Protein AF-0000000072494823 (afdb_homodimer)

Radius of gyration: 36.07 Å; Cα contacts (8 Å, |Δi|>4): 703; chains: 2; bounding box: 106×84×107 Å

InterPro domains:
  IPR001602 UPF0047 protein YjbQ-like [PF01894] (91-207)
  IPR001602 UPF0047 protein YjbQ-like [PS01314] (171-189)
  IPR001602 UPF0047 protein YjbQ-like [PTHR30615] (53-209)
  IPR001602 UPF0047 protein YjbQ-like [TIGR00149] (86-209)
  IPR035917 YjbQ-like superfamily [G3DSA:2.60.120.460] (66-210)
  IPR035917 YjbQ-like superfamily [SSF111038] (74-209)

Sequence (426 aa):
MEKMDSIASDSPKPIDTPKSGASSKESTESTTGTGGSHRSRHHHHHHRHHHQQSNPSNRPSSISSEIIRTQTGWFQRKLNLRPVNRGCHLITDELIKQIPELSQFQVGICNLHIMHTSASLVLNENWDPDVRDDMEMFLSKFVTEDLPFRHVSEGPDDMPAHIKASFLGSSLTIPITEGRLALGTWQGVWLCEHRNNAGSRKVIVTINGSLRNMEKMDSIASDSPKPIDTPKSGASSKESTESTTGTGGSHRSRHHHHHHRHHHQQSNPSNRPSSISSEIIRTQTGWFQRKLNLRPVNRGCHLITDELIKQIPELSQFQVGICNLHIMHTSASLVLNENWDPDVRDDMEMFLSKFVTEDLPFRHVSEGPDDMPAHIKASFLGSSLTIPITEGRLALGTWQGVWLCEHRNNAGSRKVIVTINGSLRN

Solvent-accessible surface area (backbone atoms only — not comparable to full-atom values): 25669 Å² total; per-residue (Å²): 127,89,84,75,90,73,88,76,78,90,88,82,89,84,83,87,77,86,88,81,84,89,84,86,89,84,89,79,86,76,85,85,76,86,70,85,80,78,82,76,81,77,78,78,75,79,71,74,76,73,77,71,73,75,66,75,75,74,64,70,79,68,74,66,91,61,88,81,86,61,58,54,34,36,38,48,46,80,42,79,42,78,60,52,58,49,36,51,36,85,39,46,65,67,54,50,72,73,40,70,69,47,56,48,29,35,41,36,41,35,36,40,34,46,42,56,40,40,32,23,38,44,82,41,78,60,74,65,68,62,60,34,53,49,49,40,53,49,50,50,64,72,46,51,63,80,58,93,61,74,50,44,88,82,35,62,46,44,49,38,10,37,53,51,16,43,58,67,23,37,52,46,77,41,45,30,50,70,26,33,76,66,61,58,95,53,48,30,40,26,41,34,36,44,31,70,80,47,67,62,47,46,32,39,38,40,35,40,28,30,44,55,130,136,82,83,80,76,88,77,83,72,85,77,80,82,84,78,81,69,86,76,82,87,78,85,72,87,79,88,80,84,83,77,83,76,81,82,76,75,74,74,76,73,75,73,77,74,74,77,70,76,70,74,72,69,76,68,72,76,76,62,73,77,67,63,55,97,50,74,42,66,59,59,73,46,76,48,74,50,80,44,78,44,79,58,53,59,50,36,51,38,85,38,46,66,68,53,51,71,72,41,68,69,47,56,48,28,35,40,36,41,35,34,40,34,46,80,56,64,40,32,23,36,45,70,27,73,61,74,64,68,43,53,33,54,38,49,39,54,48,50,51,65,73,46,51,62,82,57,90,62,83,68,45,87,84,35,62,45,42,50,38,11,37,52,52,15,67,59,52,22,35,55,46,75,42,45,31,48,71,26,33,77,64,61,24,94,53,43,30,39,27,41,34,34,45,29,69,80,48,66,61,48,47,32,40,38,41,36,43,27,30,44,56,131

pLDDT: mean 74.56, std 34.52, range [14.2, 98.94]

Secondary structure (DSSP, 8-state):
----------------------------------------------------------------SSPP-S-EEEEEEEEEPPP-EEEEEE-HHHHHHT-GGGGGEEEEEEEEEE--SSEEEEEEESS-HHHHHHHHHHHHHHS-TTS--S--TT-TTHHHHHHHHHHH-SEEEEEEETTEE---TTEEEEEEEEEEE----EEEEEEEEEEP-/----------------------------------------------------------------SS-B-S-EEEEEEEEEPPP-EEEEEE-HHHHHHT-GGGGGEEEEEEEEEE--SSEEEEEEESS-HHHHHHHHHHHHHHS-TTS--S--TT-TTHHHHHHHHHHH-SEEEEEEETTEE---TTEEEEEEEEEEE----EEEEEEEEEEP-

Organism: Sarcoptes scabiei (NCBI:txid52283)

Foldseek 3Di:
DDDDDDPDDDDDDDDDDDDDYDDDDDDDDDDDDDDPDPDPPPPPPPPPPPPPPPPPPPPPLPPPPDDDDADKDKDKDKDKDAWDFAWKAFCFVVVCVVCQVLLFFAKWKKKKFWPDQQKAKAKDFDDDCVVGVVVSVVLCVVQDLPPPDPPDPVHSQRVSSNVSCVVRHGMDMFIRHNSDTPDDPGITMIMRGRHRGDGIIMMMMMMMHHGDD/DPDDDDPPPPDDPDPDPDDDDDDDDDDDDDDDDDDPPPPPPPPPPPPPPPPPPPPPPVPPPPPPPDDDDADKDKDKDKDKDAWDFAWKAFCQVVVCVVCQVLLFFAKWKKKKFWPDQQKAKAKDFDDDCVVGVVVSVVLCVVQPLPPPDPPDPVHSQRVSSNVVCVVRHGMDMFIRHNSDTPDDPGITMIMRHRHRGDGIIMMMMMIMHHGDD

Nearest PDB structures (foldseek):
  1vph-assembly2_E  TM=8.936E-01  e=1.074E-13  Saccharolobus solfataricus P2
  1vmf-assembly1_C  TM=8.840E-01  e=4.278E-12  Halalkalibacterium halodurans
  1ve0-assembly1_A  TM=8.994E-01  e=1.269E-11  Sulfurisphaera tokodaii
  1vmj-assembly1_A  TM=8.542E-01  e=6.147E-12  Thermotoga maritima MSB8
  2p6c-assembly1_A  TM=8.529E-01  e=5.447E-12  Aquifex aeolicus VF5

Structure (mmCIF, N/CA/C/O backbone):
data_AF-0000000072494823-model_v1
#
loop_
_entity.id
_entity.type
_entity.pdbx_description
1 polymer 'UPF0047 protein YjbQ'
#
loop_
_atom_site.group_PDB
_atom_site.id
_atom_site.type_symbol
_atom_site.label_atom_id
_atom_site.label_alt_id
_atom_site.label_comp_id
_atom_site.label_asym_id
_atom_site.label_entity_id
_atom_site.label_seq_id
_atom_site.pdbx_PDB_ins_code
_atom_site.Cartn_x
_atom_site.Cartn_y
_atom_site.Cartn_z
_atom_site.occupancy
_atom_site.B_iso_or_equiv
_atom_site.auth_seq_id
_atom_site.auth_comp_id
_atom_site.auth_asym_id
_atom_site.auth_atom_id
_atom_site.pdbx_PDB_model_num
ATOM 1 N N . MET A 1 1 ? -7.57 -56.812 8.227 1 19.67 1 MET A N 1
ATOM 2 C CA . MET A 1 1 ? -7.168 -57.094 9.602 1 19.67 1 MET A CA 1
ATOM 3 C C . MET A 1 1 ? -5.648 -57.094 9.734 1 19.67 1 MET A C 1
ATOM 5 O O . MET A 1 1 ? -5.113 -57.5 10.781 1 19.67 1 MET A O 1
ATOM 9 N N . GLU A 1 2 ? -4.879 -56.906 8.727 1 17.12 2 GLU A N 1
ATOM 10 C CA . GLU A 1 2 ? -3.555 -57.469 8.922 1 17.12 2 GLU A CA 1
ATOM 11 C C . GLU A 1 2 ? -2.76 -56.719 9.969 1 17.12 2 GLU A C 1
ATOM 13 O O . GLU A 1 2 ? -2.682 -55.469 9.906 1 17.12 2 GLU A O 1
ATOM 18 N N . LYS A 1 3 ? -2.207 -57.469 10.992 1 16.62 3 LYS A N 1
ATOM 19 C CA . LYS A 1 3 ? -1.631 -57.406 12.336 1 16.62 3 LYS A CA 1
ATOM 20 C C . LYS A 1 3 ? -0.385 -56.531 12.359 1 16.62 3 LYS A C 1
ATOM 22 O O . LYS A 1 3 ? 0.186 -56.219 11.305 1 16.62 3 LYS A O 1
ATOM 27 N N . MET A 1 4 ? 0.624 -56.656 13.516 1 17.39 4 MET A N 1
ATOM 28 C CA . MET A 1 4 ? 1.246 -56.219 14.766 1 17.39 4 MET A CA 1
ATOM 29 C C . MET A 1 4 ? 2.766 -56.188 14.633 1 17.39 4 MET A C 1
ATOM 31 O O . MET A 1 4 ? 3.471 -55.906 15.609 1 17.39 4 MET A O 1
ATOM 35 N N . ASP A 1 5 ? 3.453 -56.594 13.516 1 16.89 5 ASP A N 1
ATOM 36 C CA . ASP A 1 5 ? 4.68 -57.25 13.945 1 16.89 5 ASP A CA 1
ATOM 37 C C . ASP A 1 5 ? 5.617 -56.281 14.648 1 16.89 5 ASP A C 1
ATOM 39 O O . ASP A 1 5 ? 5.82 -55.156 14.188 1 16.89 5 ASP A O 1
ATOM 43 N N . SER A 1 6 ? 6.086 -56.625 15.953 1 18.23 6 SER A N 1
ATOM 44 C CA . SER A 1 6 ? 6.789 -56.312 17.188 1 18.23 6 SER A CA 1
ATOM 45 C C . SER A 1 6 ? 8.297 -56.219 16.969 1 18.23 6 SER A C 1
ATOM 47 O O . SER A 1 6 ? 9.016 -57.219 17.094 1 18.23 6 SER A O 1
ATOM 49 N N . ILE A 1 7 ? 8.875 -55.594 16.031 1 17.02 7 ILE A N 1
ATOM 50 C CA . ILE A 1 7 ? 10.297 -55.875 15.906 1 17.02 7 ILE A CA 1
ATOM 51 C C . ILE A 1 7 ? 11.031 -55.406 17.156 1 17.02 7 ILE A C 1
ATOM 53 O O . ILE A 1 7 ? 11.141 -54.188 17.406 1 17.02 7 ILE A O 1
ATOM 57 N N . ALA A 1 8 ? 11.07 -56.156 18.281 1 16.45 8 ALA A N 1
ATOM 58 C CA . ALA A 1 8 ? 11.617 -56 19.625 1 16.45 8 ALA A CA 1
ATOM 59 C C . ALA A 1 8 ? 13.125 -55.844 19.578 1 16.45 8 ALA A C 1
ATOM 61 O O . ALA A 1 8 ? 13.688 -55.031 20.328 1 16.45 8 ALA A O 1
ATOM 62 N N . SER A 1 9 ? 14.047 -56.719 18.922 1 15.27 9 SER A N 1
ATOM 63 C CA . SER A 1 9 ? 14.867 -57.531 19.797 1 15.27 9 SER A CA 1
ATOM 64 C C . SER A 1 9 ? 16.078 -56.781 20.312 1 15.27 9 SER A C 1
ATOM 66 O O . SER A 1 9 ? 16.406 -56.844 21.5 1 15.27 9 SER A O 1
ATOM 68 N N . ASP A 1 10 ? 17.25 -56.656 19.609 1 15.8 10 ASP A N 1
ATOM 69 C CA . ASP A 1 10 ? 18.469 -57.344 20.016 1 15.8 10 ASP A CA 1
ATOM 70 C C . ASP A 1 10 ? 19.219 -56.562 21.078 1 15.8 10 ASP A C 1
ATOM 72 O O . ASP A 1 10 ? 19.125 -55.312 21.141 1 15.8 10 ASP A O 1
ATOM 76 N N . SER A 1 11 ? 20.297 -57.312 21.75 1 16.14 11 SER A N 1
ATOM 77 C CA . SER A 1 11 ? 20.906 -57.75 23 1 16.14 11 SER A CA 1
ATOM 78 C C . SER A 1 11 ? 21.984 -56.781 23.469 1 16.14 11 SER A C 1
ATOM 80 O O . SER A 1 11 ? 22.406 -55.906 22.703 1 16.14 11 SER A O 1
ATOM 82 N N . PRO A 1 12 ? 23.25 -57.406 23.859 1 15.59 12 PRO A N 1
ATOM 83 C CA . PRO A 1 12 ? 23.859 -57.562 25.172 1 15.59 12 PRO A CA 1
ATOM 84 C C . PRO A 1 12 ? 24.984 -56.562 25.422 1 15.59 12 PRO A C 1
ATOM 86 O O . PRO A 1 12 ? 25 -55.875 26.453 1 15.59 12 PRO A O 1
ATOM 89 N N . LYS A 1 13 ? 26.328 -56.938 24.969 1 15.53 13 LYS A N 1
ATOM 90 C CA . LYS A 1 13 ? 27.312 -57.406 25.953 1 15.53 13 LYS A CA 1
ATOM 91 C C . LYS A 1 13 ? 28.047 -56.25 26.578 1 15.53 13 LYS A C 1
ATOM 93 O O . LYS A 1 13 ? 28.109 -55.156 26 1 15.53 13 LYS A O 1
ATOM 98 N N . PRO A 1 14 ? 29.406 -56.625 27.281 1 15.41 14 PRO A N 1
ATOM 99 C CA . PRO A 1 14 ? 29.984 -56.469 28.609 1 15.41 14 PRO A CA 1
ATOM 100 C C . PRO A 1 14 ? 31.062 -55.375 28.641 1 15.41 14 PRO A C 1
ATOM 102 O O . PRO A 1 14 ? 31.297 -54.781 29.703 1 15.41 14 PRO A O 1
ATOM 105 N N . ILE A 1 15 ? 31.797 -54.906 27.578 1 15.65 15 ILE A N 1
ATOM 106 C CA . ILE A 1 15 ? 33.219 -55.219 27.719 1 15.65 15 ILE A CA 1
ATOM 107 C C . ILE A 1 15 ? 33.812 -54.312 28.812 1 15.65 15 ILE A C 1
ATOM 109 O O . ILE A 1 15 ? 33.406 -53.188 28.984 1 15.65 15 ILE A O 1
ATOM 113 N N . ASP A 1 16 ? 35.094 -54.75 29.125 1 14.95 16 ASP A N 1
ATOM 114 C CA . ASP A 1 16 ? 36 -54.969 30.25 1 14.95 16 ASP A CA 1
ATOM 115 C C . ASP A 1 16 ? 36.688 -53.656 30.672 1 14.95 16 ASP A C 1
ATOM 117 O O . ASP A 1 16 ? 36.594 -52.656 29.969 1 14.95 16 ASP A O 1
ATOM 121 N N . THR A 1 17 ? 38.094 -53.781 30.484 1 15.25 17 THR A N 1
ATOM 122 C CA . THR A 1 17 ? 39 -54 31.594 1 15.25 17 THR A CA 1
ATOM 123 C C . THR A 1 17 ? 39.625 -52.688 32.031 1 15.25 17 THR A C 1
ATOM 125 O O . THR A 1 17 ? 39.656 -52.406 33.25 1 15.25 17 THR A O 1
ATOM 128 N N . PRO A 1 18 ? 40.844 -52.25 31.344 1 14.99 18 PRO A N 1
ATOM 129 C CA . PRO A 1 18 ? 42.031 -52.438 32.188 1 14.99 18 PRO A CA 1
ATOM 130 C C . PRO A 1 18 ? 42.25 -51.25 33.125 1 14.99 18 PRO A C 1
ATOM 132 O O . PRO A 1 18 ? 41.688 -50.188 32.938 1 14.99 18 PRO A O 1
ATOM 135 N N . LYS A 1 19 ? 43.719 -51.188 33.344 1 15.07 19 LYS A N 1
ATOM 136 C CA . LYS A 1 19 ? 44.625 -51.25 34.5 1 15.07 19 LYS A CA 1
ATOM 137 C C . LYS A 1 19 ? 44.875 -49.844 35.062 1 15.07 19 LYS A C 1
ATOM 139 O O . LYS A 1 19 ? 44.562 -48.844 34.406 1 15.07 19 LYS A O 1
ATOM 144 N N . SER A 1 20 ? 46.25 -49.531 35.094 1 14.2 20 SER A N 1
ATOM 145 C CA . SER A 1 20 ? 47.094 -49.438 36.281 1 14.2 20 SER A CA 1
ATOM 146 C C . SER A 1 20 ? 47.312 -47.969 36.688 1 14.2 20 SER A C 1
ATOM 148 O O . SER A 1 20 ? 47.031 -47.594 37.812 1 14.2 20 SER A O 1
ATOM 150 N N . GLY A 1 21 ? 48.562 -47.438 36.312 1 14.21 21 GLY A N 1
ATOM 151 C CA . GLY A 1 21 ? 49.625 -47.25 37.312 1 14.21 21 GLY A CA 1
ATOM 152 C C . GLY A 1 21 ? 49.656 -45.875 37.938 1 14.21 21 GLY A C 1
ATOM 153 O O . GLY A 1 21 ? 48.906 -45 37.5 1 14.21 21 GLY A O 1
ATOM 154 N N . ALA A 1 22 ? 51 -45.219 37.781 1 15.01 22 ALA A N 1
ATOM 155 C CA . ALA A 1 22 ? 52 -44.875 38.812 1 15.01 22 ALA A CA 1
ATOM 156 C C . ALA A 1 22 ? 51.75 -43.5 39.344 1 15.01 22 ALA A C 1
ATOM 158 O O . ALA A 1 22 ? 51.062 -42.688 38.719 1 15.01 22 ALA A O 1
ATOM 159 N N . SER A 1 23 ? 53 -42.844 39.625 1 14.67 23 SER A N 1
ATOM 160 C CA . SER A 1 23 ? 53.625 -42.469 40.875 1 14.67 23 SER A CA 1
ATOM 161 C C . SER A 1 23 ? 53.438 -40.969 41.156 1 14.67 23 SER A C 1
ATOM 163 O O . SER A 1 23 ? 52.812 -40.625 42.156 1 14.67 23 SER A O 1
ATOM 165 N N . SER A 1 24 ? 54.688 -40.188 41.219 1 14.42 24 SER A N 1
ATOM 166 C CA . SER A 1 24 ? 55.344 -39.719 42.406 1 14.42 24 SER A CA 1
ATOM 167 C C . SER A 1 24 ? 55.031 -38.25 42.656 1 14.42 24 SER A C 1
ATOM 169 O O . SER A 1 24 ? 54.562 -37.875 43.75 1 14.42 24 SER A O 1
ATOM 171 N N . LYS A 1 25 ? 56.25 -37.406 42.656 1 15.52 25 LYS A N 1
ATOM 172 C CA . LYS A 1 25 ? 56.969 -36.719 43.75 1 15.52 25 LYS A CA 1
ATOM 173 C C . LYS A 1 25 ? 56.438 -35.281 43.906 1 15.52 25 LYS A C 1
ATOM 175 O O . LYS A 1 25 ? 55.812 -34.719 43 1 15.52 25 LYS A O 1
ATOM 180 N N . GLU A 1 26 ? 57.406 -34.406 44.5 1 14.81 26 GLU A N 1
ATOM 181 C CA . GLU A 1 26 ? 57.531 -33.656 45.75 1 14.81 26 GLU A CA 1
ATOM 182 C C . GLU A 1 26 ? 57.25 -32.188 45.531 1 14.81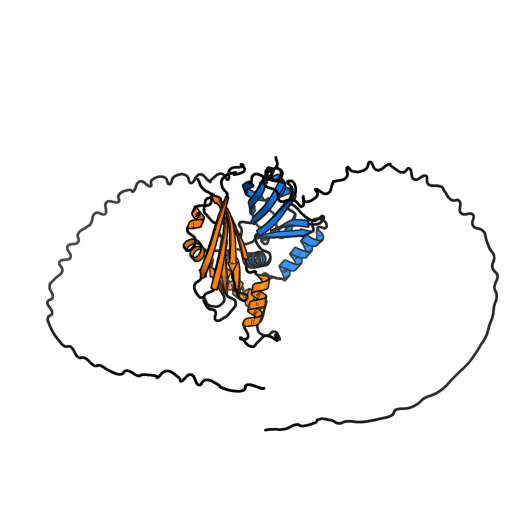 26 GLU A C 1
ATOM 184 O O . GLU A 1 26 ? 56.438 -31.594 46.25 1 14.81 26 GLU A O 1
ATOM 189 N N . SER A 1 27 ? 58.312 -31.312 45.125 1 15.64 27 SER A N 1
ATOM 190 C CA . SER A 1 27 ? 58.969 -30.422 46.062 1 15.64 27 SER A CA 1
ATOM 191 C C . SER A 1 27 ? 58.312 -29.031 46.062 1 15.64 27 SER A C 1
ATOM 193 O O . SER A 1 27 ? 57.656 -28.656 45.062 1 15.64 27 SER A O 1
ATOM 195 N N . THR A 1 28 ? 58.75 -28.141 47.094 1 15.99 28 THR A N 1
ATOM 196 C CA . THR A 1 28 ? 58.312 -27.172 48.094 1 15.99 28 THR A CA 1
ATOM 197 C C . THR A 1 28 ? 58.469 -25.75 47.562 1 15.99 28 THR A C 1
ATOM 199 O O . THR A 1 28 ? 57.656 -24.875 47.844 1 15.99 28 THR A O 1
ATOM 202 N N . GLU A 1 29 ? 59.469 -25.375 46.719 1 17.47 29 GLU A N 1
ATOM 203 C CA . GLU A 1 29 ? 60.25 -24.281 47.312 1 17.47 29 GLU A CA 1
ATOM 204 C C . GLU A 1 29 ? 59.438 -22.984 47.281 1 17.47 29 GLU A C 1
ATOM 206 O O . GLU A 1 29 ? 58.625 -22.766 46.406 1 17.47 29 GLU A O 1
ATOM 211 N N . SER A 1 30 ? 59.844 -21.984 48.312 1 17.23 30 SER A N 1
ATOM 212 C CA . SER A 1 30 ? 59.375 -20.891 49.156 1 17.23 30 SER A CA 1
ATOM 213 C C . SER A 1 30 ? 59.469 -19.547 48.469 1 17.23 30 SER A C 1
ATOM 215 O O . SER A 1 30 ? 58.906 -18.562 48.906 1 17.23 30 SER A O 1
ATOM 217 N N . THR A 1 31 ? 60.031 -19.422 47.281 1 19.17 31 THR A N 1
ATOM 218 C CA . THR A 1 31 ? 60.812 -18.172 47.312 1 19.17 31 THR A CA 1
ATOM 219 C C . THR A 1 31 ? 59.875 -16.969 47.531 1 19.17 31 THR A C 1
ATOM 221 O O . THR A 1 31 ? 58.75 -16.984 47.094 1 19.17 31 THR A O 1
ATOM 224 N N . THR A 1 32 ? 60.562 -15.906 48.188 1 19.23 32 THR A N 1
ATOM 225 C CA . THR A 1 32 ? 60.406 -14.711 49.031 1 19.23 32 THR A CA 1
ATOM 226 C C . THR A 1 32 ? 59.812 -13.562 48.188 1 19.23 32 THR A C 1
ATOM 228 O O . THR A 1 32 ? 59.969 -13.516 46.969 1 19.23 32 THR A O 1
ATOM 231 N N . GLY A 1 33 ? 59.094 -12.547 48.906 1 17.77 33 GLY A N 1
ATOM 232 C CA . GLY A 1 33 ? 58 -11.617 48.938 1 17.77 33 GLY A CA 1
ATOM 233 C C . GLY A 1 33 ? 58.375 -10.211 48.5 1 17.77 33 GLY A C 1
ATOM 234 O O . GLY A 1 33 ? 57.562 -9.297 48.531 1 17.77 33 GLY A O 1
ATOM 235 N N . THR A 1 34 ? 59.688 -9.953 47.938 1 21.36 34 THR A N 1
ATOM 236 C CA . THR A 1 34 ? 60 -8.578 48.312 1 21.36 34 THR A CA 1
ATOM 237 C C . THR A 1 34 ? 59 -7.602 47.656 1 21.36 34 THR A C 1
ATOM 239 O O . THR A 1 34 ? 58.562 -7.82 46.531 1 21.36 34 THR A O 1
ATOM 242 N N . GLY A 1 35 ? 58.469 -6.578 48.469 1 19.03 35 GLY A N 1
ATOM 243 C CA . GLY A 1 35 ? 57.375 -5.641 48.625 1 19.03 35 GLY A CA 1
ATOM 244 C C . GLY A 1 35 ? 57.562 -4.355 47.812 1 19.03 35 GLY A C 1
ATOM 245 O O . GLY A 1 35 ? 56.812 -3.404 47.969 1 19.03 35 GLY A O 1
ATOM 246 N N . GLY A 1 36 ? 58.344 -4.25 46.75 1 20.97 36 GLY A N 1
ATOM 247 C CA . GLY A 1 36 ? 58.688 -2.869 46.438 1 20.97 36 GLY A CA 1
ATOM 248 C C . GLY A 1 36 ? 57.5 -1.994 46.156 1 20.97 36 GLY A C 1
ATOM 249 O O . GLY A 1 36 ? 56.562 -2.414 45.438 1 20.97 36 GLY A O 1
ATOM 250 N N . SER A 1 37 ? 57.25 -0.918 47 1 21.67 37 SER A N 1
ATOM 251 C CA . SER A 1 37 ? 56.156 0.054 47.188 1 21.67 37 SER A CA 1
ATOM 252 C C . SER A 1 37 ? 56.125 1.053 46.031 1 21.67 37 SER A C 1
ATOM 254 O O . SER A 1 37 ? 57.094 1.773 45.781 1 21.67 37 SER A O 1
ATOM 256 N N . HIS A 1 38 ? 55.75 0.704 44.812 1 23.17 38 HIS A N 1
ATOM 257 C CA . HIS A 1 38 ? 55.688 1.681 43.75 1 23.17 38 HIS A CA 1
ATOM 258 C C . HIS A 1 38 ? 54.688 2.795 44.062 1 23.17 38 HIS A C 1
ATOM 260 O O . HIS A 1 38 ? 53.531 2.525 44.406 1 23.17 38 HIS A O 1
ATOM 266 N N . ARG A 1 39 ? 55.188 3.99 44.5 1 22.62 39 ARG A N 1
ATOM 267 C CA . ARG A 1 39 ? 54.5 5.234 44.844 1 22.62 39 ARG A CA 1
ATOM 268 C C . ARG A 1 39 ? 53.688 5.727 43.656 1 22.62 39 ARG A C 1
ATOM 270 O O . ARG A 1 39 ? 54.219 5.863 42.531 1 22.62 39 ARG A O 1
ATOM 277 N N . SER A 1 40 ? 52.375 5.551 43.625 1 22.2 40 SER A N 1
ATOM 278 C CA . SER A 1 40 ? 51.344 5.895 42.656 1 22.2 40 SER A CA 1
ATOM 279 C C . SER A 1 40 ? 51.125 7.402 42.594 1 22.2 40 SER A C 1
ATOM 281 O O . SER A 1 40 ? 50.719 8.016 43.594 1 22.2 40 SER A O 1
ATOM 283 N N . ARG A 1 41 ? 52.062 8.172 42 1 24.08 41 ARG A N 1
ATOM 284 C CA . ARG A 1 41 ? 51.75 9.594 41.906 1 24.08 41 ARG A CA 1
ATOM 285 C C . ARG A 1 41 ? 50.375 9.812 41.25 1 24.08 41 ARG A C 1
ATOM 287 O O . ARG A 1 41 ? 50.125 9.359 40.125 1 24.08 41 ARG A O 1
ATOM 294 N N . HIS A 1 42 ? 49.312 10.031 42.031 1 23.14 42 HIS A N 1
ATOM 295 C CA . HIS A 1 42 ? 47.906 10.312 41.688 1 23.14 42 HIS A CA 1
ATOM 296 C C . HIS A 1 42 ? 47.781 11.672 41 1 23.14 42 HIS A C 1
ATOM 298 O O . HIS A 1 42 ? 48.094 12.703 41.625 1 23.14 42 HIS A O 1
ATOM 304 N N . HIS A 1 43 ? 48.25 11.852 39.719 1 26.72 43 HIS A N 1
ATOM 305 C CA . HIS A 1 43 ? 47.938 13.109 39.062 1 26.72 43 HIS A CA 1
ATOM 306 C C . HIS A 1 43 ? 46.438 13.383 39.125 1 26.72 43 HIS A C 1
ATOM 308 O O . HIS A 1 43 ? 45.625 12.516 38.75 1 26.72 43 HIS A O 1
ATOM 314 N N . HIS A 1 44 ? 45.969 14.258 40 1 25.69 44 HIS A N 1
ATOM 315 C CA . HIS A 1 44 ? 44.594 14.742 40.156 1 25.69 44 HIS A CA 1
ATOM 316 C C . HIS A 1 44 ? 44.156 15.5 38.906 1 25.69 44 HIS A C 1
ATOM 318 O O . HIS A 1 44 ? 44.719 16.531 38.562 1 25.69 44 HIS A O 1
ATOM 324 N N . HIS A 1 45 ? 43.781 14.828 37.781 1 27.08 45 HIS A N 1
ATOM 325 C CA . HIS A 1 45 ? 43.125 15.5 36.688 1 27.08 45 HIS A CA 1
ATOM 326 C C . HIS A 1 45 ? 41.875 16.219 37.125 1 27.08 45 HIS A C 1
ATOM 328 O O . HIS A 1 45 ? 40.969 15.594 37.719 1 27.08 45 HIS A O 1
ATOM 334 N N . HIS A 1 46 ? 41.906 17.5 37.438 1 27.62 46 HIS A N 1
ATOM 335 C CA . HIS A 1 46 ? 40.719 18.312 37.688 1 27.62 46 HIS A CA 1
ATOM 336 C C . HIS A 1 46 ? 39.75 18.281 36.531 1 27.62 46 HIS A C 1
ATOM 338 O O . HIS A 1 46 ? 40.094 18.656 35.406 1 27.62 46 HIS A O 1
ATOM 344 N N . HIS A 1 47 ? 38.875 17.328 36.469 1 27.86 47 HIS A N 1
ATOM 345 C CA . HIS A 1 47 ? 37.719 17.281 35.562 1 27.86 47 HIS A CA 1
ATOM 346 C C . HIS A 1 47 ? 36.844 18.531 35.688 1 27.86 47 HIS A C 1
ATOM 348 O O . HIS A 1 47 ? 36.281 18.75 36.75 1 27.86 47 HIS A O 1
ATOM 354 N N . ARG A 1 48 ? 37.25 19.641 35.094 1 29.88 48 ARG A N 1
ATOM 355 C CA . ARG A 1 48 ? 36.281 20.734 35.031 1 29.88 48 ARG A CA 1
ATOM 356 C C . ARG A 1 48 ? 34.906 20.25 34.531 1 29.88 48 ARG A C 1
ATOM 358 O O . ARG A 1 48 ? 34.812 19.656 33.469 1 29.88 48 ARG A O 1
ATOM 365 N N . HIS A 1 49 ? 34.031 20 35.469 1 28.5 49 HIS A N 1
ATOM 366 C CA . HIS A 1 49 ? 32.656 19.688 35.188 1 28.5 49 HIS A CA 1
ATOM 367 C C . HIS A 1 49 ? 32 20.75 34.312 1 28.5 49 HIS A C 1
ATOM 369 O O . HIS A 1 49 ? 31.938 21.922 34.688 1 28.5 49 HIS A O 1
ATOM 375 N N . HIS A 1 50 ? 32.312 20.75 33 1 31.75 50 HIS A N 1
ATOM 376 C CA . HIS A 1 50 ? 31.438 21.547 32.156 1 31.75 50 HIS A CA 1
ATOM 377 C C . HIS A 1 50 ? 29.969 21.359 32.531 1 31.75 50 HIS A C 1
ATOM 379 O O . HIS A 1 50 ? 29.484 20.219 32.656 1 31.75 50 HIS A O 1
ATOM 385 N N . HIS A 1 51 ? 29.469 22.297 33.281 1 30.67 51 HIS A N 1
ATOM 386 C CA . HIS A 1 51 ? 28.031 22.359 33.531 1 30.67 51 HIS A CA 1
ATOM 387 C C . HIS A 1 51 ? 27.234 22.234 32.25 1 30.67 51 HIS A C 1
ATOM 389 O O . HIS A 1 51 ? 27.375 23.062 31.344 1 30.67 51 HIS A O 1
ATOM 395 N N . GLN A 1 52 ? 27 20.984 31.781 1 29.08 52 GLN A N 1
ATOM 396 C CA . GLN A 1 52 ? 26.016 20.75 30.734 1 29.08 52 GLN A CA 1
ATOM 397 C C . GLN A 1 52 ? 24.734 21.547 30.984 1 29.08 52 GLN A C 1
ATOM 399 O O . GLN A 1 52 ? 24.125 21.438 32.031 1 29.08 52 GLN A O 1
ATOM 404 N N . GLN A 1 53 ? 24.641 22.734 30.438 1 31.89 53 GLN A N 1
ATOM 405 C CA . GLN A 1 53 ? 23.328 23.391 30.359 1 31.89 53 GLN A CA 1
ATOM 406 C C . GLN A 1 53 ? 22.219 22.375 30.094 1 31.89 53 GLN A C 1
ATOM 408 O O . GLN A 1 53 ? 22.344 21.531 29.203 1 31.89 53 GLN A O 1
ATOM 413 N N . SER A 1 54 ? 21.406 22.047 31.094 1 32.84 54 SER A N 1
ATOM 414 C CA . SER A 1 54 ? 20.219 21.219 31.016 1 32.84 54 SER A CA 1
ATOM 415 C C . SER A 1 54 ? 19.438 21.484 29.719 1 32.84 54 SER A C 1
ATOM 417 O O . SER A 1 54 ? 19.188 22.625 29.375 1 32.84 54 SER A O 1
ATOM 419 N N . ASN A 1 55 ? 19.719 20.703 28.672 1 33.84 55 ASN A N 1
ATOM 420 C CA . ASN A 1 55 ? 18.812 20.688 27.516 1 33.84 55 ASN A CA 1
ATOM 421 C C . ASN A 1 55 ? 17.359 20.875 27.953 1 33.84 55 ASN A C 1
ATOM 423 O O . ASN A 1 55 ? 16.922 20.297 28.938 1 33.84 55 ASN A O 1
ATOM 427 N N . PRO A 1 56 ? 16.766 22.016 27.641 1 36.94 56 PRO A N 1
ATOM 428 C CA . PRO A 1 56 ? 15.352 22.094 27.984 1 36.94 56 PRO A CA 1
ATOM 429 C C . PRO A 1 56 ? 14.641 20.75 27.938 1 36.94 56 PRO A C 1
ATOM 431 O O . PRO A 1 56 ? 15.055 19.859 27.188 1 36.94 56 PRO A O 1
ATOM 434 N N . SER A 1 57 ? 14.203 20.234 29.078 1 36.16 57 SER A N 1
ATOM 435 C CA . SER A 1 57 ? 13.359 19.047 29.203 1 36.16 57 SER A CA 1
ATOM 436 C C . SER A 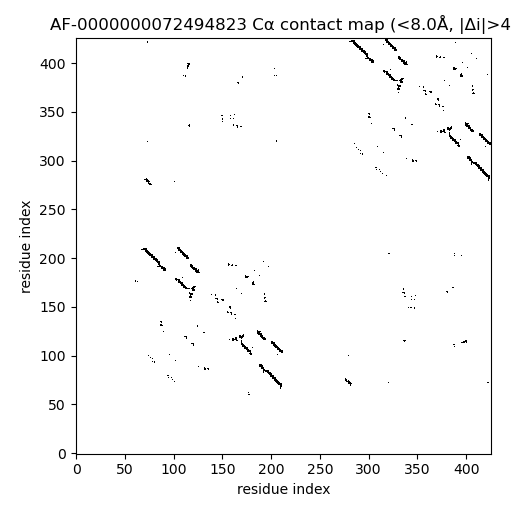1 57 ? 12.383 18.938 28.031 1 36.16 57 SER A C 1
ATOM 438 O O . SER A 1 57 ? 11.617 19.859 27.766 1 36.16 57 SER A O 1
ATOM 440 N N . ASN A 1 58 ? 12.875 18.469 26.891 1 38.09 58 ASN A N 1
ATOM 441 C CA . ASN A 1 58 ? 11.836 18 25.984 1 38.09 58 ASN A CA 1
ATOM 442 C C . ASN A 1 58 ? 10.656 17.406 26.734 1 38.09 58 ASN A C 1
ATOM 444 O O . ASN A 1 58 ? 10.766 16.312 27.297 1 38.09 58 ASN A O 1
ATOM 448 N N . ARG A 1 59 ? 9.852 18.219 27.484 1 37.31 59 ARG A N 1
ATOM 449 C CA . ARG A 1 59 ? 8.625 17.672 28.047 1 37.31 59 ARG A CA 1
ATOM 450 C C . ARG A 1 59 ? 8.008 16.625 27.125 1 37.31 59 ARG A C 1
ATOM 452 O O . ARG A 1 59 ? 7.84 16.875 25.938 1 37.31 59 ARG A O 1
ATOM 459 N N . PRO A 1 60 ? 8.234 15.391 27.469 1 43.16 60 PRO A N 1
ATOM 460 C CA . PRO A 1 60 ? 7.445 14.477 26.641 1 43.16 60 PRO A CA 1
ATOM 461 C C . PRO A 1 60 ? 6.043 15 26.344 1 43.16 60 PRO A C 1
ATOM 463 O O . PRO A 1 60 ? 5.391 15.562 27.234 1 43.16 60 PRO A O 1
ATOM 466 N N . SER A 1 61 ? 5.746 15.656 25.234 1 45.12 61 SER A N 1
ATOM 467 C CA . SER A 1 61 ? 4.352 15.914 24.891 1 45.12 61 SER A CA 1
ATOM 468 C C . SER A 1 61 ? 3.43 14.852 25.484 1 45.12 61 SER A C 1
ATOM 470 O O . SER A 1 61 ? 3.551 13.672 25.156 1 45.12 61 SER A O 1
ATOM 472 N N . SER A 1 62 ? 3.164 14.961 26.75 1 46.53 62 SER A N 1
ATOM 473 C CA . SER A 1 62 ? 2.193 14.094 27.391 1 46.53 62 SER A CA 1
ATOM 474 C C . SER A 1 62 ? 0.986 13.844 26.5 1 46.53 62 SER A C 1
ATOM 476 O O . SER A 1 62 ? 0.378 14.789 25.984 1 46.53 62 SER A O 1
ATOM 478 N N . ILE A 1 63 ? 0.946 12.766 25.734 1 56.28 63 ILE A N 1
ATOM 479 C CA . ILE A 1 63 ? -0.295 12.32 25.109 1 56.28 63 ILE A CA 1
ATOM 480 C C . ILE A 1 63 ? -1.47 12.594 26.047 1 56.28 63 ILE A C 1
ATOM 482 O O . ILE A 1 63 ? -1.475 12.148 27.203 1 56.28 63 ILE A O 1
ATOM 486 N N . SER A 1 64 ? -2.004 13.742 25.938 1 56.25 64 SER A N 1
ATOM 487 C CA . SER A 1 64 ? -3.186 14.055 26.734 1 56.25 64 SER A CA 1
ATOM 488 C C . SER A 1 64 ? -4.16 12.883 26.75 1 56.25 64 SER A C 1
ATOM 490 O O . SER A 1 64 ? -4.465 12.297 25.719 1 56.25 64 SER A O 1
ATOM 492 N N . SER A 1 65 ? -4.277 12.258 27.812 1 67.56 65 SER A N 1
ATOM 493 C CA . SER A 1 65 ? -5.191 11.156 28.094 1 67.56 65 SER A CA 1
ATOM 494 C C . SER A 1 65 ? -6.641 11.562 27.844 1 67.56 65 SER A C 1
ATOM 496 O O . SER A 1 65 ? -7.543 10.727 27.891 1 67.56 65 SER A O 1
ATOM 498 N N . GLU A 1 66 ? -6.754 12.914 27.375 1 75.81 66 GLU A N 1
ATOM 499 C CA . GLU A 1 66 ? -8.148 13.289 27.203 1 75.81 66 GLU A CA 1
ATOM 500 C C . GLU A 1 66 ? -8.547 13.273 25.734 1 75.81 66 GLU A C 1
ATOM 502 O O . GLU A 1 66 ? -7.699 13.43 24.844 1 75.81 66 GLU A O 1
ATOM 507 N N . ILE A 1 67 ? -9.805 12.977 25.547 1 84.25 67 ILE A N 1
ATOM 508 C CA . ILE A 1 67 ? -10.398 13.07 24.219 1 84.25 67 ILE A CA 1
ATOM 509 C C . ILE A 1 67 ? -10.398 14.523 23.75 1 84.25 67 ILE A C 1
ATOM 511 O O . ILE A 1 67 ? -10.898 15.406 24.453 1 84.25 67 ILE A O 1
ATOM 515 N N . ILE A 1 68 ? -9.781 14.797 22.609 1 82.38 68 ILE A N 1
ATOM 516 C CA . ILE A 1 68 ? -9.688 16.141 22.047 1 82.38 68 ILE A CA 1
ATOM 517 C C . ILE A 1 68 ? -10.93 16.438 21.203 1 82.38 68 ILE A C 1
ATOM 519 O O . ILE A 1 68 ? -11.266 15.664 20.297 1 82.38 68 ILE A O 1
ATOM 523 N N . ARG A 1 69 ? -11.625 17.375 21.547 1 80.19 69 ARG A N 1
ATOM 524 C CA . ARG A 1 69 ? -12.852 17.766 20.859 1 80.19 69 ARG A CA 1
ATOM 525 C C . ARG A 1 69 ? -12.695 19.125 20.172 1 80.19 69 ARG A C 1
ATOM 527 O O . ARG A 1 69 ? -13.273 20.125 20.609 1 80.19 69 ARG A O 1
ATOM 534 N N . THR A 1 70 ? -11.727 19.234 19.375 1 80 70 THR A N 1
ATOM 535 C CA . THR A 1 70 ? -11.492 20.453 18.609 1 80 70 THR A CA 1
ATOM 536 C C . THR A 1 70 ? -11.859 20.25 17.141 1 80 70 THR A C 1
ATOM 538 O O . THR A 1 70 ? -12.398 19.188 16.781 1 80 70 THR A O 1
ATOM 541 N N . GLN A 1 71 ? -11.617 21.266 16.391 1 89.81 71 GLN A N 1
ATOM 542 C CA . GLN A 1 71 ? -11.906 21.188 14.953 1 89.81 71 GLN A CA 1
ATOM 543 C C . GLN A 1 71 ? -11 20.188 14.258 1 89.81 71 GLN A C 1
ATOM 545 O O . GLN A 1 71 ? -9.812 20.094 14.562 1 89.81 71 GLN A O 1
ATOM 550 N N . THR A 1 72 ? -11.664 19.438 13.422 1 93.44 72 THR A N 1
ATOM 551 C CA . THR A 1 72 ? -10.922 18.484 12.609 1 93.44 72 THR A CA 1
ATOM 552 C C . THR A 1 72 ? -10.648 19.047 11.219 1 93.44 72 THR A C 1
ATOM 554 O O . THR A 1 72 ? -11.422 19.875 10.719 1 93.44 72 THR A O 1
ATOM 557 N N . GLY A 1 73 ? -9.477 18.672 10.711 1 96.12 73 GLY A N 1
ATOM 558 C CA . GLY A 1 73 ? -9.125 19.109 9.367 1 96.12 73 GLY A CA 1
ATOM 559 C C . GLY A 1 73 ? -8.539 18 8.508 1 96.12 73 GLY A C 1
ATOM 560 O O . GLY A 1 73 ? -8.109 16.969 9.031 1 96.12 73 GLY A O 1
ATOM 561 N N . TRP A 1 74 ? -8.672 18.203 7.211 1 97.81 74 TRP A N 1
ATOM 562 C CA . TRP A 1 74 ? -8.055 17.344 6.199 1 97.81 74 TRP A CA 1
ATOM 563 C C . TRP A 1 74 ? -7.035 18.141 5.379 1 97.81 74 TRP A C 1
ATOM 565 O O . TRP A 1 74 ? -7.246 19.312 5.082 1 97.81 74 TRP A O 1
ATOM 575 N N . PHE A 1 75 ? -5.984 17.469 5.066 1 98.12 75 PHE A N 1
ATOM 576 C CA . PHE A 1 75 ? -4.961 18.031 4.199 1 98.12 75 PHE A CA 1
ATOM 577 C C . PHE A 1 75 ? -4.43 16.984 3.234 1 98.12 75 PHE A C 1
ATOM 579 O O . PHE A 1 75 ? -4.246 15.828 3.613 1 98.12 75 PHE A O 1
ATOM 586 N N . GLN A 1 76 ? -4.207 17.375 1.974 1 98.5 76 GLN A N 1
ATOM 587 C CA . GLN A 1 76 ? -3.623 16.469 0.993 1 98.5 76 GLN A CA 1
ATOM 588 C C . GLN A 1 76 ? -2.709 17.203 0.025 1 98.5 76 GLN A C 1
ATOM 590 O O . GLN A 1 76 ? -3.031 18.312 -0.41 1 98.5 76 GLN A O 1
ATOM 595 N N . ARG A 1 77 ? -1.622 16.594 -0.335 1 98.38 77 ARG A N 1
ATOM 596 C CA . ARG A 1 77 ? -0.691 17.172 -1.301 1 98.38 77 ARG A CA 1
ATOM 597 C C . ARG A 1 77 ? 0.077 16.078 -2.037 1 98.38 77 ARG A C 1
ATOM 599 O O . ARG A 1 77 ? 0.488 15.086 -1.433 1 98.38 77 ARG A O 1
ATOM 606 N N . LYS A 1 78 ? 0.215 16.219 -3.314 1 98.19 78 LYS A N 1
ATOM 607 C CA . LYS A 1 78 ? 1.113 15.375 -4.094 1 98.19 78 LYS A CA 1
ATOM 608 C C . LYS A 1 78 ? 2.541 15.914 -4.059 1 98.19 78 LYS A C 1
ATOM 610 O O . LYS A 1 78 ? 2.779 17.078 -4.379 1 98.19 78 LYS A O 1
ATOM 615 N N . LEU A 1 79 ? 3.416 15.117 -3.705 1 98.25 79 LEU A N 1
ATOM 616 C CA . LEU A 1 79 ? 4.828 15.469 -3.582 1 98.25 79 LEU A CA 1
ATOM 617 C C . LEU A 1 79 ? 5.652 14.797 -4.672 1 98.25 79 LEU A C 1
ATOM 619 O O . LEU A 1 79 ? 5.32 13.695 -5.117 1 98.25 79 LEU A O 1
ATOM 623 N N . ASN A 1 80 ? 6.738 15.461 -4.992 1 98.38 80 ASN A N 1
ATOM 624 C CA . ASN A 1 80 ? 7.77 14.875 -5.848 1 98.38 80 ASN A CA 1
ATOM 625 C C . ASN A 1 80 ? 9.055 14.602 -5.066 1 98.38 80 ASN A C 1
ATOM 627 O O . ASN A 1 80 ? 9.586 15.492 -4.398 1 98.38 80 ASN A O 1
ATOM 631 N N . LEU A 1 81 ? 9.523 13.391 -5.215 1 98.56 81 LEU A N 1
ATOM 632 C CA . LEU A 1 81 ? 10.789 13.031 -4.578 1 98.56 81 LEU A CA 1
ATOM 633 C C . LEU A 1 81 ? 11.945 13.164 -5.562 1 98.56 81 LEU A C 1
ATOM 635 O O . LEU A 1 81 ? 11.758 13.031 -6.773 1 98.56 81 LEU A O 1
ATOM 639 N N . ARG A 1 82 ? 13.062 13.406 -5.051 1 97.56 82 ARG A N 1
ATOM 640 C CA . ARG A 1 82 ? 14.25 13.406 -5.902 1 97.56 82 ARG A CA 1
ATOM 641 C C . ARG A 1 82 ? 14.445 12.055 -6.574 1 97.56 82 ARG A C 1
ATOM 643 O O . ARG A 1 82 ? 14.172 11.016 -5.977 1 97.56 82 ARG A O 1
ATOM 650 N N . PRO A 1 83 ? 14.898 12.086 -7.82 1 98.12 83 PRO A N 1
ATOM 651 C CA . PRO A 1 83 ? 15.242 10.805 -8.43 1 98.12 83 PRO A CA 1
ATOM 652 C C . PRO A 1 83 ? 16.438 10.133 -7.766 1 98.12 83 PRO A C 1
ATOM 654 O O . PRO A 1 83 ? 17.391 10.82 -7.367 1 98.12 83 PRO A O 1
ATOM 657 N N . VAL A 1 84 ? 16.406 8.859 -7.637 1 98.19 84 VAL A N 1
ATOM 658 C CA . VAL A 1 84 ? 17.5 8.109 -7.023 1 98.19 84 VAL A CA 1
ATOM 659 C C . VAL A 1 84 ? 17.734 6.812 -7.801 1 98.19 84 VAL A C 1
ATOM 661 O O . VAL A 1 84 ? 16.875 6.391 -8.586 1 98.19 84 VAL A O 1
ATOM 664 N N . ASN A 1 85 ? 18.938 6.219 -7.57 1 97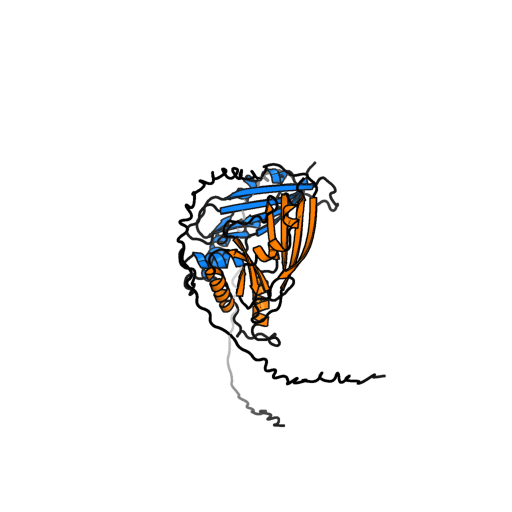.81 85 ASN A N 1
ATOM 665 C CA . ASN A 1 85 ? 19.219 4.891 -8.109 1 97.81 85 ASN A CA 1
ATOM 666 C C . ASN A 1 85 ? 18.578 3.795 -7.266 1 97.81 85 ASN A C 1
ATOM 668 O O . ASN A 1 85 ? 18.062 4.066 -6.176 1 97.81 85 ASN A O 1
ATOM 672 N N . ARG A 1 86 ? 18.609 2.594 -7.805 1 98.44 86 ARG A N 1
ATOM 673 C CA . ARG A 1 86 ? 18.109 1.448 -7.055 1 98.44 86 ARG A CA 1
ATOM 674 C C . ARG A 1 86 ? 18.719 1.399 -5.656 1 98.44 86 ARG A C 1
ATOM 676 O O . ARG A 1 86 ? 19.922 1.621 -5.488 1 98.44 86 ARG A O 1
ATOM 683 N N . GLY A 1 87 ? 17.875 1.062 -4.668 1 98.56 87 GLY A N 1
ATOM 684 C CA . GLY A 1 87 ? 18.297 0.992 -3.275 1 98.56 87 GLY A CA 1
ATOM 685 C C . GLY A 1 87 ? 17.266 1.556 -2.318 1 98.56 87 GLY A C 1
ATOM 686 O O . GLY A 1 87 ? 16.203 2.025 -2.744 1 98.56 87 GLY A O 1
ATOM 687 N N . CYS A 1 88 ? 17.594 1.45 -1.039 1 98.75 88 CYS A N 1
ATOM 688 C CA . CYS A 1 88 ? 16.766 2.035 0.011 1 98.75 88 CYS A CA 1
ATOM 689 C C . CYS A 1 88 ? 17.328 3.385 0.452 1 98.75 88 CYS A C 1
ATOM 691 O O . CYS A 1 88 ? 18.516 3.508 0.739 1 98.75 88 CYS A O 1
ATOM 693 N N . HIS A 1 89 ? 16.453 4.355 0.483 1 98.81 89 HIS A N 1
ATOM 694 C CA . HIS A 1 89 ? 16.875 5.727 0.719 1 98.81 89 HIS A CA 1
ATOM 695 C C . HIS A 1 89 ? 16.062 6.379 1.826 1 98.81 89 HIS A C 1
ATOM 697 O O . HIS A 1 89 ? 14.82 6.371 1.778 1 98.81 89 HIS A O 1
ATOM 703 N N . LEU A 1 90 ? 16.766 6.926 2.752 1 98.81 90 LEU A N 1
ATOM 704 C CA . LEU A 1 90 ? 16.094 7.691 3.799 1 98.81 90 LEU A CA 1
ATOM 705 C C . LEU A 1 90 ? 15.523 8.992 3.24 1 98.81 90 LEU A C 1
ATOM 707 O O . LEU A 1 90 ? 16.266 9.812 2.689 1 98.81 90 LEU A O 1
ATOM 711 N N . ILE A 1 91 ? 14.164 9.219 3.453 1 98.81 91 ILE A N 1
ATOM 712 C CA . ILE A 1 91 ? 13.57 10.391 2.818 1 98.81 91 ILE A CA 1
ATOM 713 C C . ILE A 1 91 ? 12.711 11.148 3.832 1 98.81 91 ILE A C 1
ATOM 715 O O . ILE A 1 91 ? 11.898 12 3.457 1 98.81 91 ILE A O 1
ATOM 719 N N . THR A 1 92 ? 12.836 10.945 5.074 1 98.75 92 THR A N 1
ATOM 720 C CA . THR A 1 92 ? 12 11.555 6.102 1 98.75 92 THR A CA 1
ATOM 721 C C . THR A 1 92 ? 12.023 13.078 5.98 1 98.75 92 THR A C 1
ATOM 723 O O . THR A 1 92 ? 10.969 13.711 5.871 1 98.75 92 THR A O 1
ATOM 726 N N . ASP A 1 93 ? 13.188 13.586 5.973 1 98.31 93 ASP A N 1
ATOM 727 C CA . ASP A 1 93 ? 13.312 15.039 5.941 1 98.31 93 ASP A CA 1
ATOM 728 C C . ASP A 1 93 ? 12.766 15.609 4.637 1 98.31 93 ASP A C 1
ATOM 730 O O . ASP A 1 93 ? 12.156 16.688 4.633 1 98.31 93 ASP A O 1
ATOM 734 N N . GLU A 1 94 ? 13.07 14.938 3.609 1 98.56 94 GLU A N 1
ATOM 735 C CA . GLU A 1 94 ? 12.586 15.367 2.301 1 98.56 94 GLU A CA 1
ATOM 736 C C . GLU A 1 94 ? 11.062 15.461 2.283 1 98.56 94 GLU A C 1
ATOM 738 O O . GLU A 1 94 ? 10.5 16.406 1.719 1 98.56 94 GLU A O 1
ATOM 743 N N . LEU A 1 95 ? 10.383 14.555 2.889 1 98.44 95 LEU A N 1
ATOM 744 C CA . LEU A 1 95 ? 8.93 14.547 2.984 1 98.44 95 LEU A CA 1
ATOM 745 C C . LEU A 1 95 ? 8.438 15.695 3.857 1 98.44 95 LEU A C 1
ATOM 747 O O . LEU A 1 95 ? 7.578 16.469 3.439 1 98.44 95 LEU A O 1
ATOM 751 N N . ILE A 1 96 ? 9.023 15.836 5.023 1 98.25 96 ILE A N 1
ATOM 752 C CA . ILE A 1 96 ? 8.555 16.797 6.023 1 98.25 96 ILE A CA 1
ATOM 753 C C . ILE A 1 96 ? 8.711 18.219 5.492 1 98.25 96 ILE A C 1
ATOM 755 O O . ILE A 1 96 ? 7.832 19.062 5.695 1 98.25 96 ILE A O 1
ATOM 759 N N . LYS A 1 97 ? 9.758 18.438 4.805 1 98.12 97 LYS A N 1
ATOM 760 C CA . LYS A 1 97 ? 10.016 19.766 4.262 1 98.12 97 LYS A CA 1
ATOM 761 C C . LYS A 1 97 ? 8.914 20.188 3.289 1 98.12 97 LYS A C 1
ATOM 763 O O . LYS A 1 97 ? 8.648 21.375 3.125 1 98.12 97 LYS A O 1
ATOM 768 N N . GLN A 1 98 ? 8.297 19.266 2.73 1 98.12 98 GLN A N 1
ATOM 769 C CA . GLN A 1 98 ? 7.312 19.562 1.696 1 98.12 98 GLN A CA 1
ATOM 770 C C . GLN A 1 98 ? 5.906 19.656 2.281 1 98.12 98 GLN A C 1
ATOM 772 O O . GLN A 1 98 ? 4.945 19.922 1.559 1 98.12 98 GLN A O 1
ATOM 777 N N . ILE A 1 99 ? 5.766 19.453 3.557 1 97.81 99 ILE A N 1
ATOM 778 C CA . ILE A 1 99 ? 4.434 19.5 4.148 1 97.81 99 ILE A CA 1
ATOM 779 C C . ILE A 1 99 ? 4.469 20.344 5.422 1 97.81 99 ILE A C 1
ATOM 781 O O . ILE A 1 99 ? 4.133 19.859 6.504 1 97.81 99 ILE A O 1
ATOM 785 N N . PRO A 1 100 ? 4.723 21.578 5.379 1 97.25 100 PRO A N 1
ATOM 786 C CA . PRO A 1 100 ? 4.746 22.422 6.574 1 97.25 100 PRO A CA 1
ATOM 787 C C . PRO A 1 100 ? 3.41 22.438 7.312 1 97.25 100 PRO A C 1
ATOM 789 O O . PRO A 1 100 ? 3.365 22.719 8.508 1 97.25 100 PRO A O 1
ATOM 792 N N . GLU A 1 101 ? 2.359 22.125 6.617 1 97.5 101 GLU A N 1
ATOM 793 C CA . GLU A 1 101 ? 1.02 22.125 7.195 1 97.5 101 GLU A CA 1
ATOM 794 C C . GLU A 1 101 ? 0.9 21.109 8.312 1 97.5 101 GLU A C 1
ATOM 796 O O . GLU A 1 101 ? -0.026 21.172 9.125 1 97.5 101 GLU A O 1
ATOM 801 N N . LEU A 1 102 ? 1.789 20.203 8.328 1 97.88 102 LEU A N 1
ATOM 802 C CA . LEU A 1 102 ? 1.818 19.172 9.359 1 97.88 102 LEU A CA 1
ATOM 803 C C . LEU A 1 102 ? 1.778 19.781 10.75 1 97.88 102 LEU A C 1
ATOM 805 O O . LEU A 1 102 ? 1.121 19.266 11.648 1 97.88 102 LEU A O 1
ATOM 809 N N . SER A 1 103 ? 2.398 20.859 10.914 1 97.56 103 SER A N 1
ATOM 810 C CA . SER A 1 103 ? 2.551 21.516 12.211 1 97.56 103 SER A CA 1
ATOM 811 C C . SER A 1 103 ? 1.213 22.016 12.734 1 97.56 103 SER A C 1
ATOM 813 O O . SER A 1 103 ? 1.088 22.359 13.914 1 97.56 103 SER A O 1
ATOM 815 N N . GLN A 1 104 ? 0.228 22.094 11.938 1 96.75 104 GLN A N 1
ATOM 816 C CA . GLN A 1 104 ? -1.064 22.656 12.328 1 96.75 104 GLN A CA 1
ATOM 817 C C . GLN A 1 104 ? -1.938 21.594 13 1 96.75 104 GLN A C 1
ATOM 819 O O . GLN A 1 104 ? -2.992 21.922 13.555 1 96.75 104 GLN A O 1
ATOM 824 N N . PHE A 1 105 ? -1.518 20.406 12.992 1 97.19 105 PHE A N 1
ATOM 825 C CA . PHE A 1 105 ? -2.303 19.312 13.562 1 97.19 105 PHE A CA 1
ATOM 826 C C . PHE A 1 105 ? -1.774 18.938 14.938 1 97.19 105 PHE A C 1
ATOM 828 O O . PHE A 1 105 ? -0.59 18.625 15.094 1 97.19 105 PHE A O 1
ATOM 835 N N . GLN A 1 106 ? -2.695 18.844 15.906 1 96.19 106 GLN A N 1
ATOM 836 C CA . GLN A 1 106 ? -2.332 18.453 17.266 1 96.19 106 GLN A CA 1
ATOM 837 C C . GLN A 1 106 ? -2.207 16.938 17.375 1 96.19 106 GLN A C 1
ATOM 839 O O . GLN A 1 106 ? -1.234 16.422 17.922 1 96.19 106 GLN A O 1
ATOM 844 N N . VAL A 1 107 ? -3.252 16.25 17.047 1 97.56 107 VAL A N 1
ATOM 845 C CA . VAL A 1 107 ? -3.336 14.789 16.984 1 97.56 107 VAL A CA 1
ATOM 846 C C . VAL A 1 107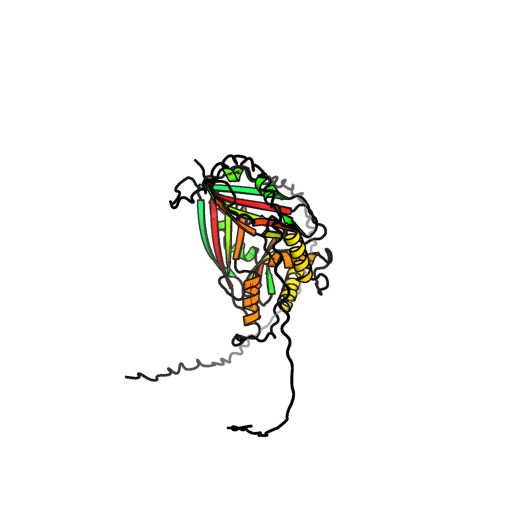 ? -3.971 14.367 15.656 1 97.56 107 VAL A C 1
ATOM 848 O O . VAL A 1 107 ? -4.926 14.992 15.195 1 97.56 107 VAL A O 1
ATOM 851 N N . GLY A 1 108 ? -3.367 13.32 15.008 1 98 108 GLY A N 1
ATOM 852 C CA . GLY A 1 108 ? -3.953 12.867 13.75 1 98 108 GLY A CA 1
ATOM 853 C C . GLY A 1 108 ? -3.209 11.695 13.133 1 98 108 GLY A C 1
ATOM 854 O O . GLY A 1 108 ? -2.467 10.992 13.82 1 98 108 GLY A O 1
ATOM 855 N N . ILE A 1 109 ? -3.58 11.438 11.891 1 98.62 109 ILE A N 1
ATOM 856 C CA . ILE A 1 109 ? -2.945 10.383 11.102 1 98.62 109 ILE A CA 1
ATOM 857 C C . ILE A 1 109 ? -2.447 10.961 9.773 1 98.62 109 ILE A C 1
ATOM 859 O O . ILE A 1 109 ? -3.145 11.75 9.133 1 98.62 109 ILE A O 1
ATOM 863 N N . CYS A 1 110 ? -1.258 10.539 9.453 1 98.81 110 CYS A N 1
ATOM 864 C CA . CYS A 1 110 ? -0.654 10.883 8.172 1 98.81 110 CYS A CA 1
ATOM 865 C C . CYS A 1 110 ? -0.481 9.648 7.293 1 98.81 110 CYS A C 1
ATOM 867 O O . CYS A 1 110 ? 0.237 8.719 7.66 1 98.81 110 CYS A O 1
ATOM 869 N N . ASN A 1 111 ? -1.123 9.648 6.176 1 98.81 111 ASN A N 1
ATOM 870 C CA . ASN A 1 111 ? -0.956 8.586 5.184 1 98.81 111 ASN A CA 1
ATOM 871 C C . ASN A 1 111 ? -0.003 9.008 4.07 1 98.81 111 ASN A C 1
ATOM 873 O O . ASN A 1 111 ? -0.164 10.086 3.482 1 98.81 111 ASN A O 1
ATOM 877 N N . LEU A 1 112 ? 0.977 8.25 3.869 1 98.88 112 LEU A N 1
ATOM 878 C CA . LEU A 1 112 ? 1.897 8.383 2.744 1 98.88 112 LEU A CA 1
ATOM 879 C C . LEU A 1 112 ? 1.655 7.293 1.71 1 98.88 112 LEU A C 1
ATOM 881 O O . LEU A 1 112 ? 1.694 6.105 2.035 1 98.88 112 LEU A O 1
ATOM 885 N N . HIS A 1 113 ? 1.413 7.703 0.481 1 98.81 113 HIS A N 1
ATOM 886 C CA . HIS A 1 113 ? 1.073 6.754 -0.57 1 98.81 113 HIS A CA 1
ATOM 887 C C . HIS A 1 113 ? 1.89 7.012 -1.832 1 98.81 113 HIS A C 1
ATOM 889 O O . HIS A 1 113 ? 1.751 8.062 -2.463 1 98.81 113 HIS A O 1
ATOM 895 N N . ILE A 1 114 ? 2.721 6.062 -2.189 1 98.81 114 ILE A N 1
ATOM 896 C CA . ILE A 1 114 ? 3.496 6.207 -3.418 1 98.81 114 ILE A CA 1
ATOM 897 C C . ILE A 1 114 ? 2.652 5.777 -4.613 1 98.81 114 ILE A C 1
ATOM 899 O O . ILE A 1 114 ? 1.963 4.758 -4.562 1 98.81 114 ILE A O 1
ATOM 903 N N . MET A 1 115 ? 2.758 6.516 -5.691 1 98.62 115 MET A N 1
ATOM 904 C CA . MET A 1 115 ? 1.831 6.363 -6.809 1 98.62 115 MET A CA 1
ATOM 905 C C . MET A 1 115 ? 2.465 5.551 -7.934 1 98.62 115 MET A C 1
ATOM 907 O O . MET A 1 115 ? 2.191 5.793 -9.109 1 98.62 115 MET A O 1
ATOM 911 N N . HIS A 1 116 ? 3.344 4.684 -7.629 1 98.5 116 HIS A N 1
ATOM 912 C CA . HIS A 1 116 ? 4.074 3.867 -8.594 1 98.5 116 HIS A CA 1
ATOM 913 C C . HIS A 1 116 ? 4.008 2.389 -8.227 1 98.5 116 HIS A C 1
ATOM 915 O O . HIS A 1 116 ? 3.656 2.041 -7.094 1 98.5 116 HIS A O 1
ATOM 921 N N . THR A 1 117 ? 4.387 1.499 -9.195 1 98.31 117 THR A N 1
ATOM 922 C CA . THR A 1 117 ? 4.242 0.061 -9 1 98.31 117 THR A CA 1
ATOM 923 C C . THR A 1 117 ? 5.609 -0.612 -8.906 1 98.31 117 THR A C 1
ATOM 925 O O . THR A 1 117 ? 5.699 -1.838 -8.82 1 98.31 117 THR A O 1
ATOM 928 N N . SER A 1 118 ? 6.648 0.147 -8.938 1 98.31 118 SER A N 1
ATOM 929 C CA . SER A 1 118 ? 7.984 -0.438 -8.906 1 98.31 118 SER A CA 1
ATOM 930 C C . SER A 1 118 ? 8.859 0.235 -7.852 1 98.31 118 SER A C 1
ATOM 932 O O . SER A 1 118 ? 10.078 0.311 -8.008 1 98.31 118 SER A O 1
ATOM 934 N N . ALA A 1 119 ? 8.242 0.788 -6.891 1 98.75 119 ALA A N 1
ATOM 935 C CA . ALA A 1 119 ? 8.875 1.359 -5.703 1 98.75 119 ALA A CA 1
ATOM 936 C C . ALA A 1 119 ? 7.984 1.203 -4.477 1 98.75 119 ALA A C 1
ATOM 938 O O . ALA A 1 119 ? 6.777 0.984 -4.602 1 98.75 119 ALA A O 1
ATOM 939 N N . SER A 1 120 ? 8.656 1.355 -3.311 1 98.81 120 SER A N 1
ATOM 940 C CA . SER A 1 120 ? 7.934 1.151 -2.059 1 98.81 120 SER A CA 1
ATOM 941 C C . SER A 1 120 ? 8.289 2.223 -1.034 1 98.81 120 SER A C 1
ATOM 943 O O . SER A 1 120 ? 9.328 2.877 -1.146 1 98.81 120 SER A O 1
ATOM 945 N N . LEU A 1 121 ? 7.363 2.395 -0.143 1 98.81 121 LEU A N 1
ATOM 946 C CA . LEU A 1 121 ? 7.637 3.131 1.086 1 98.81 121 LEU A CA 1
ATOM 947 C C . LEU A 1 121 ? 7.742 2.182 2.275 1 98.81 121 LEU A C 1
ATOM 949 O O . LEU A 1 121 ? 6.871 1.333 2.477 1 98.81 121 LEU A O 1
ATOM 953 N N . VAL A 1 122 ? 8.82 2.355 3.053 1 98.69 122 VAL A N 1
ATOM 954 C CA . VAL A 1 122 ? 9.078 1.467 4.18 1 98.69 122 VAL A CA 1
ATOM 955 C C . VAL A 1 122 ? 9.484 2.289 5.402 1 98.69 122 VAL A C 1
ATOM 957 O O . VAL A 1 122 ? 10.172 3.307 5.273 1 98.69 122 VAL A O 1
ATOM 960 N N . LEU A 1 123 ? 9 1.928 6.551 1 98.62 123 LEU A N 1
ATOM 961 C CA . LEU A 1 123 ? 9.469 2.469 7.824 1 98.62 123 LEU A CA 1
ATOM 962 C C . LEU A 1 123 ? 10.547 1.581 8.43 1 98.62 123 LEU A C 1
ATOM 964 O O . LEU A 1 123 ? 10.312 0.393 8.672 1 98.62 123 LEU A O 1
ATOM 968 N N . ASN A 1 124 ? 11.719 2.158 8.648 1 98.69 124 ASN A N 1
ATOM 969 C CA . ASN A 1 124 ? 12.836 1.374 9.148 1 98.69 124 ASN A CA 1
ATOM 970 C C . ASN A 1 124 ? 13.938 2.27 9.719 1 98.69 124 ASN A C 1
ATOM 972 O O . ASN A 1 124 ? 13.703 3.447 9.992 1 98.69 124 ASN A O 1
ATOM 976 N N . GLU A 1 125 ? 15.125 1.783 9.922 1 98.44 125 GLU A N 1
ATOM 977 C CA . GLU A 1 125 ? 16.219 2.406 10.648 1 98.44 125 GLU A CA 1
ATOM 978 C C . GLU A 1 125 ? 16.672 3.701 9.977 1 98.44 125 GLU A C 1
ATOM 980 O O . GLU A 1 125 ? 16.781 3.764 8.75 1 98.44 125 GLU A O 1
ATOM 985 N N . ASN A 1 126 ? 16.891 4.695 10.789 1 98.44 126 ASN A N 1
ATOM 986 C CA . ASN A 1 126 ? 17.297 5.984 10.242 1 98.44 126 ASN A CA 1
ATOM 987 C C . ASN A 1 126 ? 18.75 6.32 10.594 1 98.44 126 ASN A C 1
ATOM 989 O O . ASN A 1 126 ? 19.188 7.457 10.414 1 98.44 126 ASN A O 1
ATOM 993 N N . TRP A 1 127 ? 19.531 5.438 11 1 97.94 127 TRP A N 1
ATOM 994 C CA . TRP A 1 127 ? 20.828 5.816 11.562 1 97.94 127 TRP A CA 1
ATOM 995 C C . TRP A 1 127 ? 21.969 5.207 10.766 1 97.94 127 TRP A C 1
ATOM 997 O O . TRP A 1 127 ? 22.672 5.91 10.023 1 97.94 127 TRP A O 1
ATOM 1007 N N . ASP A 1 128 ? 22.188 3.898 10.797 1 98.38 128 ASP A N 1
ATOM 1008 C CA . ASP A 1 128 ? 23.297 3.197 10.148 1 98.38 128 ASP A CA 1
ATOM 1009 C C . ASP A 1 128 ? 22.984 2.928 8.68 1 98.38 128 ASP A C 1
ATOM 1011 O O . ASP A 1 128 ? 22.078 2.156 8.359 1 98.38 128 ASP A O 1
ATOM 1015 N N . PRO A 1 129 ? 23.75 3.479 7.746 1 97.69 129 PRO A N 1
ATOM 1016 C CA . PRO A 1 129 ? 23.469 3.287 6.324 1 97.69 129 PRO A CA 1
ATOM 1017 C C . PRO A 1 129 ? 23.656 1.843 5.871 1 97.69 129 PRO A C 1
ATOM 1019 O O . PRO A 1 129 ? 23.125 1.438 4.836 1 97.69 129 PRO A O 1
ATOM 1022 N N . ASP A 1 130 ? 24.375 1.022 6.617 1 98.62 130 ASP A N 1
ATOM 1023 C CA . ASP A 1 130 ? 24.578 -0.375 6.25 1 98.62 130 ASP A CA 1
ATOM 1024 C C . ASP A 1 130 ? 23.25 -1.145 6.266 1 98.62 130 ASP A C 1
ATOM 1026 O O . ASP A 1 130 ? 23.078 -2.104 5.512 1 98.62 130 ASP A O 1
ATOM 1030 N N . VAL A 1 131 ? 22.328 -0.75 7.137 1 98.75 131 VAL A N 1
ATOM 1031 C CA . VAL A 1 131 ? 21.031 -1.414 7.215 1 98.75 131 VAL A CA 1
ATOM 1032 C C . VAL A 1 131 ? 20.312 -1.305 5.871 1 98.75 131 VAL A C 1
ATOM 1034 O O . VAL A 1 131 ? 19.703 -2.273 5.402 1 98.75 131 VAL A O 1
ATOM 1037 N N . ARG A 1 132 ? 20.438 -0.155 5.219 1 98.56 132 ARG A N 1
ATOM 1038 C CA . ARG A 1 132 ? 19.797 0.068 3.922 1 98.56 132 ARG A CA 1
ATOM 1039 C C . ARG A 1 132 ? 20.516 -0.711 2.822 1 98.56 132 ARG A C 1
ATOM 1041 O O . ARG A 1 132 ? 19.875 -1.289 1.944 1 98.56 132 ARG A O 1
ATOM 1048 N N . ASP A 1 133 ? 21.812 -0.71 2.891 1 98.62 133 ASP A N 1
ATOM 1049 C CA . ASP A 1 133 ? 22.578 -1.482 1.921 1 98.62 133 ASP A CA 1
ATOM 1050 C C . ASP A 1 133 ? 22.266 -2.973 2.033 1 98.62 133 ASP A C 1
ATOM 1052 O O . ASP A 1 133 ? 22.109 -3.656 1.02 1 98.62 133 ASP A O 1
ATOM 1056 N N . ASP A 1 134 ? 22.141 -3.467 3.248 1 98.81 134 ASP A N 1
ATOM 1057 C CA . ASP A 1 134 ? 21.859 -4.879 3.473 1 98.81 134 ASP A CA 1
ATOM 1058 C C . ASP A 1 134 ? 20.438 -5.227 3.041 1 98.81 134 ASP A C 1
ATOM 1060 O O . ASP A 1 134 ? 20.188 -6.32 2.539 1 98.81 134 ASP A O 1
ATOM 1064 N N . MET A 1 135 ? 19.594 -4.328 3.328 1 98.75 135 MET A N 1
ATOM 1065 C CA . MET A 1 135 ? 18.219 -4.543 2.863 1 98.75 135 MET A CA 1
ATOM 1066 C C . MET A 1 135 ? 18.188 -4.711 1.348 1 98.75 135 MET A C 1
ATOM 1068 O O . MET A 1 135 ? 17.562 -5.641 0.837 1 98.75 135 MET A O 1
ATOM 1072 N N . GLU A 1 136 ? 18.828 -3.822 0.65 1 98.44 136 GLU A N 1
ATOM 1073 C CA . GLU A 1 136 ? 18.875 -3.938 -0.805 1 98.44 136 GLU A CA 1
ATOM 1074 C C . GLU A 1 136 ? 19.516 -5.254 -1.236 1 98.44 136 GLU A C 1
ATOM 1076 O O . GLU A 1 136 ? 19.062 -5.891 -2.188 1 98.44 136 GLU A O 1
ATOM 1081 N N . MET A 1 137 ? 20.562 -5.641 -0.567 1 98.5 137 MET A N 1
ATOM 1082 C CA . MET A 1 137 ? 21.219 -6.918 -0.858 1 98.5 137 MET A CA 1
ATOM 1083 C C . MET A 1 137 ? 20.234 -8.078 -0.702 1 98.5 137 MET A C 1
ATOM 1085 O O . MET A 1 137 ? 20.125 -8.93 -1.582 1 98.5 137 MET A O 1
ATOM 1089 N N . PHE A 1 138 ? 19.562 -8.078 0.374 1 98.69 138 PHE A N 1
ATOM 1090 C CA . PHE A 1 138 ? 18.594 -9.133 0.627 1 98.69 138 PHE A CA 1
ATOM 1091 C C . PHE A 1 138 ? 17.516 -9.148 -0.451 1 98.69 138 PHE A C 1
ATOM 1093 O O . PHE A 1 138 ? 17.203 -10.195 -1.017 1 98.69 138 PHE A O 1
ATOM 1100 N N . LEU A 1 139 ? 16.953 -7.988 -0.758 1 98.31 139 LEU A N 1
ATOM 1101 C CA . LEU A 1 139 ? 15.875 -7.887 -1.729 1 98.31 139 LEU A CA 1
ATOM 1102 C C . LEU A 1 139 ? 16.328 -8.383 -3.098 1 98.31 139 LEU A C 1
ATOM 1104 O O . LEU A 1 139 ? 15.539 -9.016 -3.82 1 98.31 139 LEU A O 1
ATOM 1108 N N . SER A 1 140 ? 17.531 -8.109 -3.438 1 97.19 140 SER A N 1
ATOM 1109 C CA . SER A 1 140 ? 18.078 -8.516 -4.73 1 97.19 140 SER A CA 1
ATOM 1110 C C . SER A 1 140 ? 18.234 -10.031 -4.809 1 97.19 140 SER A C 1
ATOM 1112 O O . SER A 1 140 ? 18.172 -10.609 -5.895 1 97.19 140 SER A O 1
ATOM 1114 N N . LYS A 1 141 ? 18.344 -10.68 -3.676 1 96.81 141 LYS A N 1
ATOM 1115 C CA . LYS A 1 141 ? 18.438 -12.133 -3.617 1 96.81 141 LYS A CA 1
ATOM 1116 C C . LYS A 1 141 ? 17.062 -12.773 -3.477 1 96.81 141 LYS A C 1
ATOM 1118 O O . LYS A 1 141 ? 16.844 -13.906 -3.906 1 96.81 141 LYS A O 1
ATOM 1123 N N . PHE A 1 142 ? 16.297 -12.062 -2.887 1 96.5 142 PHE A N 1
ATOM 1124 C CA . PHE A 1 142 ? 14.93 -12.531 -2.652 1 96.5 142 PHE A CA 1
ATOM 1125 C C . PHE A 1 142 ? 14.172 -12.68 -3.967 1 96.5 142 PHE A C 1
ATOM 1127 O O . PHE A 1 142 ? 13.484 -13.68 -4.18 1 96.5 142 PHE A O 1
ATOM 1134 N N . VAL A 1 143 ? 14.227 -11.688 -4.785 1 97 143 VAL A N 1
ATOM 1135 C CA . VAL A 1 143 ? 13.664 -11.734 -6.133 1 97 143 VAL A CA 1
ATOM 1136 C C . VAL A 1 143 ? 14.781 -11.531 -7.16 1 97 143 VAL A C 1
ATOM 1138 O O . VAL A 1 143 ? 15.133 -10.391 -7.477 1 97 143 VAL A O 1
ATOM 1141 N N . THR A 1 144 ? 15.18 -12.602 -7.742 1 95.31 144 THR A N 1
ATOM 1142 C CA . THR A 1 144 ? 16.297 -12.516 -8.672 1 95.31 144 THR A CA 1
ATOM 1143 C C . THR A 1 144 ? 15.812 -12.164 -10.078 1 95.31 144 THR A C 1
ATOM 1145 O O . THR A 1 144 ? 14.641 -12.367 -10.398 1 95.31 144 THR A O 1
ATOM 1148 N N . GLU A 1 145 ? 16.672 -11.641 -10.852 1 94.75 145 GLU A N 1
ATOM 1149 C CA . GLU A 1 145 ? 16.328 -11.164 -12.188 1 94.75 145 GLU A CA 1
ATOM 1150 C C . GLU A 1 145 ? 16.328 -12.312 -13.195 1 94.75 145 GLU A C 1
ATOM 1152 O O . GLU A 1 145 ? 15.812 -12.164 -14.312 1 94.75 145 GLU A O 1
ATOM 1157 N N . ASP A 1 146 ? 16.766 -13.43 -12.805 1 92.88 146 ASP A N 1
ATOM 1158 C CA . ASP A 1 146 ? 16.969 -14.516 -13.766 1 92.88 146 ASP A CA 1
ATOM 1159 C C . ASP A 1 146 ? 15.789 -15.492 -13.742 1 92.88 146 ASP A C 1
ATOM 1161 O O . ASP A 1 146 ? 15.836 -16.531 -14.398 1 92.88 146 ASP A O 1
ATOM 1165 N N . LEU A 1 147 ? 14.82 -15.25 -13.039 1 94.5 147 LEU A N 1
ATOM 1166 C CA . LEU A 1 147 ? 13.617 -16.078 -13.109 1 94.5 147 LEU A CA 1
ATOM 1167 C C . LEU A 1 147 ? 12.977 -15.977 -14.492 1 94.5 147 LEU A C 1
ATOM 1169 O O . LEU A 1 147 ? 13.18 -14.992 -15.211 1 94.5 147 LEU A O 1
ATOM 1173 N N . PRO A 1 148 ? 12.211 -16.984 -14.852 1 95.5 148 PRO A N 1
ATOM 1174 C CA . PRO A 1 148 ? 11.633 -16.984 -16.203 1 95.5 148 PRO A CA 1
ATOM 1175 C C . PRO A 1 148 ? 10.398 -16.094 -16.312 1 95.5 148 PRO A C 1
ATOM 1177 O O . PRO A 1 148 ? 9.312 -16.578 -16.641 1 95.5 148 PRO A O 1
ATOM 1180 N N . PHE A 1 149 ? 10.617 -14.867 -16.234 1 96.81 149 PHE A N 1
ATOM 1181 C CA . PHE A 1 149 ? 9.539 -13.891 -16.344 1 96.81 149 PHE A CA 1
ATOM 1182 C C . PHE A 1 149 ? 9.117 -13.703 -17.797 1 96.81 149 PHE A C 1
ATOM 1184 O O . PHE A 1 149 ? 9.961 -13.695 -18.688 1 96.81 149 PHE A O 1
ATOM 1191 N N . ARG A 1 150 ? 7.828 -13.523 -18 1 96.38 150 ARG A N 1
ATOM 1192 C CA . ARG A 1 150 ? 7.289 -13.141 -19.312 1 96.38 150 ARG A CA 1
ATOM 1193 C C . ARG A 1 150 ? 7.418 -11.641 -19.531 1 96.38 150 ARG A C 1
ATOM 1195 O O . ARG A 1 150 ? 7.734 -11.195 -20.641 1 96.38 150 ARG A O 1
ATOM 1202 N N . HIS A 1 151 ? 7.133 -10.805 -18.531 1 95.12 151 HIS A N 1
ATOM 1203 C CA . HIS A 1 151 ? 7.215 -9.352 -18.578 1 95.12 151 HIS A CA 1
ATOM 1204 C C . HIS A 1 151 ? 8.664 -8.875 -18.562 1 95.12 151 HIS A C 1
ATOM 1206 O O . HIS A 1 151 ? 9.203 -8.547 -17.5 1 95.12 151 HIS A O 1
ATOM 1212 N N . VAL A 1 152 ? 9.281 -8.719 -19.766 1 92.06 152 VAL A N 1
ATOM 1213 C CA . VAL A 1 152 ? 10.711 -8.438 -19.797 1 92.06 152 VAL A CA 1
ATOM 1214 C C . VAL A 1 152 ? 10.984 -7.258 -20.719 1 92.06 152 VAL A C 1
ATOM 1216 O O . VAL A 1 152 ? 12.133 -6.816 -20.844 1 92.06 152 VAL A O 1
ATOM 1219 N N . SER A 1 153 ? 9.992 -6.707 -21.203 1 91.12 153 SER A N 1
ATOM 1220 C CA . SER A 1 153 ? 10.156 -5.727 -22.266 1 91.12 153 SER A CA 1
ATOM 1221 C C . SER A 1 153 ? 10.812 -4.449 -21.734 1 91.12 153 SER A C 1
ATOM 1223 O O . SER A 1 153 ? 11.438 -3.711 -22.5 1 91.12 153 SER A O 1
ATOM 1225 N N . GLU A 1 154 ? 10.711 -4.164 -20.516 1 92.81 154 GLU A N 1
ATOM 1226 C CA . GLU A 1 154 ? 11.211 -2.914 -19.953 1 92.81 154 GLU A CA 1
ATOM 1227 C C . GLU A 1 154 ? 12.531 -3.129 -19.219 1 92.81 154 GLU A C 1
ATOM 1229 O O . GLU A 1 154 ? 12.969 -2.271 -18.453 1 92.81 154 GLU A O 1
ATOM 1234 N N . GLY A 1 155 ? 13.156 -4.32 -19.422 1 94.12 155 GLY A N 1
ATOM 1235 C CA . GLY A 1 155 ? 14.414 -4.656 -18.781 1 94.12 155 GLY A CA 1
ATOM 1236 C C . GLY A 1 155 ? 14.273 -5.727 -17.719 1 94.12 155 GLY A C 1
ATOM 1237 O O . GLY A 1 155 ? 13.18 -5.945 -17.188 1 94.12 155 GLY A O 1
ATOM 1238 N N . PRO A 1 156 ? 15.414 -6.32 -17.391 1 95.5 156 PRO A N 1
ATOM 1239 C CA . PRO A 1 156 ? 15.375 -7.453 -16.453 1 95.5 156 PRO A CA 1
ATOM 1240 C C . PRO A 1 156 ? 15.023 -7.035 -15.031 1 95.5 156 PRO A C 1
ATOM 1242 O O . PRO A 1 156 ? 14.656 -7.875 -14.211 1 95.5 156 PRO A O 1
ATOM 1245 N N . ASP A 1 157 ? 15.117 -5.805 -14.758 1 96.25 157 ASP A N 1
ATOM 1246 C CA . ASP A 1 157 ? 14.875 -5.328 -13.398 1 96.25 157 ASP A CA 1
ATOM 1247 C C . ASP A 1 157 ? 13.406 -4.957 -13.203 1 96.25 157 ASP A C 1
ATOM 1249 O O . ASP A 1 157 ? 12.984 -4.629 -12.094 1 96.25 157 ASP A O 1
ATOM 1253 N N . ASP A 1 158 ? 12.617 -4.961 -14.219 1 97.25 158 ASP A N 1
ATOM 1254 C CA . ASP A 1 158 ? 11.258 -4.438 -14.125 1 97.25 158 ASP A CA 1
ATOM 1255 C C . ASP A 1 158 ? 10.352 -5.387 -13.344 1 97.25 158 ASP A C 1
ATOM 1257 O O . ASP A 1 158 ? 9.75 -5 -12.336 1 97.25 158 ASP A O 1
ATOM 1261 N N . MET A 1 159 ? 10.227 -6.633 -13.75 1 98.06 159 MET A N 1
ATOM 1262 C CA . MET A 1 159 ? 9.305 -7.543 -13.078 1 98.06 159 MET A CA 1
ATOM 1263 C C . MET A 1 159 ? 9.727 -7.773 -11.625 1 98.06 159 MET A C 1
ATOM 1265 O O . MET A 1 159 ? 8.891 -7.762 -10.727 1 98.06 159 MET A O 1
ATOM 1269 N N . PRO A 1 160 ? 11.047 -8.016 -11.336 1 98.19 160 PRO A N 1
ATOM 1270 C CA . PRO A 1 160 ? 11.43 -8.07 -9.922 1 98.19 160 PRO A CA 1
ATOM 1271 C C . PRO A 1 160 ? 10.977 -6.848 -9.133 1 98.19 160 PRO A C 1
ATOM 1273 O O . PRO A 1 160 ? 10.602 -6.969 -7.969 1 98.19 160 PRO A O 1
ATOM 1276 N N . ALA A 1 161 ? 11.023 -5.719 -9.742 1 98.62 161 ALA A N 1
ATOM 1277 C CA . ALA A 1 161 ? 10.609 -4.488 -9.07 1 98.62 161 ALA A CA 1
ATOM 1278 C C . ALA A 1 161 ? 9.133 -4.543 -8.688 1 98.62 161 ALA A C 1
ATOM 1280 O O . ALA A 1 161 ? 8.758 -4.152 -7.578 1 98.62 161 ALA A O 1
ATOM 1281 N N . HIS A 1 162 ? 8.289 -4.969 -9.578 1 98.69 162 HIS A N 1
ATOM 1282 C CA . HIS A 1 162 ? 6.871 -5.125 -9.281 1 98.69 162 HIS A CA 1
ATOM 1283 C C . HIS A 1 162 ? 6.652 -6.074 -8.109 1 98.69 162 HIS A C 1
ATOM 1285 O O . HIS A 1 162 ? 5.801 -5.824 -7.254 1 98.69 162 HIS A O 1
ATOM 1291 N N . ILE A 1 163 ? 7.355 -7.16 -8.078 1 98.56 163 ILE A N 1
ATOM 1292 C CA . ILE A 1 163 ? 7.207 -8.148 -7.012 1 98.56 163 ILE A CA 1
ATOM 1293 C C . ILE A 1 163 ? 7.648 -7.543 -5.684 1 98.56 163 ILE A C 1
ATOM 1295 O O . ILE A 1 163 ? 6.926 -7.625 -4.688 1 98.56 163 ILE A O 1
ATOM 1299 N N . LYS A 1 164 ? 8.812 -6.922 -5.668 1 98.69 164 LYS A N 1
ATOM 1300 C CA . LYS A 1 164 ? 9.305 -6.285 -4.449 1 98.69 164 LYS A CA 1
ATOM 1301 C C . LYS A 1 164 ? 8.305 -5.254 -3.928 1 98.69 164 LYS A C 1
ATOM 1303 O O . LYS A 1 164 ? 8.062 -5.172 -2.723 1 98.69 164 LYS A O 1
ATOM 1308 N N . ALA A 1 165 ? 7.75 -4.5 -4.816 1 98.56 165 ALA A N 1
ATOM 1309 C CA . ALA A 1 165 ? 6.789 -3.465 -4.445 1 98.56 165 ALA A CA 1
ATOM 1310 C C . ALA A 1 165 ? 5.559 -4.074 -3.781 1 98.56 165 ALA A C 1
ATOM 1312 O O . ALA A 1 165 ? 5.004 -3.496 -2.844 1 98.56 165 ALA A O 1
ATOM 1313 N N . SER A 1 166 ? 5.129 -5.203 -4.262 1 97.88 166 SER A N 1
ATOM 1314 C CA . SER A 1 166 ? 3.967 -5.871 -3.689 1 97.88 166 SER A CA 1
ATOM 1315 C C . SER A 1 166 ? 4.27 -6.406 -2.295 1 97.88 166 SER A C 1
ATOM 1317 O O . SER A 1 166 ? 3.389 -6.434 -1.43 1 97.88 166 SER A O 1
ATOM 1319 N N . PHE A 1 167 ? 5.457 -6.844 -2.051 1 97.81 167 PHE A N 1
ATOM 1320 C CA . PHE A 1 167 ? 5.82 -7.457 -0.778 1 97.81 167 PHE A CA 1
ATOM 1321 C C . PHE A 1 167 ? 6.09 -6.391 0.277 1 97.81 167 PHE A C 1
ATOM 1323 O O . PHE A 1 167 ? 5.777 -6.582 1.454 1 97.81 167 PHE A O 1
ATOM 1330 N N . LEU A 1 168 ? 6.641 -5.293 -0.12 1 97.69 168 LEU A N 1
ATOM 1331 C CA . LEU A 1 168 ? 6.996 -4.258 0.844 1 97.69 168 LEU A CA 1
ATOM 1332 C C . LEU A 1 168 ? 5.84 -3.283 1.046 1 97.69 168 LEU A C 1
ATOM 1334 O O . LEU A 1 168 ? 5.613 -2.803 2.16 1 97.69 168 LEU A O 1
ATOM 1338 N N . GLY A 1 169 ? 5.16 -3 -0.101 1 96.31 169 GLY A N 1
ATOM 1339 C CA . GLY A 1 169 ? 3.967 -2.178 0.018 1 96.31 169 GLY A CA 1
ATOM 1340 C C . GLY A 1 169 ? 4.16 -0.768 -0.51 1 96.31 169 GLY A C 1
ATOM 1341 O O . GLY A 1 169 ? 5.293 -0.315 -0.689 1 96.31 169 GLY A O 1
ATOM 1342 N N . SER A 1 170 ? 3.053 -0.046 -0.656 1 97.5 170 SER A N 1
ATOM 1343 C CA . SER A 1 170 ? 3.045 1.27 -1.286 1 97.5 170 SER A CA 1
ATOM 1344 C C . SER A 1 170 ? 2.672 2.359 -0.288 1 97.5 170 SER A C 1
ATOM 1346 O O . SER A 1 170 ? 2.811 3.549 -0.579 1 97.5 170 SER A O 1
ATOM 1348 N N . SER A 1 171 ? 2.23 1.976 0.889 1 98.25 171 SER A N 1
ATOM 1349 C CA . SER A 1 171 ? 1.643 2.982 1.767 1 98.25 171 SER A CA 1
ATOM 1350 C C . SER A 1 171 ? 2.129 2.814 3.203 1 98.25 171 SER A C 1
ATOM 1352 O O . SER A 1 171 ? 2.422 1.7 3.639 1 98.25 171 SER A O 1
ATOM 1354 N N . LEU A 1 172 ? 2.186 3.947 3.877 1 98.5 172 LEU A N 1
ATOM 1355 C CA . LEU A 1 172 ? 2.422 4.035 5.312 1 98.5 172 LEU A CA 1
ATOM 1356 C C . LEU A 1 172 ? 1.367 4.906 5.984 1 98.5 172 LEU A C 1
ATOM 1358 O O . LEU A 1 172 ? 0.931 5.91 5.418 1 98.5 172 LEU A O 1
ATOM 1362 N N . THR A 1 173 ? 0.983 4.531 7.109 1 98.62 173 THR A N 1
ATOM 1363 C CA . THR A 1 173 ? 0.169 5.359 7.992 1 98.62 173 THR A CA 1
ATOM 1364 C C . THR A 1 173 ? 0.89 5.617 9.312 1 98.62 173 THR A C 1
ATOM 1366 O O . THR A 1 173 ? 1.213 4.68 10.039 1 98.62 173 THR A O 1
ATOM 1369 N N . ILE A 1 174 ? 1.114 6.91 9.555 1 98.81 174 ILE A N 1
ATOM 1370 C CA . ILE A 1 174 ? 1.925 7.301 10.703 1 98.81 174 ILE A CA 1
ATOM 1371 C C . ILE A 1 174 ? 1.137 8.266 11.586 1 98.81 174 ILE A C 1
ATOM 1373 O O . ILE A 1 174 ? 0.573 9.242 11.102 1 98.81 174 ILE A O 1
ATOM 1377 N N . PRO A 1 175 ? 1.104 8.031 12.867 1 98.75 175 PRO A N 1
ATOM 1378 C CA . PRO A 1 175 ? 0.428 8.977 13.758 1 98.75 175 PRO A CA 1
ATOM 1379 C C . PRO A 1 175 ? 1.134 10.328 13.828 1 98.75 175 PRO A C 1
ATOM 1381 O O . PRO A 1 175 ? 2.334 10.422 13.555 1 98.75 175 PRO A O 1
ATOM 1384 N N . ILE A 1 176 ? 0.333 11.328 14.125 1 98.38 176 ILE A N 1
ATOM 1385 C CA . ILE A 1 176 ? 0.822 12.68 14.375 1 98.38 176 ILE A CA 1
ATOM 1386 C C . ILE A 1 176 ? 0.645 13.023 15.859 1 98.38 176 ILE A C 1
ATOM 1388 O O . ILE A 1 176 ? -0.424 12.797 16.422 1 98.38 176 ILE A O 1
ATOM 1392 N N . THR A 1 177 ? 1.681 13.5 16.422 1 98.06 177 THR A N 1
ATOM 1393 C CA . THR A 1 177 ? 1.642 14.023 17.781 1 98.06 177 THR A CA 1
ATOM 1394 C C . THR A 1 177 ? 2.252 15.422 17.844 1 98.06 177 THR A C 1
ATOM 1396 O O . THR A 1 177 ? 3.438 15.602 17.562 1 98.06 177 THR A O 1
ATOM 1399 N N . GLU A 1 178 ? 1.425 16.422 18.141 1 96.81 178 GLU A N 1
ATOM 1400 C CA . GLU A 1 178 ? 1.861 17.797 18.328 1 96.81 178 GLU A CA 1
ATOM 1401 C C . GLU A 1 178 ? 2.594 18.312 17.094 1 96.81 178 GLU A C 1
ATOM 1403 O O . GLU A 1 178 ? 3.701 18.844 17.188 1 96.81 178 GLU A O 1
ATOM 1408 N N . GLY A 1 179 ? 2.029 18.062 15.977 1 97.31 179 GLY A N 1
ATOM 1409 C CA . GLY A 1 179 ? 2.498 18.656 14.734 1 97.31 179 GLY A CA 1
ATOM 1410 C C . GLY A 1 179 ? 3.664 17.906 14.117 1 97.31 179 GLY A C 1
ATOM 1411 O O . GLY A 1 179 ? 4.285 18.391 13.164 1 97.31 179 GLY A O 1
ATOM 1412 N N . ARG A 1 180 ? 3.939 16.766 14.664 1 98.25 180 ARG A N 1
ATOM 1413 C CA . ARG A 1 180 ? 5.07 15.984 14.164 1 98.25 180 ARG A CA 1
ATOM 1414 C C . ARG A 1 180 ? 4.672 14.531 13.914 1 98.25 180 ARG A C 1
ATOM 1416 O O . ARG A 1 180 ? 3.766 14.008 14.57 1 98.25 180 ARG A O 1
ATOM 1423 N N . LEU A 1 181 ? 5.391 13.945 12.906 1 98.69 181 LEU A N 1
ATOM 1424 C CA . LEU A 1 181 ? 5.238 12.5 12.797 1 98.69 181 LEU A CA 1
ATOM 1425 C C . LEU A 1 181 ? 5.711 11.805 14.078 1 98.69 181 LEU A C 1
ATOM 1427 O O . LEU A 1 181 ? 6.805 12.086 14.57 1 98.69 181 LEU A O 1
ATOM 1431 N N . ALA A 1 182 ? 4.867 10.891 14.625 1 98.69 182 ALA A N 1
ATOM 1432 C CA . ALA A 1 182 ? 5.207 10.156 15.844 1 98.69 182 ALA A CA 1
ATOM 1433 C C . ALA A 1 182 ? 6.082 8.945 15.523 1 98.69 182 ALA A C 1
ATOM 1435 O O . ALA A 1 182 ? 5.594 7.812 15.492 1 98.69 182 ALA A O 1
ATOM 1436 N N . LEU A 1 183 ? 7.344 9.203 15.391 1 98.5 183 LEU A N 1
ATOM 1437 C CA . LEU A 1 183 ? 8.312 8.164 15.062 1 98.5 183 LEU A CA 1
ATOM 1438 C C . LEU A 1 183 ? 9.18 7.824 16.266 1 98.5 183 LEU A C 1
ATOM 1440 O O . LEU A 1 183 ? 9.43 8.68 17.125 1 98.5 183 LEU A O 1
ATOM 1444 N N . GLY A 1 184 ? 9.547 6.531 16.312 1 98.31 184 GLY A N 1
ATOM 1445 C CA . GLY A 1 184 ? 10.578 6.18 17.266 1 98.31 184 GLY A CA 1
ATOM 1446 C C . GLY A 1 184 ? 11.922 6.832 16.969 1 98.31 184 GLY A C 1
ATOM 1447 O O . GLY A 1 184 ? 12.133 7.352 15.875 1 98.31 184 GLY A O 1
ATOM 1448 N N . THR A 1 185 ? 12.773 6.727 17.922 1 97.94 185 THR A N 1
ATOM 1449 C CA . THR A 1 185 ? 14.07 7.383 17.859 1 97.94 185 THR A CA 1
ATOM 1450 C C . THR A 1 185 ? 14.812 6.965 16.594 1 97.94 185 THR A C 1
ATOM 1452 O O . THR A 1 185 ? 15.414 7.801 15.914 1 97.94 185 THR A O 1
ATOM 1455 N N . TRP A 1 186 ? 14.742 5.707 16.234 1 98.25 186 TRP A N 1
ATOM 1456 C CA . TRP A 1 186 ? 15.57 5.176 15.164 1 98.25 186 TRP A CA 1
ATOM 1457 C C . TRP A 1 186 ? 14.734 4.895 13.922 1 98.25 186 TRP A C 1
ATOM 1459 O O . TRP A 1 186 ? 15.188 4.215 13 1 98.25 186 TRP A O 1
ATOM 1469 N N . GLN A 1 187 ? 13.531 5.391 13.953 1 98.62 187 GLN A N 1
ATOM 1470 C CA . GLN A 1 187 ? 12.641 5.109 12.836 1 98.62 187 GLN A CA 1
ATOM 1471 C C . GLN A 1 187 ? 12.68 6.238 11.805 1 98.62 187 GLN A C 1
ATOM 1473 O O . GLN A 1 187 ? 12.602 7.414 12.164 1 98.62 187 GLN A O 1
ATOM 1478 N N . GLY A 1 188 ? 12.75 5.855 10.539 1 98.81 188 GLY A N 1
ATOM 1479 C CA . GLY A 1 188 ? 12.641 6.777 9.414 1 98.81 188 GLY A CA 1
ATOM 1480 C C . GLY A 1 188 ? 11.93 6.18 8.219 1 98.81 188 GLY A C 1
ATOM 1481 O O . GLY A 1 188 ? 11.789 4.957 8.117 1 98.81 188 GLY A O 1
ATOM 1482 N N . VAL A 1 189 ? 11.445 7.062 7.43 1 98.94 189 VAL A N 1
ATOM 1483 C CA . VAL A 1 189 ? 10.75 6.656 6.215 1 98.94 189 VAL A CA 1
ATOM 1484 C C . VAL A 1 189 ? 11.758 6.445 5.086 1 98.94 189 VAL A C 1
ATOM 1486 O O . VAL A 1 189 ? 12.602 7.309 4.832 1 98.94 189 VAL A O 1
ATOM 1489 N N . TRP A 1 190 ? 11.641 5.281 4.434 1 98.94 190 TRP A N 1
ATOM 1490 C CA . TRP A 1 190 ? 12.492 4.957 3.293 1 98.94 190 TRP A CA 1
ATOM 1491 C C . TRP A 1 190 ? 11.695 5 1.993 1 98.94 190 TRP A C 1
ATOM 1493 O O . TRP A 1 190 ? 10.547 4.551 1.945 1 98.94 190 TRP A O 1
ATOM 1503 N N . LEU A 1 191 ? 12.352 5.543 0.965 1 98.88 191 LEU A N 1
ATOM 1504 C CA . LEU A 1 191 ? 12.016 5.164 -0.404 1 98.88 191 LEU A CA 1
ATOM 1505 C C . LEU A 1 191 ? 12.844 3.961 -0.852 1 98.88 191 LEU A C 1
ATOM 1507 O O . LEU A 1 191 ? 14.078 4.039 -0.922 1 98.88 191 LEU A O 1
ATOM 1511 N N . CYS A 1 192 ? 12.195 2.844 -1.084 1 98.88 192 CYS A N 1
ATOM 1512 C CA . CYS A 1 192 ? 12.852 1.718 -1.732 1 98.88 192 CYS A CA 1
ATOM 1513 C C . CYS A 1 192 ? 12.641 1.753 -3.24 1 98.88 192 CYS A C 1
ATOM 1515 O O . CYS A 1 192 ? 11.57 1.378 -3.729 1 98.88 192 CYS A O 1
ATOM 1517 N N . GLU A 1 193 ? 13.695 2.227 -3.912 1 98.88 193 GLU A N 1
ATOM 1518 C CA . GLU A 1 193 ? 13.703 2.229 -5.371 1 98.88 193 GLU A CA 1
ATOM 1519 C C . GLU A 1 193 ? 14.156 0.88 -5.926 1 98.88 193 GLU A C 1
ATOM 1521 O O . GLU A 1 193 ? 15.281 0.448 -5.676 1 98.88 193 GLU A O 1
ATOM 1526 N N . HIS A 1 194 ? 13.281 0.261 -6.746 1 98.62 194 HIS A N 1
ATOM 1527 C CA . HIS A 1 194 ? 13.562 -1.116 -7.129 1 98.62 194 HIS A CA 1
ATOM 1528 C C . HIS A 1 194 ? 14.102 -1.192 -8.555 1 98.62 194 HIS A C 1
ATOM 1530 O O . HIS A 1 194 ? 14.578 -2.244 -8.984 1 98.62 194 HIS A O 1
ATOM 1536 N N . ARG A 1 195 ? 14 -0.141 -9.266 1 98.19 195 ARG A N 1
ATOM 1537 C CA . ARG A 1 195 ? 14.531 -0.07 -10.617 1 98.19 195 ARG A CA 1
ATOM 1538 C C . ARG A 1 195 ? 15.953 0.485 -10.625 1 98.19 195 ARG A C 1
ATOM 1540 O O . ARG A 1 195 ? 16.281 1.366 -9.828 1 98.19 195 ARG A O 1
ATOM 1547 N N . ASN A 1 196 ? 16.703 0.028 -11.57 1 97.38 196 ASN A N 1
ATOM 1548 C CA . ASN A 1 196 ? 18.062 0.541 -11.703 1 97.38 196 ASN A CA 1
ATOM 1549 C C . ASN A 1 196 ? 18.078 2.021 -12.07 1 97.38 196 ASN A C 1
ATOM 1551 O O . ASN A 1 196 ? 18.891 2.789 -11.547 1 97.38 196 ASN A O 1
ATOM 1555 N N . ASN A 1 197 ? 17.266 2.328 -13 1 93.81 197 ASN A N 1
ATOM 1556 C CA . ASN A 1 197 ? 17.109 3.697 -13.477 1 93.81 197 ASN A CA 1
ATOM 1557 C C . ASN A 1 197 ? 15.664 4.156 -13.414 1 93.81 197 ASN A C 1
ATOM 1559 O O . ASN A 1 197 ? 14.852 3.787 -14.266 1 93.81 197 ASN A O 1
ATOM 1563 N N . ALA A 1 198 ? 15.43 4.922 -12.375 1 92.44 198 ALA A N 1
ATOM 1564 C CA . ALA A 1 198 ? 14.07 5.434 -12.234 1 92.44 198 ALA A CA 1
ATOM 1565 C C . ALA A 1 198 ? 14.062 6.957 -12.148 1 92.44 198 ALA A C 1
ATOM 1567 O O . ALA A 1 198 ? 15.078 7.57 -11.812 1 92.44 198 ALA A O 1
ATOM 1568 N N . GLY A 1 199 ? 13 7.578 -12.578 1 94.88 199 GLY A N 1
ATOM 1569 C CA . GLY A 1 199 ? 12.812 9.008 -12.383 1 94.88 199 GLY A CA 1
ATOM 1570 C C . GLY A 1 199 ? 12.266 9.359 -11.016 1 94.88 199 GLY A C 1
ATOM 1571 O O . GLY A 1 199 ? 12.328 8.555 -10.086 1 94.88 199 GLY A O 1
ATOM 1572 N N . SER A 1 200 ? 11.883 10.602 -10.969 1 98.31 200 SER A N 1
ATOM 1573 C CA . SER A 1 200 ? 11.273 11.109 -9.742 1 98.31 200 SER A CA 1
ATOM 1574 C C . SER A 1 200 ? 9.992 10.352 -9.406 1 98.31 200 SER A C 1
ATOM 1576 O O . SER A 1 200 ? 9.172 10.078 -10.289 1 98.31 200 SER A O 1
ATOM 1578 N N . ARG A 1 201 ? 9.953 9.945 -8.172 1 98.69 201 ARG A N 1
ATOM 1579 C CA . ARG A 1 201 ? 8.727 9.297 -7.711 1 98.69 201 ARG A CA 1
ATOM 1580 C C . ARG A 1 201 ? 7.762 10.32 -7.109 1 98.69 201 ARG A C 1
ATOM 1582 O O . ARG A 1 201 ? 8.195 11.312 -6.527 1 98.69 201 ARG A O 1
ATOM 1589 N N . LYS A 1 202 ? 6.492 9.953 -7.215 1 98.75 202 LYS A N 1
ATOM 1590 C CA . LYS A 1 202 ? 5.43 10.789 -6.672 1 98.75 202 LYS A CA 1
ATOM 1591 C C . LYS A 1 202 ? 4.77 10.125 -5.465 1 98.75 202 LYS A C 1
ATOM 1593 O O . LYS A 1 202 ? 4.523 8.922 -5.469 1 98.75 202 LYS A O 1
ATOM 1598 N N . VAL A 1 203 ? 4.484 10.953 -4.461 1 98.75 203 VAL A N 1
ATOM 1599 C CA . VAL A 1 203 ? 3.834 10.508 -3.234 1 98.75 203 VAL A CA 1
ATOM 1600 C C . VAL A 1 203 ? 2.66 11.43 -2.908 1 98.75 203 VAL A C 1
ATOM 1602 O O . VAL A 1 203 ? 2.795 12.656 -2.947 1 98.75 203 VAL A O 1
ATOM 1605 N N . ILE A 1 204 ? 1.551 10.852 -2.59 1 98.75 204 ILE A N 1
ATOM 1606 C CA . ILE A 1 204 ? 0.445 11.633 -2.045 1 98.75 204 ILE A CA 1
ATOM 1607 C C . ILE A 1 204 ? 0.449 11.539 -0.521 1 98.75 204 ILE A C 1
ATOM 1609 O O . ILE A 1 204 ? 0.513 10.438 0.04 1 98.75 204 ILE A O 1
ATOM 1613 N N . VAL A 1 205 ? 0.415 12.664 0.072 1 98.81 205 VAL A N 1
ATOM 1614 C CA . VAL A 1 205 ? 0.274 12.758 1.521 1 98.81 205 VAL A CA 1
ATOM 1615 C C . VAL A 1 205 ? -1.148 13.188 1.877 1 98.81 205 VAL A C 1
ATOM 1617 O O . VAL A 1 205 ? -1.655 14.18 1.347 1 98.81 205 VAL A O 1
ATOM 1620 N N . THR A 1 206 ? -1.789 12.422 2.719 1 98.75 206 THR A N 1
ATOM 1621 C CA . THR A 1 206 ? -3.111 12.75 3.24 1 98.75 206 THR A CA 1
ATOM 1622 C C . THR A 1 206 ? -3.1 12.773 4.766 1 98.75 206 THR A C 1
ATOM 1624 O O . THR A 1 206 ? -2.703 11.797 5.406 1 98.75 206 THR A O 1
ATOM 1627 N N . ILE A 1 207 ? -3.533 13.922 5.305 1 98.56 207 ILE A N 1
ATOM 1628 C CA . ILE A 1 207 ? -3.553 14.078 6.754 1 98.56 207 ILE A CA 1
ATOM 1629 C C . ILE A 1 207 ? -4.984 14.32 7.227 1 98.56 207 ILE A C 1
ATOM 1631 O O . ILE A 1 207 ? -5.73 15.086 6.605 1 98.56 207 ILE A O 1
ATOM 1635 N N . ASN A 1 208 ? -5.355 13.688 8.242 1 98.12 208 ASN A N 1
ATOM 1636 C CA . ASN A 1 208 ? -6.562 13.945 9.023 1 98.12 208 ASN A CA 1
ATOM 1637 C C . ASN A 1 208 ? -6.254 14.055 10.508 1 98.12 208 ASN A C 1
ATOM 1639 O O . ASN A 1 208 ? -5.508 13.242 11.055 1 98.12 208 ASN A O 1
ATOM 1643 N N . GLY A 1 209 ? -6.836 15.078 11.086 1 97.25 209 GLY A N 1
ATOM 1644 C CA . GLY A 1 209 ? -6.59 15.203 12.516 1 97.25 209 GLY A CA 1
ATOM 1645 C C . GLY A 1 209 ? -7.238 16.422 13.133 1 97.25 209 GLY A C 1
ATOM 1646 O O . GLY A 1 209 ? -7.945 17.172 12.445 1 97.25 209 GLY A O 1
ATOM 1647 N N . SER A 1 210 ? -7.055 16.5 14.484 1 96.5 210 SER A N 1
ATOM 1648 C CA . SER A 1 210 ? -7.473 17.688 15.227 1 96.5 210 SER A CA 1
ATOM 1649 C C . SER A 1 210 ? -6.477 18.828 15.055 1 96.5 210 SER A C 1
ATOM 1651 O O . SER A 1 210 ? -5.262 18.625 15.109 1 96.5 210 SER A O 1
ATOM 1653 N N . LEU A 1 211 ? -7.059 20 14.797 1 94.62 211 LEU A N 1
ATOM 1654 C CA . LEU A 1 211 ? -6.207 21.156 14.547 1 94.62 211 LEU A CA 1
ATOM 1655 C C . LEU A 1 211 ? -5.781 21.812 15.859 1 94.62 211 LEU A C 1
ATOM 1657 O O . LEU A 1 211 ? -6.523 21.781 16.844 1 94.62 211 LEU A O 1
ATOM 1661 N N . ARG A 1 212 ? -4.598 22.375 15.727 1 88.25 212 ARG A N 1
ATOM 1662 C CA . ARG A 1 212 ? -4.098 23.141 16.859 1 88.25 212 ARG A CA 1
ATOM 1663 C C . ARG A 1 212 ? -4.824 24.469 17 1 88.25 212 ARG A C 1
ATOM 1665 O O . ARG A 1 212 ? -5.188 25.094 15.992 1 88.25 212 ARG A O 1
ATOM 1672 N N . ASN A 1 213 ? -5.121 24.859 18.203 1 75.31 213 ASN A N 1
ATOM 1673 C CA . ASN A 1 213 ? -5.715 26.156 18.5 1 75.31 213 ASN A CA 1
ATOM 1674 C C . ASN A 1 213 ? -4.707 27.297 18.328 1 75.31 213 ASN A C 1
ATOM 1676 O O . ASN A 1 213 ? -3.516 27.109 18.578 1 75.31 213 ASN A O 1
ATOM 1680 N N . MET B 1 1 ? -27.375 -39 33 1 20.42 1 MET B N 1
ATOM 1681 C CA . MET B 1 1 ? -28.281 -39.656 32.062 1 20.42 1 MET B CA 1
ATOM 1682 C C . MET B 1 1 ? -27.984 -39.281 30.625 1 20.42 1 MET B C 1
ATOM 1684 O O . MET B 1 1 ? -27.984 -38.094 30.281 1 20.42 1 MET B O 1
ATOM 1688 N N . GLU B 1 2 ? -27.312 -40.156 29.75 1 18.48 2 GLU B N 1
ATOM 1689 C CA . GLU B 1 2 ? -26.406 -40.125 28.594 1 18.48 2 GLU B CA 1
ATOM 1690 C C . GLU B 1 2 ? -27.172 -39.875 27.297 1 18.48 2 GLU B C 1
ATOM 1692 O O . GLU B 1 2 ? -27.797 -40.781 26.75 1 18.48 2 GLU B O 1
ATOM 1697 N N . LYS B 1 3 ? -27.984 -38.812 27.234 1 19.67 3 LYS B N 1
ATOM 1698 C CA . LYS B 1 3 ? -28.953 -38.938 26.141 1 19.67 3 LYS B CA 1
ATOM 1699 C C . LYS B 1 3 ? -28.25 -39.062 24.797 1 19.67 3 LYS B C 1
ATOM 1701 O O . LYS B 1 3 ? -27.453 -38.188 24.422 1 19.67 3 LYS B O 1
ATOM 1706 N N . MET B 1 4 ? -28.25 -40.25 24.109 1 17.5 4 MET B N 1
ATOM 1707 C CA . MET B 1 4 ? -27.734 -40.938 22.953 1 17.5 4 MET B CA 1
ATOM 1708 C C . MET B 1 4 ? -28.047 -40.156 21.672 1 17.5 4 MET B C 1
ATOM 1710 O O . MET B 1 4 ? -28.766 -39.156 21.703 1 17.5 4 MET B O 1
ATOM 1714 N N . ASP B 1 5 ? -28.828 -40.656 20.656 1 16.94 5 ASP B N 1
ATOM 1715 C CA . ASP B 1 5 ? -28.484 -41.312 19.391 1 16.94 5 ASP B CA 1
ATOM 1716 C C . ASP B 1 5 ? -28.906 -40.438 18.203 1 16.94 5 ASP B C 1
ATOM 1718 O O . ASP B 1 5 ? -28.188 -40.375 17.188 1 16.94 5 ASP B O 1
ATOM 1722 N N . SER B 1 6 ? -30.141 -39.781 18.094 1 18.8 6 SER B N 1
ATOM 1723 C CA . SER B 1 6 ? -30.875 -40.188 16.906 1 18.8 6 SER B CA 1
ATOM 1724 C C . SER B 1 6 ? -30.406 -39.406 15.672 1 18.8 6 SER B C 1
ATOM 1726 O O . SER B 1 6 ? -30.359 -38.188 15.695 1 18.8 6 SER B O 1
ATOM 1728 N N . ILE B 1 7 ? -29.641 -40.062 14.672 1 19.34 7 ILE B N 1
ATOM 1729 C CA . ILE B 1 7 ? -29.016 -39.875 13.359 1 19.34 7 ILE B CA 1
ATOM 1730 C C . ILE B 1 7 ? -30.094 -39.531 12.336 1 19.34 7 ILE B C 1
ATOM 1732 O O . ILE B 1 7 ? -30.922 -40.344 11.977 1 19.34 7 ILE B O 1
ATOM 1736 N N . ALA B 1 8 ? -30.812 -38.375 12.445 1 18.91 8 ALA B N 1
ATOM 1737 C CA . ALA B 1 8 ? -31.906 -38.125 11.508 1 18.91 8 ALA B CA 1
ATOM 1738 C C . ALA B 1 8 ? -31.422 -38.219 10.07 1 18.91 8 ALA B C 1
ATOM 1740 O O . ALA B 1 8 ? -30.406 -37.594 9.711 1 18.91 8 ALA B O 1
ATOM 1741 N N . SER B 1 9 ? -31.922 -39.25 9.133 1 17.2 9 SER B N 1
ATOM 1742 C CA . SER B 1 9 ? -31.875 -39.906 7.832 1 17.2 9 SER B CA 1
ATOM 1743 C C . SER B 1 9 ? -32.25 -38.938 6.711 1 17.2 9 SER B C 1
ATOM 1745 O O . SER B 1 9 ? -32.688 -39.375 5.645 1 17.2 9 SER B O 1
ATOM 1747 N N . ASP B 1 10 ? -31.828 -37.688 6.621 1 19.05 10 ASP B N 1
ATOM 1748 C CA . ASP B 1 10 ? -32.531 -36.875 5.617 1 19.05 10 ASP B CA 1
ATOM 1749 C C . ASP B 1 10 ? -32.312 -37.438 4.215 1 19.05 10 ASP B C 1
ATOM 1751 O O . ASP B 1 10 ? -31.156 -37.656 3.809 1 19.05 10 ASP B O 1
ATOM 1755 N N . SER B 1 11 ? -33.375 -38.125 3.615 1 17.28 11 SER B N 1
ATOM 1756 C CA . SER B 1 11 ? -33.562 -38.875 2.393 1 17.28 11 SER B CA 1
ATOM 1757 C C . SER B 1 11 ? -33.281 -38.062 1.153 1 17.28 11 SER B C 1
ATOM 1759 O O . SER B 1 11 ? -33.531 -36.844 1.15 1 17.28 11 SER B O 1
ATOM 1761 N N . PRO B 1 12 ? -32.531 -38.562 0.114 1 18.33 12 PRO B N 1
ATOM 1762 C CA . PRO B 1 12 ? -31.922 -38.156 -1.156 1 18.33 12 PRO B CA 1
ATOM 1763 C C . PRO B 1 12 ? -32.938 -37.781 -2.213 1 18.33 12 PRO B C 1
ATOM 1765 O O . PRO B 1 12 ? -33.938 -38.5 -2.398 1 18.33 12 PRO B O 1
ATOM 1768 N N . LYS B 1 13 ? -33.344 -36.531 -2.291 1 18.23 13 LYS B N 1
ATOM 1769 C CA . LYS B 1 13 ? -34.375 -36.125 -3.246 1 18.23 13 LYS B CA 1
ATOM 1770 C C . LYS B 1 13 ? -34.094 -36.719 -4.629 1 18.23 13 LYS B C 1
ATOM 1772 O O . LYS B 1 13 ? -32.969 -36.75 -5.074 1 18.23 13 LYS B O 1
ATOM 1777 N N . PRO B 1 14 ? -35.25 -37.312 -5.348 1 15.41 14 PRO B N 1
ATOM 1778 C CA . PRO B 1 14 ? -35.312 -38.156 -6.531 1 15.41 14 PRO B CA 1
ATOM 1779 C C . PRO B 1 14 ? -34.906 -37.438 -7.812 1 15.41 14 PRO B C 1
ATOM 1781 O O . PRO B 1 14 ? -34.969 -36.188 -7.871 1 15.41 14 PRO B O 1
ATOM 1784 N N . ILE B 1 15 ? -34.344 -38.094 -8.938 1 17.66 15 ILE B N 1
ATOM 1785 C CA . ILE B 1 15 ? -33.594 -38.094 -10.203 1 17.66 15 ILE B CA 1
ATOM 1786 C C . ILE B 1 15 ? -34.562 -37.75 -11.352 1 17.66 15 ILE B C 1
ATOM 1788 O O . ILE B 1 15 ? -34.156 -37.688 -12.508 1 17.66 15 ILE B O 1
ATOM 1792 N N . ASP B 1 16 ? -35.844 -37.094 -11.062 1 15.86 16 ASP B N 1
ATOM 1793 C CA . ASP B 1 16 ? -36.688 -37.531 -12.156 1 15.86 16 ASP B CA 1
ATOM 1794 C C . ASP B 1 16 ? -36.156 -37.062 -13.5 1 15.86 16 ASP B C 1
ATOM 1796 O O . ASP B 1 16 ? -35.656 -35.938 -13.609 1 15.86 16 ASP B O 1
ATOM 1800 N N . THR B 1 17 ? -36.125 -37.969 -14.477 1 17.34 17 THR B N 1
ATOM 1801 C CA . THR B 1 17 ? -35.594 -38.219 -15.812 1 17.34 17 THR B CA 1
ATOM 1802 C C . THR B 1 17 ? -36.438 -37.469 -16.859 1 17.34 17 THR B C 1
ATOM 1804 O O . THR B 1 17 ? -36.031 -37.406 -18.031 1 17.34 17 THR B O 1
ATOM 1807 N N . PRO B 1 18 ? -37.25 -36.312 -16.469 1 16.25 18 PRO B N 1
ATOM 1808 C CA . PRO B 1 18 ? -38.281 -36.438 -17.5 1 16.25 18 PRO B CA 1
ATOM 1809 C C . PRO B 1 18 ? -37.719 -36.344 -18.922 1 16.25 18 PRO B C 1
ATOM 1811 O O . PRO B 1 18 ? -36.719 -35.625 -19.141 1 16.25 18 PRO B O 1
ATOM 1814 N N . LYS B 1 19 ? -38.344 -37.25 -19.703 1 15.55 19 LYS B N 1
ATOM 1815 C CA . LYS B 1 19 ? -38.156 -37.812 -21.047 1 15.55 19 LYS B CA 1
ATOM 1816 C C . LYS B 1 19 ? -38.438 -36.75 -22.125 1 15.55 19 LYS B C 1
ATOM 1818 O O . LYS B 1 19 ? -37.688 -36.594 -23.062 1 15.55 19 LYS B O 1
ATOM 1823 N N . SER B 1 20 ? -39.719 -36.125 -22.141 1 14.34 20 SER B N 1
ATOM 1824 C CA . SER B 1 20 ? -40.406 -36.594 -23.344 1 14.34 20 SER B CA 1
ATOM 1825 C C . SER B 1 20 ? -40 -35.719 -24.547 1 14.34 20 SER B C 1
ATOM 1827 O O . SER B 1 20 ? -39.594 -36.25 -25.578 1 14.34 20 SER B O 1
ATOM 1829 N N . GLY B 1 21 ? -40.875 -34.75 -25.016 1 15 21 GLY B N 1
ATOM 1830 C CA . GLY B 1 21 ? -41.75 -34.906 -26.188 1 15 21 GLY B CA 1
ATOM 1831 C C . GLY B 1 21 ? -41.156 -34.281 -27.438 1 15 21 GLY B C 1
ATOM 1832 O O . GLY B 1 21 ? -40.344 -33.344 -27.359 1 15 21 GLY B O 1
ATOM 1833 N N . ALA B 1 22 ? -41.625 -34.875 -28.625 1 15.35 22 ALA B N 1
ATOM 1834 C CA . ALA B 1 22 ? -41.344 -35.125 -30.031 1 15.35 22 ALA B CA 1
ATOM 1835 C C . ALA B 1 22 ? -41.656 -33.906 -30.891 1 15.35 22 ALA B C 1
ATOM 1837 O O . ALA B 1 22 ? -41.281 -33.812 -32.062 1 15.35 22 ALA B O 1
ATOM 1838 N N . SER B 1 23 ? -42.438 -32.906 -30.406 1 15.02 23 SER B N 1
ATOM 1839 C CA . SER B 1 23 ? -43.375 -32.719 -31.5 1 15.02 23 SER B CA 1
ATOM 1840 C C . SER B 1 23 ? -42.688 -32.125 -32.719 1 15.02 23 SER B C 1
ATOM 1842 O O . SER B 1 23 ? -41.719 -31.375 -32.594 1 15.02 23 SER B O 1
ATOM 1844 N N . SER B 1 24 ? -43.469 -32.312 -33.875 1 14.31 24 SER B N 1
ATOM 1845 C CA . SER B 1 24 ? -43.406 -32.531 -35.312 1 14.31 24 SER B CA 1
ATOM 1846 C C . SER B 1 24 ? -43.312 -31.234 -36.094 1 14.31 24 SER B C 1
ATOM 1848 O O . SER B 1 24 ? -43.062 -31.234 -37.312 1 14.31 24 SER B O 1
ATOM 1850 N N . LYS B 1 25 ? -43.844 -30.109 -35.594 1 14.91 25 LYS B N 1
ATOM 1851 C CA . LYS B 1 25 ? -44.656 -29.484 -36.594 1 14.91 25 LYS B CA 1
ATOM 1852 C C . LYS B 1 25 ? -43.844 -29.188 -37.875 1 14.91 25 LYS B C 1
ATOM 1854 O O . LYS B 1 25 ? -42.656 -28.844 -37.781 1 14.91 25 LYS B O 1
ATOM 1859 N N . GLU B 1 26 ? -44.625 -29.094 -38.875 1 14.66 26 GLU B N 1
ATOM 1860 C CA . GLU B 1 26 ? -44.625 -29.281 -40.312 1 14.66 26 GLU B CA 1
ATOM 1861 C C . GLU B 1 26 ? -43.906 -28.156 -41.031 1 14.66 26 GLU B C 1
ATOM 1863 O O . GLU B 1 26 ? -43 -28.406 -41.844 1 14.66 26 GLU B O 1
ATOM 1868 N N . SER B 1 27 ? -44.719 -27.266 -41.719 1 14.91 27 SER B N 1
ATOM 1869 C CA . SER B 1 27 ? -44.812 -27.266 -43.188 1 14.91 27 SER B CA 1
ATOM 1870 C C . SER B 1 27 ? -43.844 -26.281 -43.812 1 14.91 27 SER B C 1
ATOM 1872 O O . SER B 1 27 ? -43.25 -25.453 -43.094 1 14.91 27 SER B O 1
ATOM 1874 N N . THR B 1 28 ? -44.375 -25.641 -44.875 1 14.89 28 THR B N 1
ATOM 1875 C CA . THR B 1 28 ? -44.062 -25.672 -46.281 1 14.89 28 THR B CA 1
ATOM 1876 C C . THR B 1 28 ? -43.219 -24.469 -46.688 1 14.89 28 THR B C 1
ATOM 1878 O O . THR B 1 28 ? -42.156 -24.609 -47.281 1 14.89 28 THR B O 1
ATOM 1881 N N . GLU B 1 29 ? -43.969 -23.375 -47.125 1 15.59 29 GLU B N 1
ATOM 1882 C CA . GLU B 1 29 ? -43.875 -23.141 -48.562 1 15.59 29 GLU B CA 1
ATOM 1883 C C . GLU B 1 29 ? -42.688 -22.234 -48.875 1 15.59 29 GLU B C 1
ATOM 1885 O O . GLU B 1 29 ? -42.125 -21.578 -48 1 15.59 29 GLU B O 1
ATOM 1890 N N . SER B 1 30 ? -43.031 -21.297 -49.812 1 15.9 30 SER B N 1
ATOM 1891 C CA . SER B 1 30 ? -42.562 -21 -51.156 1 15.9 30 SER B CA 1
ATOM 1892 C C . SER B 1 30 ? -41.5 -19.922 -51.156 1 15.9 30 SER B C 1
ATOM 1894 O O . SER B 1 30 ? -41.406 -19.141 -50.188 1 15.9 30 SER B O 1
ATOM 1896 N N . THR B 1 31 ? -40.875 -19.828 -52.25 1 16.12 31 THR B N 1
ATOM 1897 C CA . THR B 1 31 ? -39.562 -19.547 -52.844 1 16.12 31 THR B CA 1
ATOM 1898 C C . THR B 1 31 ? -39.344 -18.047 -52.969 1 16.12 31 THR B C 1
ATOM 1900 O O . THR B 1 31 ? -38.188 -17.578 -52.906 1 16.12 31 THR B O 1
ATOM 1903 N N . THR B 1 32 ? -40.438 -17.188 -53.094 1 17.97 32 THR B N 1
ATOM 1904 C CA . THR B 1 32 ? -40.156 -16.469 -54.344 1 17.97 32 THR B CA 1
ATOM 1905 C C . THR B 1 32 ? -39.031 -15.477 -54.125 1 17.97 32 THR B C 1
ATOM 1907 O O . THR B 1 32 ? -38.812 -14.977 -53.031 1 17.97 32 THR B O 1
ATOM 1910 N N . GLY B 1 33 ? -38.281 -15.242 -55.219 1 15.75 33 GLY B N 1
ATOM 1911 C CA . GLY B 1 33 ? -36.938 -14.859 -55.656 1 15.75 33 GLY B CA 1
ATOM 1912 C C . GLY B 1 33 ? -36.656 -13.383 -55.5 1 15.75 33 GLY B C 1
ATOM 1913 O O . GLY B 1 33 ? -35.5 -12.984 -55.281 1 15.75 33 GLY B O 1
ATOM 1914 N N . THR B 1 34 ? -37.688 -12.492 -55.688 1 18.69 34 THR B N 1
ATOM 1915 C CA . THR B 1 34 ? -37.25 -11.57 -56.719 1 18.69 34 THR B CA 1
ATOM 1916 C C . THR B 1 34 ? -36.156 -10.648 -56.188 1 18.69 34 THR B C 1
ATOM 1918 O O . THR B 1 34 ? -36.031 -10.461 -55 1 18.69 34 THR B O 1
ATOM 1921 N N . GLY B 1 35 ? -35.562 -9.938 -57.188 1 17.62 35 GLY B N 1
ATOM 1922 C CA . GLY B 1 35 ? -34.312 -9.312 -57.656 1 17.62 35 GLY B CA 1
ATOM 1923 C C . GLY B 1 35 ? -34.062 -7.977 -56.969 1 17.62 35 GLY B C 1
ATOM 1924 O O . GLY B 1 35 ? -34.906 -7.098 -56.969 1 17.62 35 GLY B O 1
ATOM 1925 N N . GLY B 1 36 ? -33.375 -7.941 -55.969 1 18.84 36 GLY B N 1
ATOM 1926 C CA . GLY B 1 36 ? -33.031 -6.824 -55.094 1 18.84 36 GLY B CA 1
ATOM 1927 C C . GLY B 1 36 ? -32.25 -5.734 -55.812 1 18.84 36 GLY B C 1
ATOM 1928 O O . GLY B 1 36 ? -31.172 -5.988 -56.344 1 18.84 36 GLY B O 1
ATOM 1929 N N . SER B 1 37 ? -33.031 -4.961 -56.625 1 20.12 37 SER B N 1
ATOM 1930 C CA . SER B 1 37 ? -32.344 -3.865 -57.281 1 20.12 37 SER B CA 1
ATOM 1931 C C . SER B 1 37 ? -31.547 -3.041 -56.281 1 20.12 37 SER B C 1
ATOM 1933 O O . SER B 1 37 ? -32.062 -2.668 -55.219 1 20.12 37 SER B O 1
ATOM 1935 N N . HIS B 1 38 ? -30.266 -3.246 -56.312 1 20.06 38 HIS B N 1
ATOM 1936 C CA . HIS B 1 38 ? -29.219 -2.736 -55.438 1 20.06 38 HIS B CA 1
ATOM 1937 C C . HIS B 1 38 ? -29.094 -1.22 -55.562 1 20.06 38 HIS B C 1
ATOM 1939 O O . HIS B 1 38 ? -28.656 -0.702 -56.562 1 20.06 38 HIS B O 1
ATOM 1945 N N . ARG B 1 39 ? -30.297 -0.495 -55.5 1 19.19 39 ARG B N 1
ATOM 1946 C CA . ARG B 1 39 ? -29.953 0.898 -55.75 1 19.19 39 ARG B CA 1
ATOM 1947 C C . ARG B 1 39 ? -28.875 1.382 -54.781 1 19.19 39 ARG B C 1
ATOM 1949 O O . ARG B 1 39 ? -28.922 1.103 -53.594 1 19.19 39 ARG B O 1
ATOM 1956 N N . SER B 1 40 ? -27.672 1.597 -55.312 1 19.2 40 SER B N 1
ATOM 1957 C CA . SER B 1 40 ? -26.406 2.055 -54.781 1 19.2 40 SER B CA 1
ATOM 1958 C C . SER B 1 40 ? -26.547 3.412 -54.094 1 19.2 40 SER B C 1
ATOM 1960 O O . SER B 1 40 ? -26.812 4.418 -54.75 1 19.2 40 SER B O 1
ATOM 1962 N N . ARG B 1 41 ? -27.516 3.568 -53.125 1 19.75 41 ARG B N 1
ATOM 1963 C CA . ARG B 1 41 ? -27.609 4.945 -52.625 1 19.75 41 ARG B CA 1
ATOM 1964 C C . ARG B 1 41 ? -26.25 5.438 -52.125 1 19.75 41 ARG B C 1
ATOM 1966 O O . ARG B 1 41 ? -25.641 4.801 -51.281 1 19.75 41 ARG B O 1
ATOM 1973 N N . HIS B 1 42 ? -25.531 6.152 -52.969 1 21.55 42 HIS B N 1
ATOM 1974 C CA . HIS B 1 42 ? -24.281 6.836 -52.656 1 21.55 42 HIS B CA 1
ATOM 1975 C C . HIS B 1 42 ? -24.453 7.777 -51.469 1 21.55 42 HIS B C 1
ATOM 1977 O O . HIS B 1 42 ? -25.234 8.727 -51.531 1 21.55 42 HIS B O 1
ATOM 1983 N N . HIS B 1 43 ? -24.703 7.242 -50.219 1 21.88 43 HIS B N 1
ATOM 1984 C CA . HIS B 1 43 ? -24.859 8.18 -49.125 1 21.88 43 HIS B CA 1
ATOM 1985 C C . HIS B 1 43 ? -23.641 9.078 -48.969 1 21.88 43 HIS B C 1
ATOM 1987 O O . HIS B 1 43 ? -22.5 8.586 -48.938 1 21.88 43 HIS B O 1
ATOM 1993 N N . HIS B 1 44 ? -23.688 10.25 -49.562 1 23.78 44 HIS B N 1
ATOM 1994 C CA . HIS B 1 44 ? -22.75 11.336 -49.344 1 23.78 44 HIS B CA 1
ATOM 1995 C C . HIS B 1 44 ? -22.531 11.602 -47.875 1 23.78 44 HIS B C 1
ATOM 1997 O O . HIS B 1 44 ? -23.484 11.906 -47.156 1 23.78 44 HIS B O 1
ATOM 2003 N N . HIS B 1 45 ? -21.672 10.766 -47.219 1 22.77 45 HIS B N 1
ATOM 2004 C CA . HIS B 1 45 ? -21.375 11 -45.812 1 22.77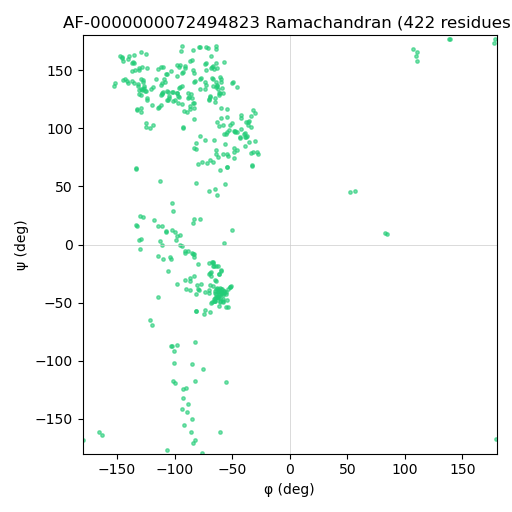 45 HIS B CA 1
ATOM 2005 C C . HIS B 1 45 ? -20.797 12.398 -45.594 1 22.77 45 HIS B C 1
ATOM 2007 O O . HIS B 1 45 ? -19.781 12.75 -46.219 1 22.77 45 HIS B O 1
ATOM 2013 N N . HIS B 1 46 ? -21.656 13.414 -45.594 1 24.36 46 HIS B N 1
ATOM 2014 C CA . HIS B 1 46 ? -21.188 14.719 -45.125 1 24.36 46 HIS B CA 1
ATOM 2015 C C . HIS B 1 46 ? -20.406 14.609 -43.844 1 24.36 46 HIS B C 1
ATOM 2017 O O . HIS B 1 46 ? -20.875 14.016 -42.875 1 24.36 46 HIS B O 1
ATOM 2023 N N . HIS B 1 47 ? -19.078 14.57 -44 1 23.03 47 HIS B N 1
ATOM 2024 C CA . HIS B 1 47 ? -18.141 14.625 -42.875 1 23.03 47 HIS B CA 1
ATOM 2025 C C . HIS B 1 47 ? -18.391 15.852 -42 1 23.03 47 HIS B C 1
ATOM 2027 O O . HIS B 1 47 ? -18.219 16.984 -42.469 1 23.03 47 HIS B O 1
ATOM 2033 N N . ARG B 1 48 ? -19.516 15.93 -41.312 1 24.61 48 ARG B N 1
ATOM 2034 C CA . ARG B 1 48 ? -19.625 17.031 -40.344 1 24.61 48 ARG B CA 1
ATOM 2035 C C . ARG B 1 48 ? -18.375 17.125 -39.469 1 24.61 48 ARG B C 1
ATOM 2037 O O . ARG B 1 48 ? -17.984 16.141 -38.844 1 24.61 48 ARG B O 1
ATOM 2044 N N . HIS B 1 49 ? -17.516 18.031 -39.875 1 24.72 49 HIS B N 1
ATOM 2045 C CA . HIS B 1 49 ? -16.391 18.406 -39.031 1 24.72 49 HIS B CA 1
ATOM 2046 C C . HIS B 1 49 ? -16.859 18.688 -37.625 1 24.72 49 HIS B C 1
ATOM 2048 O O . HIS B 1 49 ? -17.672 19.594 -37.375 1 24.72 49 HIS B O 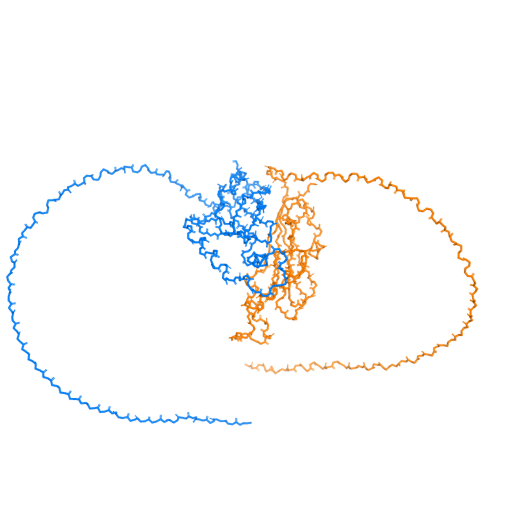1
ATOM 2054 N N . HIS B 1 50 ? -17.188 17.625 -36.875 1 26.72 50 HIS B N 1
ATOM 2055 C CA . HIS B 1 50 ? -17.453 17.891 -35.469 1 26.72 50 HIS B CA 1
ATOM 2056 C C . HIS B 1 50 ? -16.359 18.766 -34.875 1 26.72 50 HIS B C 1
ATOM 2058 O O . HIS B 1 50 ? -15.164 18.469 -35.031 1 26.72 50 HIS B O 1
ATOM 2064 N N . HIS B 1 51 ? -16.641 20.031 -34.844 1 27.59 51 HIS B N 1
ATOM 2065 C CA . HIS B 1 51 ? -15.867 20.953 -34.031 1 27.59 51 HIS B CA 1
ATOM 2066 C C . HIS B 1 51 ? -15.586 20.375 -32.656 1 27.59 51 HIS B C 1
ATOM 2068 O O . HIS B 1 51 ? -16.516 19.984 -31.938 1 27.59 51 HIS B O 1
ATOM 2074 N N . GLN B 1 52 ? -14.43 19.703 -32.594 1 24.83 52 GLN B N 1
ATOM 2075 C CA . GLN B 1 52 ? -13.945 19.234 -31.328 1 24.83 52 GLN B CA 1
ATOM 2076 C C . GLN B 1 52 ? -14.039 20.312 -30.25 1 24.83 52 GLN B C 1
ATOM 2078 O O . GLN B 1 52 ? -13.43 21.375 -30.391 1 24.83 52 GLN B O 1
ATOM 2083 N N . GLN B 1 53 ? -15.227 20.484 -29.656 1 28.06 53 GLN B N 1
ATOM 2084 C CA . GLN B 1 53 ? -15.258 21.266 -28.438 1 28.06 53 GLN B CA 1
ATOM 2085 C C . GLN B 1 53 ? -14.031 21 -27.578 1 28.06 53 GLN B C 1
ATOM 2087 O O . GLN B 1 53 ? -13.664 19.859 -27.344 1 28.06 53 GLN B O 1
ATOM 2092 N N . SER B 1 54 ? -13.109 21.953 -27.562 1 29.2 54 SER B N 1
ATOM 2093 C CA . SER B 1 54 ? -11.953 22 -26.672 1 29.2 54 SER B CA 1
ATOM 2094 C C . SER B 1 54 ? -12.312 21.484 -25.281 1 29.2 54 SER B C 1
ATOM 2096 O O . SER B 1 54 ? -13.336 21.859 -24.719 1 29.2 54 SER B O 1
ATOM 2098 N N . ASN B 1 55 ? -12.078 20.172 -25.078 1 29.48 55 ASN B N 1
ATOM 2099 C CA . ASN B 1 55 ? -12.211 19.609 -23.75 1 29.48 55 ASN B CA 1
ATOM 2100 C C . ASN B 1 55 ? -11.766 20.578 -22.672 1 29.48 55 ASN B C 1
ATOM 2102 O O . ASN B 1 55 ? -10.703 21.203 -22.781 1 29.48 55 ASN B O 1
ATOM 2106 N N . PRO B 1 56 ? -12.727 21.141 -21.953 1 33.06 56 PRO B N 1
ATOM 2107 C CA . PRO B 1 56 ? -12.273 22 -20.859 1 33.06 56 PRO B CA 1
ATOM 2108 C C . PRO B 1 56 ? -10.953 21.531 -20.25 1 33.06 56 PRO B C 1
ATOM 2110 O O . PRO B 1 56 ? -10.617 20.344 -20.328 1 33.06 56 PRO B O 1
ATOM 2113 N N . SER B 1 57 ? -9.93 22.328 -20.375 1 30.89 57 SER B N 1
ATOM 2114 C CA . SER B 1 57 ? -8.656 22.188 -19.672 1 30.89 57 SER B CA 1
ATOM 2115 C C . SER B 1 57 ? -8.852 21.578 -18.281 1 30.89 57 SER B C 1
ATOM 2117 O O . SER B 1 57 ? -9.648 22.078 -17.484 1 30.89 57 SER B O 1
ATOM 2119 N N . ASN B 1 58 ? -9 20.266 -18.266 1 32.25 58 ASN B N 1
ATOM 2120 C CA . ASN B 1 58 ? -8.852 19.625 -16.953 1 32.25 58 ASN B CA 1
ATOM 2121 C C . ASN B 1 58 ? -7.832 20.359 -16.094 1 32.25 58 ASN B C 1
ATOM 2123 O O . ASN B 1 58 ? -6.629 20.281 -16.328 1 32.25 58 ASN B O 1
ATOM 2127 N N . ARG B 1 59 ? -8.125 21.625 -15.648 1 33.69 59 ARG B N 1
ATOM 2128 C CA . ARG B 1 59 ? -7.258 22.234 -14.648 1 33.69 59 ARG B CA 1
ATOM 2129 C C . ARG B 1 59 ? -6.758 21.203 -13.648 1 33.69 59 ARG B C 1
ATOM 2131 O O . ARG B 1 59 ? -7.543 20.406 -13.125 1 33.69 59 ARG B O 1
ATOM 2138 N N . PRO B 1 60 ? -5.578 20.844 -13.828 1 36.78 60 PRO B N 1
ATOM 2139 C CA . PRO B 1 60 ? -5.121 19.984 -12.727 1 36.78 60 PRO B CA 1
ATOM 2140 C C . PRO B 1 60 ? -5.641 20.453 -11.367 1 36.78 60 PRO B C 1
ATOM 2142 O O . PRO B 1 60 ? -5.645 21.656 -11.078 1 36.78 60 PRO B O 1
ATOM 2145 N N . SER B 1 61 ? -6.758 19.969 -10.875 1 37.03 61 SER B N 1
ATOM 2146 C CA . SER B 1 61 ? -7.16 20.266 -9.5 1 37.03 61 SER B CA 1
ATOM 2147 C C . SER B 1 61 ? -5.949 20.516 -8.609 1 37.03 61 SER B C 1
ATOM 2149 O O . SER B 1 61 ? -5.109 19.641 -8.422 1 37.03 61 SER B O 1
ATOM 2151 N N . SER B 1 62 ? -5.41 21.688 -8.688 1 38.53 62 SER B N 1
ATOM 2152 C CA . SER B 1 62 ? -4.41 22.125 -7.711 1 38.53 62 SER B CA 1
ATOM 2153 C C . SER B 1 62 ? -4.766 21.641 -6.309 1 38.53 62 SER B C 1
ATOM 2155 O O . SER B 1 62 ? -5.867 21.891 -5.82 1 38.53 62 SER B O 1
ATOM 2157 N N . ILE B 1 63 ? -4.41 20.438 -5.918 1 49.69 63 ILE B N 1
ATOM 2158 C CA . ILE B 1 63 ? -4.48 20.109 -4.5 1 49.69 63 ILE B CA 1
ATOM 2159 C C . ILE B 1 63 ? -4.25 21.359 -3.662 1 49.69 63 ILE B C 1
ATOM 2161 O O . ILE B 1 63 ? -3.236 22.047 -3.824 1 49.69 63 ILE B O 1
ATOM 2165 N N . SER B 1 64 ? -5.285 22.062 -3.355 1 50.91 64 SER B N 1
ATOM 2166 C CA . SER B 1 64 ? -5.266 23.266 -2.514 1 50.91 64 SER B CA 1
ATOM 2167 C C . SER B 1 64 ? -4.352 23.062 -1.308 1 50.91 64 SER B C 1
ATOM 2169 O O . SER B 1 64 ? -4.383 22.016 -0.661 1 50.91 64 SER B O 1
ATOM 2171 N N . SER B 1 65 ? -3.221 23.781 -1.263 1 63.84 65 SER B N 1
ATOM 2172 C CA . SER B 1 65 ? -2.258 23.938 -0.179 1 63.84 65 SER B CA 1
ATOM 2173 C C . SER B 1 65 ? -2.953 24.297 1.13 1 63.84 65 SER B C 1
ATOM 2175 O O . SER B 1 65 ? -2.295 24.641 2.115 1 63.84 65 SER B O 1
ATOM 2177 N N . GLU B 1 66 ? -4.363 24.125 1.089 1 83.19 66 GLU B N 1
ATOM 2178 C CA . GLU B 1 66 ? -5.008 24.578 2.32 1 83.19 66 GLU B CA 1
ATOM 2179 C C . GLU B 1 66 ? -5.641 23.406 3.068 1 83.19 66 GLU B C 1
ATOM 2181 O O . GLU B 1 66 ? -5.996 22.391 2.463 1 83.19 66 GLU B O 1
ATOM 2186 N N . ILE B 1 67 ? -5.68 23.594 4.332 1 92.12 67 ILE B N 1
ATOM 2187 C CA . ILE B 1 67 ? -6.387 22.656 5.195 1 92.12 67 ILE B CA 1
ATOM 2188 C C . ILE B 1 67 ? -7.891 22.766 4.953 1 92.12 67 ILE B C 1
ATOM 2190 O O . ILE B 1 67 ? -8.445 23.859 4.965 1 92.12 67 ILE B O 1
ATOM 2194 N N . ILE B 1 68 ? -8.516 21.656 4.68 1 90 68 ILE B N 1
ATOM 2195 C CA . ILE B 1 68 ? -9.953 21.578 4.449 1 90 68 ILE B CA 1
ATOM 2196 C C . ILE B 1 68 ? -10.68 21.359 5.773 1 90 68 ILE B C 1
ATOM 2198 O O . ILE B 1 68 ? -10.391 20.406 6.5 1 90 68 ILE B O 1
ATOM 2202 N N . ARG B 1 69 ? -11.617 22.203 6.062 1 86.69 69 ARG B N 1
ATOM 2203 C CA . ARG B 1 69 ? -12.305 22.188 7.348 1 86.69 69 ARG B CA 1
ATOM 2204 C C . ARG B 1 69 ? -13.797 21.906 7.164 1 86.69 69 ARG B C 1
ATOM 2206 O O . ARG B 1 69 ? -14.586 22.094 8.086 1 86.69 69 ARG B O 1
ATOM 2213 N N . THR B 1 70 ? -14.117 21.344 6.07 1 83.25 70 THR B N 1
ATOM 2214 C CA . THR B 1 70 ? -15.516 21.047 5.812 1 83.25 70 THR B CA 1
ATOM 2215 C C . THR B 1 70 ? -15.961 19.812 6.613 1 83.25 70 THR B C 1
ATOM 2217 O O . THR B 1 70 ? -15.18 19.266 7.398 1 83.25 70 THR B O 1
ATOM 2220 N N . GLN B 1 71 ? -17.234 19.469 6.414 1 91.25 71 GLN B N 1
ATOM 2221 C CA . GLN B 1 71 ? -17.812 18.344 7.141 1 91.25 71 GLN B CA 1
ATOM 2222 C C . GLN B 1 71 ? -17.109 17.047 6.777 1 91.25 71 GLN B C 1
ATOM 2224 O O . GLN B 1 71 ? -16.812 16.797 5.609 1 91.25 71 GLN B O 1
ATOM 2229 N N . THR B 1 72 ? -16.875 16.312 7.766 1 95.06 72 THR B N 1
ATOM 2230 C CA . THR B 1 72 ? -16.297 14.984 7.605 1 95.06 72 THR B CA 1
ATOM 2231 C C . THR B 1 72 ? -17.406 13.922 7.594 1 95.06 72 THR B C 1
ATOM 2233 O O . THR B 1 72 ? -18.359 14.008 8.367 1 95.06 72 THR B O 1
ATOM 2236 N N . GLY B 1 73 ? -17.266 12.969 6.59 1 97 73 GLY B N 1
ATOM 2237 C CA . GLY B 1 73 ? -18.234 11.891 6.512 1 97 73 GLY B CA 1
ATOM 2238 C C . GLY B 1 73 ? -17.594 10.516 6.531 1 97 73 GLY B C 1
ATOM 2239 O O . GLY B 1 73 ? -16.391 10.383 6.34 1 97 73 GLY B O 1
ATOM 2240 N N . TRP B 1 74 ? -18.469 9.562 6.809 1 98.38 74 TRP B N 1
ATOM 2241 C CA . TRP B 1 74 ? -18.094 8.148 6.824 1 98.38 74 TRP B CA 1
ATOM 2242 C C . TRP B 1 74 ? -19.031 7.332 5.945 1 98.38 74 TRP B C 1
ATOM 2244 O O . TRP B 1 74 ? -20.234 7.605 5.883 1 98.38 74 TRP B O 1
ATOM 2254 N N . PHE B 1 75 ? -18.484 6.379 5.266 1 98.75 75 PHE B N 1
ATOM 2255 C CA . PHE B 1 75 ? -19.25 5.426 4.461 1 98.75 75 PHE B CA 1
ATOM 2256 C C . PHE B 1 75 ? -18.656 4.027 4.578 1 98.75 75 PHE B C 1
ATOM 2258 O O . PHE B 1 75 ? -17.422 3.865 4.609 1 98.75 75 PHE B O 1
ATOM 2265 N N . GLN B 1 76 ? -19.547 2.994 4.652 1 98.88 76 GLN B N 1
ATOM 2266 C CA . GLN B 1 76 ? -19.078 1.612 4.641 1 98.88 76 GLN B CA 1
ATOM 2267 C C . GLN B 1 76 ? -20.031 0.71 3.873 1 98.88 76 GLN B C 1
ATOM 2269 O O . GLN B 1 76 ? -21.25 0.865 3.971 1 98.88 76 GLN B O 1
ATOM 2274 N N . ARG B 1 77 ? -19.469 -0.258 3.133 1 98.88 77 ARG B N 1
ATOM 2275 C CA . ARG B 1 77 ? -20.266 -1.234 2.396 1 98.88 77 ARG B CA 1
ATOM 2276 C C . ARG B 1 77 ? -19.516 -2.549 2.236 1 98.88 77 ARG B C 1
ATOM 2278 O O . ARG B 1 77 ? -18.297 -2.551 1.999 1 98.88 77 ARG B O 1
ATOM 2285 N N . LYS B 1 78 ? -20.219 -3.592 2.387 1 98.75 78 LYS B N 1
ATOM 2286 C CA . LYS B 1 78 ? -19.688 -4.906 2.035 1 98.75 78 LYS B CA 1
ATOM 2287 C C . LYS B 1 78 ? -19.938 -5.223 0.564 1 98.75 78 LYS B C 1
ATOM 2289 O O . LYS B 1 78 ? -21.062 -5.129 0.087 1 98.75 78 LYS B O 1
ATOM 2294 N N . LEU B 1 79 ? -18.922 -5.574 -0.157 1 98.69 79 LEU B N 1
ATOM 2295 C CA . LEU B 1 79 ? -18.984 -5.875 -1.583 1 98.69 79 LEU B CA 1
ATOM 2296 C C . LEU B 1 79 ? -18.734 -7.363 -1.832 1 98.69 79 LEU B C 1
ATOM 2298 O O . LEU B 1 79 ? -18 -8.008 -1.085 1 98.69 79 LEU B O 1
ATOM 2302 N N . ASN B 1 80 ? -19.297 -7.836 -2.922 1 98.56 80 ASN B N 1
ATOM 2303 C CA . ASN B 1 80 ? -19 -9.164 -3.457 1 98.56 80 ASN B CA 1
ATOM 2304 C C . ASN B 1 80 ? -18.25 -9.086 -4.781 1 98.56 80 ASN B C 1
ATOM 2306 O O . ASN B 1 80 ? -18.688 -8.398 -5.707 1 98.56 80 ASN B O 1
ATOM 2310 N N . LEU B 1 81 ? -17.172 -9.812 -4.785 1 98.56 81 LEU B N 1
ATOM 2311 C CA . LEU B 1 81 ? -16.406 -9.875 -6.023 1 98.56 81 LEU B CA 1
ATOM 2312 C C . LEU B 1 81 ? -16.797 -11.109 -6.836 1 98.56 81 LEU B C 1
ATOM 2314 O O . LEU B 1 81 ? -17.234 -12.117 -6.277 1 98.56 81 LEU B O 1
ATOM 2318 N N . ARG B 1 82 ? -16.609 -11.047 -8.117 1 97.56 82 ARG B N 1
ATOM 2319 C CA . ARG B 1 82 ? -16.812 -12.227 -8.945 1 97.56 82 ARG B CA 1
ATOM 2320 C C . ARG B 1 82 ? -15.875 -13.352 -8.539 1 97.56 82 ARG B C 1
ATOM 2322 O O . ARG B 1 82 ? -14.727 -13.109 -8.156 1 97.56 82 ARG B O 1
ATOM 2329 N N . PRO B 1 83 ? -16.406 -14.586 -8.625 1 98.06 83 PRO B N 1
ATOM 2330 C CA . PRO B 1 83 ? -15.469 -15.688 -8.391 1 98.06 83 PRO B CA 1
ATOM 2331 C C . PRO B 1 83 ? -14.414 -15.812 -9.492 1 98.06 83 PRO B C 1
ATOM 2333 O O . PRO B 1 83 ? -14.719 -15.594 -10.672 1 98.06 83 PRO B O 1
ATOM 2336 N N . VAL B 1 84 ? -13.266 -16.141 -9.125 1 98.12 84 VAL B N 1
ATOM 2337 C CA . VAL B 1 84 ? -12.172 -16.297 -10.078 1 98.12 84 VAL B CA 1
ATOM 2338 C C . VAL B 1 84 ? -11.32 -17.5 -9.695 1 98.12 84 VAL B C 1
ATOM 2340 O O . VAL B 1 84 ? -11.398 -18 -8.57 1 98.12 84 VAL B O 1
ATOM 2343 N N . ASN B 1 85 ? -10.539 -18.031 -10.688 1 97.88 85 ASN B N 1
ATOM 2344 C CA . ASN B 1 85 ? -9.555 -19.078 -10.406 1 97.88 85 ASN B CA 1
ATOM 2345 C C . ASN B 1 85 ? -8.297 -18.484 -9.766 1 97.88 85 ASN B C 1
ATOM 2347 O O . ASN B 1 85 ? -8.148 -17.266 -9.68 1 97.88 85 ASN B O 1
ATOM 2351 N N . ARG B 1 86 ? -7.426 -19.391 -9.273 1 98.44 86 ARG B N 1
ATOM 2352 C CA . ARG B 1 86 ? -6.148 -18.953 -8.719 1 98.44 86 ARG B CA 1
ATOM 2353 C C . ARG B 1 86 ? -5.43 -18 -9.672 1 98.44 86 ARG B C 1
ATOM 2355 O O . ARG B 1 86 ? -5.398 -18.234 -10.883 1 98.44 86 ARG B O 1
ATOM 2362 N N . GLY B 1 87 ? -4.828 -16.984 -9.078 1 98.56 87 GLY B N 1
ATOM 2363 C CA . GLY B 1 87 ? -4.121 -15.984 -9.852 1 98.56 87 GLY B CA 1
ATOM 2364 C C . GLY B 1 87 ? -4.355 -14.57 -9.352 1 98.56 87 GLY B C 1
ATOM 2365 O O . GLY B 1 87 ? -5.094 -14.367 -8.391 1 98.56 87 GLY B O 1
ATOM 2366 N N . CYS B 1 88 ? -3.662 -13.625 -10.016 1 98.75 88 CYS B N 1
ATOM 2367 C CA . CYS B 1 88 ? -3.854 -12.203 -9.742 1 98.75 88 CYS B CA 1
ATOM 2368 C C . CYS B 1 88 ? -4.797 -11.578 -10.758 1 98.75 88 CYS B C 1
ATOM 2370 O O . CYS B 1 88 ? -4.621 -11.75 -11.969 1 98.75 88 CYS B O 1
ATOM 2372 N N . HIS B 1 89 ? -5.789 -10.852 -10.242 1 98.81 89 HIS B N 1
ATOM 2373 C CA . HIS B 1 89 ? -6.859 -10.336 -11.094 1 98.81 89 HIS B CA 1
ATOM 2374 C C . HIS B 1 89 ? -7.09 -8.852 -10.852 1 98.81 89 HIS B C 1
ATOM 2376 O O . HIS B 1 89 ? -7.266 -8.422 -9.711 1 98.81 89 HIS B O 1
ATOM 2382 N N . LEU B 1 90 ? -7.105 -8.102 -11.922 1 98.81 90 LEU B N 1
ATOM 2383 C CA . LEU B 1 90 ? -7.43 -6.68 -11.836 1 98.81 90 LEU B CA 1
ATOM 2384 C C . LEU B 1 90 ? -8.906 -6.473 -11.508 1 98.81 90 LEU B C 1
ATOM 2386 O O . LEU B 1 90 ? -9.781 -6.934 -12.242 1 98.81 90 LEU B O 1
ATOM 2390 N N . ILE B 1 91 ? -9.156 -5.703 -10.383 1 98.81 91 ILE B N 1
ATOM 2391 C CA . ILE B 1 91 ? -10.555 -5.602 -9.969 1 98.81 91 ILE B CA 1
ATOM 2392 C C . ILE B 1 91 ? -10.906 -4.141 -9.688 1 98.81 91 ILE B C 1
ATOM 2394 O O . ILE B 1 91 ? -11.93 -3.85 -9.07 1 98.81 91 ILE B O 1
ATOM 2398 N N . THR B 1 92 ? -10.141 -3.191 -10.102 1 98.75 92 THR B N 1
ATOM 2399 C CA . THR B 1 92 ? -10.359 -1.779 -9.82 1 98.75 92 THR B CA 1
ATOM 2400 C C . THR B 1 92 ? -11.766 -1.355 -10.234 1 98.75 92 THR B C 1
ATOM 2402 O O . THR B 1 92 ? -12.523 -0.816 -9.422 1 98.75 92 THR B O 1
ATOM 2405 N N . ASP B 1 93 ? -12.07 -1.636 -11.453 1 98.44 93 ASP B N 1
ATOM 2406 C CA . ASP B 1 93 ? -13.367 -1.208 -11.977 1 98.44 93 ASP B CA 1
ATOM 2407 C C . ASP B 1 93 ? -14.516 -1.902 -11.242 1 98.44 93 ASP B C 1
ATOM 2409 O O . ASP B 1 93 ? -15.547 -1.29 -10.977 1 98.44 93 ASP B O 1
ATOM 2413 N N . GLU B 1 94 ? -14.312 -3.152 -11.031 1 98.62 94 GLU B N 1
ATOM 2414 C CA . GLU B 1 94 ? -15.328 -3.92 -10.32 1 98.62 94 GLU B CA 1
ATOM 2415 C C . GLU B 1 94 ? -15.617 -3.307 -8.953 1 98.62 94 GLU B C 1
ATOM 2417 O O . GLU B 1 94 ? -16.781 -3.24 -8.531 1 98.62 94 GLU B O 1
ATOM 2422 N N . LEU B 1 95 ? -14.609 -2.836 -8.25 1 98.56 95 LEU B N 1
ATOM 2423 C CA . LEU B 1 95 ? -14.758 -2.193 -6.945 1 98.56 95 LEU B CA 1
ATOM 2424 C C . LEU B 1 95 ? -15.469 -0.851 -7.082 1 98.56 95 LEU B C 1
ATOM 2426 O O . LEU B 1 95 ? -16.453 -0.594 -6.387 1 98.56 95 LEU B O 1
ATOM 2430 N N . ILE B 1 96 ? -15.008 -0.023 -7.969 1 98.5 96 ILE B N 1
ATOM 2431 C CA . ILE B 1 96 ? -15.477 1.353 -8.094 1 98.5 96 ILE B CA 1
ATOM 2432 C C . ILE B 1 96 ? -16.953 1.363 -8.477 1 98.5 96 ILE B C 1
ATOM 2434 O O . ILE B 1 96 ? -17.719 2.184 -7.98 1 98.5 96 ILE B O 1
ATOM 2438 N N . LYS B 1 97 ? -17.328 0.448 -9.305 1 98.38 97 LYS B N 1
ATOM 2439 C CA . LYS B 1 97 ? -18.719 0.365 -9.75 1 98.38 97 LYS B CA 1
ATOM 2440 C C . LYS B 1 97 ? -19.656 0.117 -8.578 1 98.38 97 LYS B C 1
ATOM 2442 O O . LYS B 1 97 ? -20.828 0.525 -8.609 1 98.38 97 LYS B O 1
ATOM 2447 N N . GLN B 1 98 ? -19.156 -0.454 -7.59 1 98.56 98 GLN B N 1
ATOM 2448 C CA . GLN B 1 98 ? -20.016 -0.846 -6.477 1 98.56 98 GLN B CA 1
ATOM 2449 C C . GLN B 1 98 ? -20.016 0.221 -5.387 1 98.56 98 GLN B C 1
ATOM 2451 O O . GLN B 1 98 ? -20.703 0.077 -4.371 1 98.56 98 GLN B O 1
ATOM 2456 N N . ILE B 1 99 ? -19.297 1.28 -5.555 1 98.44 99 ILE B N 1
ATOM 2457 C CA . ILE B 1 99 ? -19.266 2.314 -4.527 1 98.44 99 ILE B CA 1
ATOM 2458 C C . ILE B 1 99 ? -19.438 3.688 -5.176 1 98.44 99 ILE B C 1
ATOM 2460 O O . ILE B 1 99 ? -18.578 4.566 -5.02 1 98.44 99 ILE B O 1
ATOM 2464 N N . PRO B 1 100 ? -20.484 4 -5.73 1 98.25 100 PRO B N 1
ATOM 2465 C CA . PRO B 1 100 ? -20.703 5.316 -6.34 1 98.25 100 PRO B CA 1
ATOM 2466 C C . PRO B 1 100 ? -20.578 6.457 -5.332 1 98.25 100 PRO B C 1
ATOM 2468 O O . PRO B 1 100 ? -20.312 7.598 -5.719 1 98.25 100 PRO B O 1
ATOM 2471 N N . GLU B 1 101 ? -20.734 6.168 -4.086 1 98.5 101 GLU B N 1
ATOM 2472 C CA . GLU B 1 101 ? -20.672 7.168 -3.025 1 98.5 101 GLU B CA 1
ATOM 2473 C C . GLU B 1 101 ? -19.281 7.797 -2.947 1 98.5 101 GLU B C 1
ATOM 2475 O O . GLU B 1 101 ? -19.109 8.859 -2.346 1 98.5 101 GLU B O 1
ATOM 2480 N N . LEU B 1 102 ? -18.344 7.137 -3.51 1 98.44 102 LEU B N 1
ATOM 2481 C CA . LEU B 1 102 ? -16.969 7.633 -3.545 1 98.44 102 LEU B CA 1
ATOM 2482 C C . LEU B 1 102 ? -16.922 9.062 -4.074 1 98.44 102 LEU B C 1
ATOM 2484 O O . LEU B 1 102 ? -16.156 9.891 -3.582 1 98.44 102 LEU B O 1
ATOM 2488 N N . SER B 1 103 ? -17.719 9.375 -4.961 1 98.19 103 SER B N 1
ATOM 2489 C CA . SER B 1 103 ? -17.719 10.664 -5.656 1 98.19 103 SER B CA 1
ATOM 2490 C C . SER B 1 103 ? -18.109 11.797 -4.719 1 98.19 103 SER B C 1
ATOM 2492 O O . SER B 1 103 ? -17.906 12.969 -5.039 1 98.19 103 SER B O 1
ATOM 2494 N N . GLN B 1 104 ? -18.656 11.547 -3.574 1 98 104 GLN B N 1
ATOM 2495 C CA . GLN B 1 104 ? -19.141 12.562 -2.646 1 98 104 GLN B CA 1
ATOM 2496 C C . GLN B 1 104 ? -18.016 13.094 -1.769 1 98 104 GLN B C 1
ATOM 2498 O O . GLN B 1 104 ? -18.188 14.078 -1.056 1 98 104 GLN B O 1
ATOM 2503 N N . PHE B 1 105 ? -16.875 12.469 -1.854 1 98.06 105 PHE B N 1
ATOM 2504 C CA . PHE B 1 105 ? -15.758 12.844 -0.998 1 98.06 105 PHE B CA 1
ATOM 2505 C C . PHE B 1 105 ? -14.742 13.68 -1.77 1 98.06 105 PHE B C 1
ATOM 2507 O O . PHE B 1 105 ? -14.289 13.281 -2.846 1 98.06 105 PHE B O 1
ATOM 2514 N N . GLN B 1 106 ? -14.344 14.781 -1.203 1 97.19 106 GLN B N 1
ATOM 2515 C CA . GLN B 1 106 ? -13.344 15.648 -1.819 1 97.19 106 GLN B CA 1
ATOM 2516 C C . GLN B 1 106 ? -11.93 15.133 -1.56 1 97.19 106 GLN B C 1
ATOM 2518 O O . GLN B 1 106 ? -11.133 15.016 -2.488 1 97.19 106 GLN B O 1
ATOM 2523 N N . VAL B 1 107 ? -11.633 15.008 -0.298 1 98.06 107 VAL B N 1
ATOM 2524 C CA . VAL B 1 107 ? -10.383 14.438 0.187 1 98.06 107 VAL B CA 1
ATOM 2525 C C . VAL B 1 107 ? -10.68 13.398 1.271 1 98.06 107 VAL B C 1
ATOM 2527 O O . VAL B 1 107 ? -11.562 13.602 2.105 1 98.06 107 VAL B O 1
ATOM 2530 N N . GLY B 1 108 ? -9.969 12.281 1.229 1 98.44 108 GLY B N 1
ATOM 2531 C CA . GLY B 1 108 ? -10.195 11.273 2.248 1 98.44 108 GLY B CA 1
ATOM 2532 C C . GLY B 1 108 ? -9.328 10.039 2.074 1 98.44 108 GLY B C 1
ATOM 2533 O O . GLY B 1 108 ? -8.297 10.086 1.405 1 98.44 108 GLY B O 1
ATOM 2534 N N . ILE B 1 109 ? -9.719 9.016 2.836 1 98.75 109 ILE B N 1
ATOM 2535 C CA . ILE B 1 109 ? -9.055 7.719 2.807 1 98.75 109 ILE B CA 1
ATOM 2536 C C . ILE B 1 109 ? -10.086 6.621 2.562 1 98.75 109 ILE B C 1
ATOM 2538 O O . ILE B 1 109 ? -11.164 6.633 3.158 1 98.75 109 ILE B O 1
ATOM 2542 N N . CYS B 1 110 ? -9.688 5.754 1.655 1 98.88 110 CYS B N 1
ATOM 2543 C CA . CYS B 1 110 ? -10.477 4.555 1.385 1 98.88 110 CYS B CA 1
ATOM 2544 C C . CYS B 1 110 ? -9.734 3.305 1.843 1 98.88 110 CYS B C 1
ATOM 2546 O O . CYS B 1 110 ? -8.641 3.012 1.358 1 98.88 110 CYS B O 1
ATOM 2548 N N . ASN B 1 111 ? -10.344 2.611 2.725 1 98.81 111 ASN B N 1
ATOM 2549 C CA . ASN B 1 111 ? -9.82 1.324 3.17 1 98.81 111 ASN B CA 1
ATOM 2550 C C . ASN B 1 111 ? -10.562 0.162 2.514 1 98.81 111 ASN B C 1
ATOM 2552 O O . ASN B 1 111 ? -11.789 0.105 2.547 1 98.81 111 ASN B O 1
ATOM 2556 N N . LEU B 1 112 ? -9.828 -0.659 1.862 1 98.88 112 LEU B N 1
ATOM 2557 C CA . LEU B 1 112 ? -10.32 -1.914 1.303 1 98.88 112 LEU B CA 1
ATOM 2558 C C . LEU B 1 112 ? -9.828 -3.104 2.121 1 98.88 112 LEU B C 1
ATOM 2560 O O . LEU B 1 112 ? -8.617 -3.285 2.293 1 98.88 112 LEU B O 1
ATOM 2564 N N . HIS B 1 113 ? -10.812 -3.936 2.592 1 98.88 113 HIS B N 1
ATOM 2565 C CA . HIS B 1 113 ? -10.453 -5.051 3.459 1 98.88 113 HIS B CA 1
ATOM 2566 C C . HIS B 1 113 ? -11.125 -6.34 3.008 1 98.88 113 HIS B C 1
ATOM 2568 O O . HIS B 1 113 ? -12.352 -6.441 3.016 1 98.88 113 HIS B O 1
ATOM 2574 N N . ILE B 1 114 ? -10.336 -7.277 2.633 1 98.88 114 ILE B N 1
ATOM 2575 C CA . ILE B 1 114 ? -10.891 -8.562 2.23 1 98.88 114 ILE B CA 1
ATOM 2576 C C . ILE B 1 114 ? -11.164 -9.414 3.467 1 98.88 114 ILE B C 1
ATOM 2578 O O . ILE B 1 114 ? -10.359 -9.445 4.398 1 98.88 114 ILE B O 1
ATOM 2582 N N . MET B 1 115 ? -12.258 -10.148 3.506 1 98.69 115 MET B N 1
ATOM 2583 C CA . MET B 1 115 ? -12.734 -10.844 4.699 1 98.69 115 MET B CA 1
ATOM 2584 C C . MET B 1 115 ? -12.414 -12.328 4.621 1 98.69 115 MET B C 1
ATOM 2586 O O . MET B 1 115 ? -13.242 -13.164 4.996 1 98.69 115 MET B O 1
ATOM 2590 N N . HIS B 1 116 ? -11.289 -12.633 4.055 1 98.62 116 HIS B N 1
ATOM 2591 C CA . HIS B 1 116 ? -10.875 -14.023 3.875 1 98.62 116 HIS B CA 1
ATOM 2592 C C . HIS B 1 116 ? -9.406 -14.211 4.25 1 98.62 116 HIS B C 1
ATOM 2594 O O . HIS B 1 116 ? -8.656 -13.234 4.359 1 98.62 116 HIS B O 1
ATOM 2600 N N . THR B 1 117 ? -8.977 -15.445 4.465 1 98.19 117 THR B N 1
ATOM 2601 C CA . THR B 1 117 ? -7.637 -15.734 4.953 1 98.19 117 THR B CA 1
ATOM 2602 C C . THR B 1 117 ? -6.801 -16.406 3.869 1 98.19 117 THR B C 1
ATOM 2604 O O . THR B 1 117 ? -5.641 -16.766 4.102 1 98.19 117 THR B O 1
ATOM 2607 N N . SER B 1 118 ? -7.371 -16.641 2.682 1 98.38 118 SER B N 1
ATOM 2608 C CA . SER B 1 118 ? -6.641 -17.344 1.623 1 98.38 118 SER B CA 1
ATOM 2609 C C . SER B 1 118 ? -6.664 -16.547 0.323 1 98.38 118 SER B C 1
ATOM 2611 O O . SER B 1 118 ? -6.598 -17.109 -0.766 1 98.38 118 SER B O 1
ATOM 2613 N N . ALA B 1 119 ? -6.852 -15.281 0.427 1 98.81 119 ALA B N 1
ATOM 2614 C CA . ALA B 1 119 ? -6.766 -14.312 -0.662 1 98.81 119 ALA B CA 1
ATOM 2615 C C . ALA B 1 119 ? -6.219 -12.977 -0.165 1 98.81 119 ALA B C 1
ATOM 2617 O O . ALA B 1 119 ? -6.25 -12.695 1.036 1 98.81 119 ALA B O 1
ATOM 2618 N N . SER B 1 120 ? -5.75 -12.203 -1.138 1 98.88 120 SER B N 1
ATOM 2619 C CA . SER B 1 120 ? -5.137 -10.93 -0.784 1 98.88 120 SER B CA 1
ATOM 2620 C C . SER B 1 120 ? -5.609 -9.812 -1.708 1 98.88 120 SER B C 1
ATOM 2622 O O . SER B 1 120 ? -6.094 -10.078 -2.811 1 98.88 120 SER B O 1
ATOM 2624 N N . LEU B 1 121 ? -5.496 -8.625 -1.2 1 98.81 121 LEU B N 1
ATOM 2625 C CA . LEU B 1 121 ? -5.586 -7.418 -2.012 1 98.81 121 LEU B CA 1
ATOM 2626 C C . LEU B 1 121 ? -4.211 -6.785 -2.193 1 98.81 121 LEU B C 1
ATOM 2628 O O . LEU B 1 121 ? -3.477 -6.594 -1.221 1 98.81 121 LEU B O 1
ATOM 2632 N N . VAL B 1 122 ? -3.918 -6.453 -3.432 1 98.69 122 VAL B N 1
ATOM 2633 C CA . VAL B 1 122 ? -2.604 -5.906 -3.756 1 98.69 122 VAL B CA 1
ATOM 2634 C C . VAL B 1 122 ? -2.756 -4.727 -4.715 1 98.69 122 VAL B C 1
ATOM 2636 O O . VAL B 1 122 ? -3.645 -4.727 -5.57 1 98.69 122 VAL B O 1
ATOM 2639 N N . LEU B 1 123 ? -1.958 -3.707 -4.492 1 98.62 123 LEU B N 1
ATOM 2640 C CA . LEU B 1 123 ? -1.849 -2.6 -5.438 1 98.62 123 LEU B CA 1
ATOM 2641 C C . LEU B 1 123 ? -0.65 -2.789 -6.359 1 98.62 123 LEU B C 1
ATOM 2643 O O . LEU B 1 123 ? 0.484 -2.918 -5.895 1 98.62 123 LEU B O 1
ATOM 2647 N N . ASN B 1 124 ? -0.907 -2.824 -7.672 1 98.56 124 ASN B N 1
ATOM 2648 C CA . ASN B 1 124 ? 0.165 -3.039 -8.641 1 98.56 124 ASN B CA 1
ATOM 2649 C C . ASN B 1 124 ? -0.286 -2.707 -10.055 1 98.56 124 ASN B C 1
ATOM 2651 O O . ASN B 1 124 ? -1.235 -1.945 -10.25 1 98.56 124 ASN B O 1
ATOM 2655 N N . GLU B 1 125 ? 0.362 -3.16 -11.031 1 97.94 125 GLU B N 1
ATOM 2656 C CA . GLU B 1 125 ? 0.261 -2.74 -12.422 1 97.94 125 GLU B CA 1
ATOM 2657 C C . GLU B 1 125 ? -1.126 -3.035 -12.984 1 97.94 125 GLU B C 1
ATOM 2659 O O . GLU B 1 125 ? -1.689 -4.102 -12.734 1 97.94 125 GLU B O 1
ATOM 2664 N N . ASN B 1 126 ? -1.608 -2.084 -13.773 1 98.38 126 ASN B N 1
ATOM 2665 C CA . ASN B 1 126 ? -2.945 -2.242 -14.336 1 98.38 126 ASN B CA 1
ATOM 2666 C C . ASN B 1 126 ? -2.898 -2.383 -15.859 1 98.38 126 ASN B C 1
ATOM 2668 O O . ASN B 1 126 ? -3.932 -2.297 -16.531 1 98.38 126 ASN B O 1
ATOM 2672 N N . TRP B 1 127 ? -1.799 -2.65 -16.453 1 97 127 TRP B N 1
ATOM 2673 C CA . TRP B 1 127 ? -1.712 -2.508 -17.906 1 97 127 TRP B CA 1
ATOM 2674 C C . TRP B 1 127 ? -1.323 -3.828 -18.562 1 97 127 TRP B C 1
ATOM 2676 O O . TRP B 1 127 ? -2.131 -4.441 -19.25 1 97 127 TRP B O 1
ATOM 2686 N N . ASP B 1 128 ? -0.172 -4.359 -18.344 1 97.44 128 ASP B N 1
ATOM 2687 C CA . ASP B 1 128 ? 0.34 -5.574 -18.969 1 97.44 128 ASP B CA 1
ATOM 2688 C C . ASP B 1 128 ? -0.096 -6.816 -18.203 1 97.44 128 ASP B C 1
ATOM 2690 O O . ASP B 1 128 ? 0.325 -7.023 -17.062 1 97.44 128 ASP B O 1
ATOM 2694 N N . PRO B 1 129 ? -0.89 -7.738 -18.781 1 97.5 129 PRO B N 1
ATOM 2695 C CA . PRO B 1 129 ? -1.367 -8.922 -18.062 1 97.5 129 PRO B CA 1
ATOM 2696 C C . PRO B 1 129 ? -0.238 -9.883 -17.688 1 97.5 129 PRO B C 1
ATOM 2698 O O . PRO B 1 129 ? -0.394 -10.695 -16.781 1 97.5 129 PRO B O 1
ATOM 2701 N N . ASP B 1 130 ? 0.895 -9.758 -18.344 1 98 130 ASP B N 1
ATOM 2702 C CA . ASP B 1 130 ? 2.023 -10.625 -18.031 1 98 130 ASP B CA 1
ATOM 2703 C C . ASP B 1 130 ? 2.52 -10.375 -16.609 1 98 130 ASP B C 1
ATOM 2705 O O . ASP B 1 130 ? 3.035 -11.289 -15.953 1 98 130 ASP B O 1
ATOM 2709 N N . VAL B 1 131 ? 2.381 -9.164 -16.125 1 98.56 131 VAL B N 1
ATOM 2710 C CA . VAL B 1 131 ? 2.82 -8.844 -14.766 1 98.56 131 VAL B CA 1
ATOM 2711 C C . VAL B 1 131 ? 2.037 -9.688 -13.766 1 98.56 131 VAL B C 1
ATOM 2713 O O . VAL B 1 131 ? 2.609 -10.203 -12.797 1 98.56 131 VAL B O 1
ATOM 2716 N N . ARG B 1 132 ? 0.772 -9.859 -14.008 1 98.62 132 ARG B N 1
ATOM 2717 C CA . ARG B 1 132 ? -0.067 -10.664 -13.125 1 98.62 132 ARG B CA 1
ATOM 2718 C C . ARG B 1 132 ? 0.277 -12.148 -13.234 1 98.62 132 ARG B C 1
ATOM 2720 O O . ARG B 1 132 ? 0.328 -12.859 -12.234 1 98.62 132 ARG B O 1
ATOM 2727 N N . ASP B 1 133 ? 0.494 -12.594 -14.438 1 98.5 133 ASP B N 1
ATOM 2728 C CA . ASP B 1 133 ? 0.898 -13.984 -14.641 1 98.5 133 ASP B CA 1
ATOM 2729 C C . ASP B 1 133 ? 2.238 -14.266 -13.961 1 98.5 133 ASP B C 1
ATOM 2731 O O . ASP B 1 133 ? 2.408 -15.312 -13.328 1 98.5 133 ASP B O 1
ATOM 2735 N N . ASP B 1 134 ? 3.152 -13.391 -14.125 1 98.62 134 ASP B N 1
ATOM 2736 C CA . ASP B 1 134 ? 4.48 -13.547 -13.539 1 98.62 134 ASP B CA 1
ATOM 2737 C C . ASP B 1 134 ? 4.41 -13.508 -12.016 1 98.62 134 ASP B C 1
ATOM 2739 O O . ASP B 1 134 ? 5.152 -14.227 -11.336 1 98.62 134 ASP B O 1
ATOM 2743 N N . MET B 1 135 ? 3.578 -12.625 -11.484 1 98.69 135 MET B N 1
ATOM 2744 C CA . MET B 1 135 ? 3.393 -12.602 -10.039 1 98.69 135 MET B CA 1
ATOM 2745 C C . MET B 1 135 ? 2.912 -13.953 -9.523 1 98.69 135 MET B C 1
ATOM 2747 O O . MET B 1 135 ? 3.447 -14.484 -8.547 1 98.69 135 MET B O 1
ATOM 2751 N N . GLU B 1 136 ? 1.941 -14.477 -10.188 1 98.44 136 GLU B N 1
ATOM 2752 C CA . GLU B 1 136 ? 1.444 -15.789 -9.781 1 98.44 136 GLU B CA 1
ATOM 2753 C C . GLU B 1 136 ? 2.537 -16.844 -9.875 1 98.44 136 GLU B C 1
ATOM 2755 O O . GLU B 1 136 ? 2.652 -17.719 -9 1 98.44 136 GLU B O 1
ATOM 2760 N N . MET B 1 137 ? 3.256 -16.859 -10.938 1 98 137 MET B N 1
ATOM 2761 C CA . MET B 1 137 ? 4.371 -17.781 -11.086 1 98 137 MET B CA 1
ATOM 2762 C C . MET B 1 137 ? 5.344 -17.656 -9.914 1 98 137 MET B C 1
ATOM 2764 O O . MET B 1 137 ? 5.734 -18.672 -9.32 1 98 137 MET B O 1
ATOM 2768 N N . PHE B 1 138 ? 5.723 -16.5 -9.562 1 98.38 138 PHE B N 1
ATOM 2769 C CA . PHE B 1 138 ? 6.645 -16.266 -8.453 1 98.38 138 PHE B CA 1
ATOM 2770 C C . PHE B 1 138 ? 6.066 -16.781 -7.148 1 98.38 138 PHE B C 1
ATOM 2772 O O . PHE B 1 138 ? 6.742 -17.5 -6.402 1 98.38 138 PHE B O 1
ATOM 2779 N N . LEU B 1 139 ? 4.824 -16.406 -6.867 1 98.25 139 LEU B N 1
ATOM 2780 C CA . LEU B 1 139 ? 4.168 -16.812 -5.625 1 98.25 139 LEU B CA 1
ATOM 2781 C C . LEU B 1 139 ? 4.109 -18.328 -5.508 1 98.25 139 LEU B C 1
ATOM 2783 O O . LEU B 1 139 ? 4.258 -18.875 -4.414 1 98.25 139 LEU B O 1
ATOM 2787 N N . SER B 1 140 ? 3.881 -18.969 -6.602 1 96.94 140 SER B N 1
ATOM 2788 C CA . SER B 1 140 ? 3.791 -20.422 -6.605 1 96.94 140 SER B CA 1
ATOM 2789 C C . SER B 1 140 ? 5.141 -21.062 -6.305 1 96.94 140 SER B C 1
ATOM 2791 O O . SER B 1 140 ? 5.207 -22.156 -5.742 1 96.94 140 SER B O 1
ATOM 2793 N N . LYS B 1 141 ? 6.172 -20.344 -6.633 1 95.75 141 LYS B N 1
ATOM 2794 C CA . LYS B 1 141 ? 7.52 -20.812 -6.332 1 95.75 141 LYS B CA 1
ATOM 2795 C C . LYS B 1 141 ? 7.945 -20.406 -4.926 1 95.75 141 LYS B C 1
ATOM 2797 O O . LYS B 1 141 ? 8.734 -21.109 -4.285 1 95.75 141 LYS B O 1
ATOM 2802 N N . PHE B 1 142 ? 7.492 -19.375 -4.5 1 95.12 142 PHE B N 1
ATOM 2803 C CA . PHE B 1 142 ? 7.812 -18.828 -3.189 1 95.12 142 PHE B CA 1
ATOM 2804 C C . PHE B 1 142 ? 7.285 -19.719 -2.078 1 95.12 142 PHE B C 1
ATOM 2806 O O . PHE B 1 142 ? 7.984 -19.984 -1.099 1 95.12 142 PHE B O 1
ATOM 2813 N N . VAL B 1 143 ? 6.047 -20.141 -2.186 1 96.56 143 VAL B N 1
ATOM 2814 C CA . VAL B 1 143 ? 5.43 -21.094 -1.271 1 96.56 143 VAL B CA 1
ATOM 2815 C C . VAL B 1 143 ? 4.949 -22.312 -2.049 1 96.56 143 VAL B C 1
ATOM 2817 O O . VAL B 1 143 ? 3.852 -22.312 -2.609 1 96.56 143 VAL B O 1
ATOM 2820 N N . THR B 1 144 ? 5.754 -23.281 -1.946 1 95.25 144 THR B N 1
ATOM 2821 C CA . THR B 1 144 ? 5.422 -24.469 -2.715 1 95.25 144 THR B CA 1
ATOM 2822 C C . THR B 1 144 ? 4.441 -25.359 -1.946 1 95.25 144 THR B C 1
ATOM 2824 O O . THR B 1 144 ? 4.328 -25.25 -0.724 1 95.25 144 THR B O 1
ATOM 2827 N N . GLU B 1 145 ? 3.783 -26.156 -2.68 1 94.12 145 GLU B N 1
ATOM 2828 C CA . GLU B 1 145 ? 2.729 -26.984 -2.102 1 94.12 145 GLU B CA 1
ATOM 2829 C C . GLU B 1 145 ? 3.301 -28.25 -1.46 1 94.12 145 GLU B C 1
ATOM 2831 O O . GLU B 1 145 ? 2.613 -28.922 -0.697 1 94.12 145 GLU B O 1
ATOM 2836 N N . ASP B 1 146 ? 4.496 -28.547 -1.656 1 93.44 146 ASP B N 1
ATOM 2837 C CA . ASP B 1 146 ? 5.055 -29.828 -1.243 1 93.44 146 ASP B CA 1
ATOM 2838 C C . ASP B 1 146 ? 5.785 -29.703 0.093 1 93.44 146 ASP B C 1
ATOM 2840 O O . ASP B 1 146 ? 6.422 -30.656 0.549 1 93.44 146 ASP B O 1
ATOM 2844 N N . LEU B 1 147 ? 5.691 -28.578 0.722 1 95 147 LEU B N 1
ATOM 2845 C CA . LEU B 1 147 ? 6.246 -28.469 2.068 1 95 147 LEU B CA 1
ATOM 2846 C C . LEU B 1 147 ? 5.48 -29.359 3.043 1 95 147 LEU B C 1
ATOM 2848 O O . LEU B 1 147 ? 4.297 -29.641 2.832 1 95 147 LEU B O 1
ATOM 2852 N N . PRO B 1 148 ? 6.141 -29.812 4.035 1 95.38 148 PRO B N 1
ATOM 2853 C CA . PRO B 1 148 ? 5.484 -30.75 4.957 1 95.38 148 PRO B CA 1
ATOM 2854 C C . PRO B 1 148 ? 4.508 -30.047 5.898 1 95.38 148 PRO B C 1
ATOM 2856 O O . PRO B 1 148 ? 4.684 -30.094 7.121 1 95.38 148 PRO B O 1
ATOM 2859 N N . PHE B 1 149 ? 3.521 -29.656 5.359 1 96.75 149 PHE B N 1
ATOM 2860 C CA . PHE B 1 149 ? 2.488 -28.984 6.137 1 96.75 149 PHE B CA 1
ATOM 2861 C C . PHE B 1 149 ? 1.652 -29.984 6.918 1 96.75 149 PHE B C 1
ATOM 2863 O O . PHE B 1 149 ? 1.345 -31.062 6.414 1 96.75 149 PHE B O 1
ATOM 2870 N N . ARG B 1 150 ? 1.277 -29.609 8.109 1 96.56 150 ARG B N 1
ATOM 2871 C CA . ARG B 1 150 ? 0.325 -30.391 8.898 1 96.56 150 ARG B CA 1
ATOM 2872 C C . ARG B 1 150 ? -1.106 -30.125 8.445 1 96.56 150 ARG B C 1
ATOM 2874 O O . ARG B 1 150 ? -1.921 -31.047 8.375 1 96.56 150 ARG B O 1
ATOM 2881 N N . HIS B 1 151 ? -1.402 -28.922 8.125 1 94.75 151 HIS B N 1
ATOM 2882 C CA . HIS B 1 151 ? -2.732 -28.5 7.699 1 94.75 151 HIS B CA 1
ATOM 2883 C C . HIS B 1 151 ? -2.967 -28.812 6.227 1 94.75 151 HIS B C 1
ATOM 2885 O O . HIS B 1 151 ? -2.748 -27.969 5.363 1 94.75 151 HIS B O 1
ATOM 2891 N N . VAL B 1 152 ? -3.463 -30.047 5.891 1 91.19 152 VAL B N 1
ATOM 2892 C CA . VAL B 1 152 ? -3.539 -30.484 4.504 1 91.19 152 VAL B CA 1
ATOM 2893 C C . VAL B 1 152 ? -4.945 -31 4.199 1 91.19 152 VAL B C 1
ATOM 2895 O O . VAL B 1 152 ? -5.238 -31.391 3.064 1 91.19 152 VAL B O 1
ATOM 2898 N N . SER B 1 153 ? -5.773 -30.891 5.086 1 93.12 153 SER B N 1
ATOM 2899 C CA . SER B 1 153 ? -7.07 -31.547 4.969 1 93.12 153 SER B CA 1
ATOM 2900 C C . SER B 1 153 ? -7.93 -30.891 3.893 1 93.12 153 SER B C 1
ATOM 2902 O O . SER B 1 153 ? -8.828 -31.516 3.334 1 93.12 153 SER B O 1
ATOM 2904 N N . GLU B 1 154 ? -7.715 -29.672 3.59 1 93.38 154 GLU B N 1
ATOM 2905 C CA . GLU B 1 154 ? -8.539 -28.922 2.645 1 93.38 154 GLU B CA 1
ATOM 2906 C C . GLU B 1 154 ? -7.879 -28.859 1.271 1 93.38 154 GLU B C 1
ATOM 2908 O O . GLU B 1 154 ? -8.297 -28.062 0.419 1 93.38 154 GLU B O 1
ATOM 2913 N N . GLY B 1 155 ? -6.848 -29.625 1.084 1 94.5 155 GLY B N 1
ATOM 2914 C CA . GLY B 1 155 ? -6.113 -29.656 -0.17 1 94.5 155 GLY B CA 1
ATOM 2915 C C . GLY B 1 155 ? -4.723 -29.062 -0.064 1 94.5 155 GLY B C 1
ATOM 2916 O O . GLY B 1 155 ? -4.453 -28.266 0.839 1 94.5 155 GLY B O 1
ATOM 2917 N N . PRO B 1 156 ? -3.887 -29.484 -1.015 1 95.44 156 PRO B N 1
ATOM 2918 C CA . PRO B 1 156 ? -2.486 -29.062 -0.945 1 95.44 156 PRO B CA 1
ATOM 2919 C C . PRO B 1 156 ? -2.314 -27.562 -1.158 1 95.44 156 PRO B C 1
ATOM 2921 O O . PRO B 1 156 ? -1.264 -27 -0.829 1 95.44 156 PRO B O 1
ATOM 2924 N N . ASP B 1 157 ? -3.314 -26.922 -1.666 1 96.5 157 ASP B N 1
ATOM 2925 C CA . ASP B 1 157 ? -3.201 -25.5 -1.97 1 96.5 157 ASP B CA 1
ATOM 2926 C C . ASP B 1 157 ? -3.645 -24.656 -0.783 1 96.5 157 ASP B C 1
ATOM 2928 O O . ASP B 1 157 ? -3.508 -23.422 -0.806 1 96.5 157 ASP B O 1
ATOM 2932 N N . ASP B 1 158 ? -4.129 -25.203 0.223 1 97.19 158 ASP B N 1
ATOM 2933 C CA . ASP B 1 158 ? -4.742 -24.438 1.298 1 97.19 158 ASP B CA 1
ATOM 2934 C C . ASP B 1 158 ? -3.684 -23.734 2.148 1 97.19 158 ASP B C 1
ATOM 2936 O O . ASP B 1 158 ? -3.697 -22.516 2.287 1 97.19 158 ASP B O 1
ATOM 2940 N N . MET B 1 159 ? -2.783 -24.469 2.758 1 98.06 159 MET B N 1
ATOM 2941 C CA . MET B 1 159 ? -1.806 -23.844 3.648 1 98.06 159 MET B CA 1
ATOM 2942 C C . MET B 1 159 ? -0.938 -2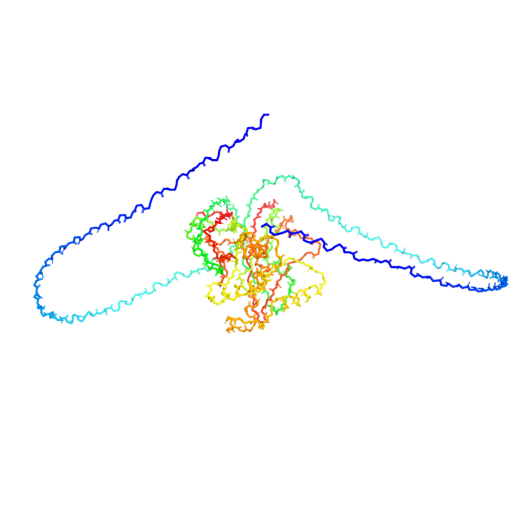2.844 2.893 1 98.06 159 MET B C 1
ATOM 2944 O O . MET B 1 159 ? -0.688 -21.75 3.381 1 98.06 159 MET B O 1
ATOM 2948 N N . PRO B 1 160 ? -0.453 -23.172 1.646 1 98.19 160 PRO B N 1
ATOM 2949 C CA . PRO B 1 160 ? 0.237 -22.141 0.88 1 98.19 160 PRO B CA 1
ATOM 2950 C C . PRO B 1 160 ? -0.598 -20.859 0.725 1 98.19 160 PRO B C 1
ATOM 2952 O O . PRO B 1 160 ? -0.056 -19.766 0.759 1 98.19 160 PRO B O 1
ATOM 2955 N N . ALA B 1 161 ? -1.858 -21.016 0.546 1 98.5 161 ALA B N 1
ATOM 2956 C CA . ALA B 1 161 ? -2.74 -19.859 0.386 1 98.5 161 ALA B CA 1
ATOM 2957 C C . ALA B 1 161 ? -2.721 -18.984 1.631 1 98.5 161 ALA B C 1
ATOM 2959 O O . ALA B 1 161 ? -2.652 -17.75 1.53 1 98.5 161 ALA B O 1
ATOM 2960 N N . HIS B 1 162 ? -2.787 -19.562 2.807 1 98.62 162 HIS B N 1
ATOM 2961 C CA . HIS B 1 162 ? -2.713 -18.828 4.059 1 98.62 162 HIS B CA 1
ATOM 2962 C C . HIS B 1 162 ? -1.396 -18.062 4.172 1 98.62 162 HIS B C 1
ATOM 2964 O O . HIS B 1 162 ? -1.374 -16.922 4.621 1 98.62 162 HIS B O 1
ATOM 2970 N N . ILE B 1 163 ? -0.345 -18.688 3.805 1 98.5 163 ILE B N 1
ATOM 2971 C CA . ILE B 1 163 ? 0.973 -18.062 3.883 1 98.5 163 ILE B CA 1
ATOM 2972 C C . ILE B 1 163 ? 1.045 -16.875 2.92 1 98.5 163 ILE B C 1
ATOM 2974 O O . ILE B 1 163 ? 1.444 -15.781 3.309 1 98.5 163 ILE B O 1
ATOM 2978 N N . LYS B 1 164 ? 0.625 -17.109 1.697 1 98.56 164 LYS B N 1
ATOM 2979 C CA . LYS B 1 164 ? 0.631 -16.047 0.703 1 98.56 164 LYS B CA 1
ATOM 2980 C C . LYS B 1 164 ? -0.217 -14.859 1.161 1 98.56 164 LYS B C 1
ATOM 2982 O O . LYS B 1 164 ? 0.184 -13.711 1.007 1 98.56 164 LYS B O 1
ATOM 2987 N N . ALA B 1 165 ? -1.313 -15.156 1.71 1 98.56 165 ALA B N 1
ATOM 2988 C CA . ALA B 1 165 ? -2.207 -14.109 2.197 1 98.56 165 ALA B CA 1
ATOM 2989 C C . ALA B 1 165 ? -1.536 -13.281 3.289 1 98.56 165 ALA B C 1
ATOM 2991 O O . ALA B 1 165 ? -1.71 -12.062 3.344 1 98.56 165 ALA B O 1
ATOM 2992 N N . SER B 1 166 ? -0.786 -13.914 4.188 1 97.94 166 SER B N 1
ATOM 2993 C CA . SER B 1 166 ? -0.103 -13.219 5.27 1 97.94 166 SER B CA 1
ATOM 2994 C C . SER B 1 166 ? 1.004 -12.312 4.738 1 97.94 166 SER B C 1
ATOM 2996 O O . SER B 1 166 ? 1.253 -11.242 5.285 1 97.94 166 SER B O 1
ATOM 2998 N N . PHE B 1 167 ? 1.64 -12.727 3.725 1 97.25 167 PHE B N 1
ATOM 2999 C CA . PHE B 1 167 ? 2.766 -11.977 3.186 1 97.25 167 PHE B CA 1
ATOM 3000 C C . PHE B 1 167 ? 2.279 -10.797 2.355 1 97.25 167 PHE B C 1
ATOM 3002 O O . PHE B 1 167 ? 2.857 -9.703 2.414 1 97.25 167 PHE B O 1
ATOM 3009 N N . LEU B 1 168 ? 1.247 -10.953 1.59 1 97.94 168 LEU B N 1
ATOM 3010 C CA . LEU B 1 168 ? 0.782 -9.898 0.695 1 97.94 168 LEU B CA 1
ATOM 3011 C C . LEU B 1 168 ? -0.179 -8.953 1.416 1 97.94 168 LEU B C 1
ATOM 3013 O O . LEU B 1 168 ? -0.17 -7.746 1.173 1 97.94 168 LEU B O 1
ATOM 3017 N N . GLY B 1 169 ? -0.985 -9.547 2.213 1 97.19 169 GLY B N 1
ATOM 3018 C CA . GLY B 1 169 ? -1.84 -8.711 3.045 1 97.19 169 GLY B CA 1
ATOM 3019 C C . GLY B 1 169 ? -3.303 -8.773 2.646 1 97.19 169 GLY B C 1
ATOM 3020 O O . GLY B 1 169 ? -3.631 -9.195 1.534 1 97.19 169 GLY B O 1
ATOM 3021 N N . SER B 1 170 ? -4.152 -8.273 3.562 1 98.25 170 SER B N 1
ATOM 3022 C CA . SER B 1 170 ? -5.598 -8.344 3.398 1 98.25 170 SER B CA 1
ATOM 3023 C C . SER B 1 170 ? -6.191 -6.969 3.131 1 98.25 170 SER B C 1
ATOM 3025 O O . SER B 1 170 ? -7.352 -6.852 2.729 1 98.25 170 SER B O 1
ATOM 3027 N N . SER B 1 171 ? -5.387 -5.953 3.336 1 98.5 171 SER B N 1
ATOM 3028 C CA . SER B 1 171 ? -5.984 -4.621 3.312 1 98.5 171 SER B CA 1
ATOM 3029 C C . SER B 1 171 ? -5.145 -3.654 2.484 1 98.5 171 SER B C 1
ATOM 3031 O O . SER B 1 171 ? -3.926 -3.809 2.387 1 98.5 171 SER B O 1
ATOM 3033 N N . LEU B 1 172 ? -5.859 -2.711 1.91 1 98.5 172 LEU B N 1
ATOM 3034 C CA . LEU B 1 172 ? -5.273 -1.551 1.249 1 98.5 172 LEU B CA 1
ATOM 3035 C C . LEU B 1 172 ? -5.871 -0.256 1.789 1 98.5 172 LEU B C 1
ATOM 3037 O O . LEU B 1 172 ? -7.074 -0.187 2.057 1 98.5 172 LEU B O 1
ATOM 3041 N N . THR B 1 173 ? -5.039 0.728 1.973 1 98.38 173 THR B N 1
ATOM 3042 C CA . THR B 1 173 ? -5.453 2.102 2.238 1 98.38 173 THR B CA 1
ATOM 3043 C C . THR B 1 173 ? -5.051 3.02 1.089 1 98.38 173 THR B C 1
ATOM 3045 O O . THR B 1 173 ? -3.859 3.184 0.807 1 98.38 173 THR B O 1
ATOM 3048 N N . ILE B 1 174 ? -6.059 3.588 0.479 1 98.81 174 ILE B N 1
ATOM 3049 C CA . ILE B 1 174 ? -5.816 4.395 -0.713 1 98.81 174 ILE B CA 1
ATOM 3050 C C . ILE B 1 174 ? -6.418 5.785 -0.524 1 98.81 174 ILE B C 1
ATOM 3052 O O . ILE B 1 174 ? -7.59 5.918 -0.161 1 98.81 174 ILE B O 1
ATOM 3056 N N . PRO B 1 175 ? -5.656 6.844 -0.82 1 98.81 175 PRO B N 1
ATOM 3057 C CA . PRO B 1 175 ? -6.215 8.195 -0.725 1 98.81 175 PRO B CA 1
ATOM 3058 C C . PRO B 1 175 ? -7.297 8.461 -1.769 1 98.81 175 PRO B C 1
ATOM 3060 O O . PRO B 1 175 ? -7.32 7.812 -2.818 1 98.81 175 PRO B O 1
ATOM 3063 N N . ILE B 1 176 ? -8.156 9.367 -1.375 1 98.75 176 ILE B N 1
ATOM 3064 C CA . ILE B 1 176 ? -9.188 9.883 -2.271 1 98.75 176 ILE B CA 1
ATOM 3065 C C . ILE B 1 176 ? -8.883 11.336 -2.627 1 98.75 176 ILE B C 1
ATOM 3067 O O . ILE B 1 176 ? -8.594 12.156 -1.745 1 98.75 176 ILE B O 1
ATOM 3071 N N . THR B 1 177 ? -8.93 11.625 -3.857 1 98.38 177 THR B N 1
ATOM 3072 C CA . THR B 1 177 ? -8.805 12.984 -4.367 1 98.38 177 THR B CA 1
ATOM 3073 C C . THR B 1 177 ? -9.945 13.312 -5.324 1 98.38 177 THR B C 1
ATOM 3075 O O . THR B 1 177 ? -10.102 12.656 -6.355 1 98.38 177 THR B O 1
ATOM 3078 N N . GLU B 1 178 ? -10.727 14.25 -4.984 1 97.56 178 GLU B N 1
ATOM 3079 C CA . GLU B 1 178 ? -11.82 14.742 -5.824 1 97.56 178 GLU B CA 1
ATOM 3080 C C . GLU B 1 178 ? -12.719 13.602 -6.277 1 97.56 178 GLU B C 1
ATOM 3082 O O . GLU B 1 178 ? -13 13.461 -7.473 1 97.56 178 GLU B O 1
ATOM 3087 N N . GLY B 1 179 ? -13.047 12.773 -5.367 1 97.88 179 GLY B N 1
ATOM 3088 C CA . GLY B 1 179 ? -14.07 11.766 -5.594 1 97.88 179 GLY B CA 1
ATOM 3089 C C . GLY B 1 179 ? -13.539 10.508 -6.266 1 97.88 179 GLY B C 1
ATOM 3090 O O . GLY B 1 179 ? -14.312 9.648 -6.684 1 97.88 179 GLY B O 1
ATOM 3091 N N . ARG B 1 180 ? -12.25 10.438 -6.367 1 98.44 180 ARG B N 1
ATOM 3092 C CA . ARG B 1 180 ? -11.633 9.289 -7.027 1 98.44 180 ARG B CA 1
ATOM 3093 C C . ARG B 1 180 ? -10.516 8.695 -6.172 1 98.44 180 ARG B C 1
ATOM 3095 O O . ARG B 1 180 ? -9.891 9.406 -5.383 1 98.44 180 ARG B O 1
ATOM 3102 N N . LEU B 1 181 ? -10.312 7.383 -6.363 1 98.69 181 LEU B N 1
ATOM 3103 C CA . LEU B 1 181 ? -9.094 6.824 -5.789 1 98.69 181 LEU B CA 1
ATOM 3104 C C . LEU B 1 181 ? -7.855 7.484 -6.391 1 98.69 181 LEU B C 1
ATOM 3106 O O . LEU B 1 181 ? -7.738 7.594 -7.613 1 98.69 181 LEU B O 1
ATOM 3110 N N . ALA B 1 182 ? -6.98 7.949 -5.512 1 98.56 182 ALA B N 1
ATOM 3111 C CA . ALA B 1 182 ? -5.754 8.594 -5.977 1 98.56 182 ALA B CA 1
ATOM 3112 C C . ALA B 1 182 ? -4.691 7.559 -6.34 1 98.56 182 ALA B C 1
ATOM 3114 O O . ALA B 1 182 ? -3.742 7.344 -5.582 1 98.56 182 ALA B O 1
ATOM 3115 N N . LEU B 1 183 ? -4.793 7.051 -7.496 1 98.25 183 LEU B N 1
ATOM 3116 C CA . LEU B 1 183 ? -3.877 6.039 -8.008 1 98.25 183 LEU B CA 1
ATOM 3117 C C . LEU B 1 183 ? -2.932 6.633 -9.047 1 98.25 183 LEU B C 1
ATOM 3119 O O . LEU B 1 183 ? -3.291 7.582 -9.742 1 98.25 183 LEU B O 1
ATOM 3123 N N . GLY B 1 184 ? -1.719 6.09 -9.047 1 97.88 184 GLY B N 1
ATOM 3124 C CA . GLY B 1 184 ? -0.849 6.414 -10.164 1 97.88 184 GLY B CA 1
ATOM 3125 C C . GLY B 1 184 ? -1.378 5.914 -11.492 1 97.88 184 GLY B C 1
ATOM 3126 O O . GLY B 1 184 ? -2.318 5.117 -11.539 1 97.88 184 GLY B O 1
ATOM 3127 N N . THR B 1 185 ? -0.72 6.359 -12.484 1 96.88 185 THR B N 1
ATOM 3128 C CA . THR B 1 185 ? -1.146 6.082 -13.852 1 96.88 185 THR B CA 1
ATOM 3129 C C . THR B 1 185 ? -1.278 4.578 -14.078 1 96.88 185 THR B C 1
ATOM 3131 O O . THR B 1 185 ? -2.258 4.117 -14.672 1 96.88 185 THR B O 1
ATOM 3134 N N . TRP B 1 186 ? -0.36 3.773 -13.594 1 97 186 TRP B N 1
ATOM 3135 C CA . TRP B 1 186 ? -0.297 2.352 -13.922 1 97 186 TRP B CA 1
ATOM 3136 C C . TRP B 1 186 ? -0.739 1.501 -12.734 1 97 186 TRP B C 1
ATOM 3138 O O . TRP B 1 186 ? -0.528 0.286 -12.719 1 97 186 TRP B O 1
ATOM 3148 N N . GLN B 1 187 ? -1.278 2.139 -11.789 1 98.5 187 GLN B N 1
ATOM 3149 C CA . GLN B 1 187 ? -1.643 1.42 -10.578 1 98.5 187 GLN B CA 1
ATOM 3150 C C . GLN B 1 187 ? -3.094 0.95 -10.625 1 98.5 187 GLN B C 1
ATOM 3152 O O . GLN B 1 187 ? -3.986 1.716 -10.992 1 98.5 187 GLN B O 1
ATOM 3157 N N . GLY B 1 188 ? -3.27 -0.294 -10.203 1 98.69 188 GLY B N 1
ATOM 3158 C CA . GLY B 1 188 ? -4.59 -0.874 -10.023 1 98.69 188 GLY B CA 1
ATOM 3159 C C . GLY B 1 188 ? -4.664 -1.842 -8.859 1 98.69 188 GLY B C 1
ATOM 3160 O O . GLY B 1 188 ? -3.637 -2.316 -8.375 1 98.69 188 GLY B O 1
ATOM 3161 N N . VAL B 1 189 ? -5.906 -2.047 -8.445 1 98.88 189 VAL B N 1
ATOM 3162 C CA . VAL B 1 189 ? -6.156 -2.969 -7.344 1 98.88 189 VAL B CA 1
ATOM 3163 C C . VAL B 1 189 ? -6.328 -4.387 -7.887 1 98.88 189 VAL B C 1
ATOM 3165 O O . VAL B 1 189 ? -7.09 -4.613 -8.828 1 98.88 189 VAL B O 1
ATOM 3168 N N . TRP B 1 190 ? -5.586 -5.305 -7.254 1 98.88 190 TRP B N 1
ATOM 3169 C CA . TRP B 1 190 ? -5.68 -6.719 -7.609 1 98.88 190 TRP B CA 1
ATOM 3170 C C . TRP B 1 190 ? -6.379 -7.512 -6.512 1 98.88 190 TRP B C 1
ATOM 3172 O O . TRP B 1 190 ? -6.152 -7.273 -5.32 1 98.88 190 TRP B O 1
ATOM 3182 N N . LEU B 1 191 ? -7.172 -8.477 -6.945 1 98.88 191 LEU B N 1
ATOM 3183 C CA . LEU B 1 191 ? -7.465 -9.648 -6.129 1 98.88 191 LEU B CA 1
ATOM 3184 C C . LEU B 1 191 ? -6.473 -10.773 -6.418 1 98.88 191 LEU B C 1
ATOM 3186 O O . LEU B 1 191 ? -6.402 -11.273 -7.543 1 98.88 191 LEU B O 1
ATOM 3190 N N . CYS B 1 192 ? -5.68 -11.117 -5.449 1 98.81 192 CYS B N 1
ATOM 3191 C CA . CYS B 1 192 ? -4.863 -12.32 -5.547 1 98.81 192 CYS B CA 1
ATOM 3192 C C . CYS B 1 192 ? -5.574 -13.516 -4.926 1 98.81 192 CYS B C 1
ATOM 3194 O O . CYS B 1 192 ? -5.598 -13.664 -3.703 1 98.81 192 CYS B O 1
ATOM 3196 N N . GLU B 1 193 ? -6.152 -14.32 -5.793 1 98.88 193 GLU B N 1
ATOM 3197 C CA . GLU B 1 193 ? -6.777 -15.578 -5.371 1 98.88 193 GLU B CA 1
ATOM 3198 C C . GLU B 1 193 ? -5.742 -16.688 -5.254 1 98.88 193 GLU B C 1
ATOM 3200 O O . GLU B 1 193 ? -5.105 -17.062 -6.238 1 98.88 193 GLU B O 1
ATOM 3205 N N . HIS B 1 194 ? -5.641 -17.281 -4.023 1 98.56 194 HIS B N 1
ATOM 3206 C CA . HIS B 1 194 ? -4.527 -18.188 -3.791 1 98.56 194 HIS B CA 1
ATOM 3207 C C . HIS B 1 194 ? -4.988 -19.641 -3.834 1 98.56 194 HIS B C 1
ATOM 3209 O O . HIS B 1 194 ? -4.164 -20.562 -3.855 1 98.56 194 HIS B O 1
ATOM 3215 N N . ARG B 1 195 ? -6.238 -19.828 -3.844 1 98.06 195 ARG B N 1
ATOM 3216 C CA . ARG B 1 195 ? -6.809 -21.172 -3.951 1 98.06 195 ARG B CA 1
ATOM 3217 C C . ARG B 1 195 ? -7.117 -21.516 -5.402 1 98.06 195 ARG B C 1
ATOM 3219 O O . ARG B 1 195 ? -7.531 -20.656 -6.18 1 98.06 195 ARG B O 1
ATOM 3226 N N . ASN B 1 196 ? -6.988 -22.766 -5.695 1 97.12 196 ASN B N 1
ATOM 3227 C CA . ASN B 1 196 ? -7.32 -23.219 -7.043 1 97.12 196 ASN B CA 1
ATOM 3228 C C . ASN B 1 196 ? -8.797 -23.016 -7.355 1 97.12 196 ASN B C 1
ATOM 3230 O O . ASN B 1 196 ? -9.156 -22.625 -8.469 1 97.12 196 ASN B O 1
ATOM 3234 N N . ASN B 1 197 ? -9.539 -23.375 -6.449 1 93.44 197 ASN B N 1
ATOM 3235 C CA . ASN B 1 197 ? -10.984 -23.234 -6.551 1 93.44 197 ASN B CA 1
ATOM 3236 C C . ASN B 1 197 ? -11.555 -22.453 -5.371 1 93.44 197 ASN B C 1
ATOM 3238 O O . ASN B 1 197 ? -11.609 -22.969 -4.25 1 93.44 197 ASN B O 1
ATOM 3242 N N . ALA B 1 198 ? -11.891 -21.219 -5.695 1 92.06 198 ALA B N 1
ATOM 3243 C CA . ALA B 1 198 ? -12.469 -20.391 -4.648 1 92.06 198 ALA B CA 1
ATOM 3244 C C . ALA B 1 198 ? -13.789 -19.766 -5.105 1 92.06 198 ALA B C 1
ATOM 3246 O O . ALA B 1 198 ? -14.039 -19.641 -6.309 1 92.06 198 ALA B O 1
ATOM 3247 N N . GLY B 1 199 ? -14.664 -19.484 -4.16 1 95.12 199 GLY B N 1
ATOM 3248 C CA . GLY B 1 199 ? -15.883 -18.75 -4.457 1 95.12 199 GLY B CA 1
ATOM 3249 C C . GLY B 1 199 ? -15.68 -17.25 -4.465 1 95.12 199 GLY B C 1
ATOM 3250 O O . GLY B 1 199 ? -14.547 -16.766 -4.555 1 95.12 199 GLY B O 1
ATOM 3251 N N . SER B 1 200 ? -16.828 -16.641 -4.547 1 98.31 200 SER B N 1
ATOM 3252 C CA . SER B 1 200 ? -16.844 -15.188 -4.488 1 98.31 200 SER B CA 1
ATOM 3253 C C . SER B 1 200 ? -16.203 -14.68 -3.197 1 98.31 200 SER B C 1
ATOM 3255 O O . SER B 1 200 ? -16.5 -15.195 -2.115 1 98.31 200 SER B O 1
ATOM 3257 N N . ARG B 1 201 ? -15.305 -13.742 -3.361 1 98.75 201 ARG B N 1
ATOM 3258 C CA . ARG B 1 201 ? -14.711 -13.125 -2.184 1 98.75 201 ARG B CA 1
ATOM 3259 C C . ARG B 1 201 ? -15.5 -11.891 -1.758 1 98.75 201 ARG B C 1
ATOM 3261 O O . ARG B 1 201 ? -16.094 -11.211 -2.596 1 98.75 201 ARG B O 1
ATOM 3268 N N . LYS B 1 202 ? -15.398 -11.609 -0.448 1 98.88 202 LYS B N 1
ATOM 3269 C CA . LYS B 1 202 ? -16.062 -10.453 0.14 1 98.88 202 LYS B CA 1
ATOM 3270 C C . LYS B 1 202 ? -15.047 -9.406 0.593 1 98.88 202 LYS B C 1
ATOM 3272 O O . LYS B 1 202 ? -14.008 -9.75 1.172 1 98.88 202 LYS B O 1
ATOM 3277 N N . VAL B 1 203 ? -15.391 -8.164 0.289 1 98.88 203 VAL B N 1
ATOM 3278 C CA . VAL B 1 203 ? -14.555 -7.027 0.667 1 98.88 203 VAL B CA 1
ATOM 3279 C C . VAL B 1 203 ? -15.398 -5.984 1.401 1 98.88 203 VAL B C 1
ATOM 3281 O O . VAL B 1 203 ? -16.5 -5.645 0.963 1 98.88 203 VAL B O 1
ATOM 3284 N N . ILE B 1 204 ? -14.883 -5.512 2.506 1 98.94 204 ILE B N 1
ATOM 3285 C CA . ILE B 1 204 ? -15.484 -4.352 3.152 1 98.94 204 ILE B CA 1
ATOM 3286 C C . ILE B 1 204 ? -14.742 -3.084 2.732 1 98.94 204 ILE B C 1
ATOM 3288 O O . ILE B 1 204 ? -13.516 -3.018 2.82 1 98.94 204 ILE B O 1
ATOM 3292 N N . VAL B 1 205 ? -15.516 -2.143 2.256 1 98.88 205 VAL B N 1
ATOM 3293 C CA . VAL B 1 205 ? -14.977 -0.826 1.93 1 98.88 205 VAL B CA 1
ATOM 3294 C C . VAL B 1 205 ? -15.383 0.18 3.004 1 98.88 205 VAL B C 1
ATOM 3296 O O . VAL B 1 205 ? -16.562 0.285 3.35 1 98.88 205 VAL B O 1
ATOM 3299 N N . THR B 1 206 ? -14.414 0.909 3.572 1 98.88 206 THR B N 1
ATOM 3300 C CA . THR B 1 206 ? -14.641 1.992 4.523 1 98.88 206 THR B CA 1
ATOM 3301 C C . THR B 1 206 ? -14 3.287 4.031 1 98.88 206 THR B C 1
ATOM 3303 O O . THR B 1 206 ? -12.812 3.314 3.719 1 98.88 206 THR B O 1
ATOM 3306 N N . ILE B 1 207 ? -14.828 4.344 3.975 1 98.69 207 ILE B N 1
ATOM 3307 C CA . ILE B 1 207 ? -14.336 5.641 3.525 1 98.69 207 ILE B CA 1
ATOM 3308 C C . ILE B 1 207 ? -14.531 6.676 4.633 1 98.69 207 ILE B C 1
ATOM 3310 O O . ILE B 1 207 ? -15.57 6.707 5.289 1 98.69 207 ILE B O 1
ATOM 3314 N N . ASN B 1 208 ? -13.57 7.422 4.891 1 98.56 208 ASN B N 1
ATOM 3315 C CA . ASN B 1 208 ? -13.594 8.633 5.707 1 98.56 208 ASN B CA 1
ATOM 3316 C C . ASN B 1 208 ? -12.984 9.82 4.969 1 98.56 208 ASN B C 1
ATOM 3318 O O . ASN B 1 208 ? -11.938 9.688 4.328 1 98.56 208 ASN B O 1
ATOM 3322 N N . GLY B 1 209 ? -13.641 10.953 5.016 1 98.06 209 GLY B N 1
ATOM 3323 C CA . GLY B 1 209 ? -13.086 12.102 4.32 1 98.06 209 GLY B CA 1
ATOM 3324 C C . GLY B 1 209 ? -13.969 13.328 4.398 1 98.06 209 GLY B C 1
ATOM 3325 O O . GLY B 1 209 ? -15.047 13.289 4.996 1 98.06 209 GLY B O 1
ATOM 3326 N N . SER B 1 210 ? -13.43 14.414 3.904 1 97.5 210 SER B N 1
ATOM 3327 C CA . SER B 1 210 ? -14.219 15.633 3.746 1 97.5 210 SER B CA 1
ATOM 3328 C C . SER B 1 210 ? -15.203 15.516 2.588 1 97.5 210 SER B C 1
ATOM 3330 O O . SER B 1 210 ? -14.844 15.039 1.509 1 97.5 210 SER B O 1
ATOM 3332 N N . LEU B 1 211 ? -16.406 15.945 2.906 1 96.12 211 LEU B N 1
ATOM 3333 C CA . LEU B 1 211 ? -17.453 15.844 1.892 1 96.12 211 LEU B CA 1
ATOM 3334 C C . LEU B 1 211 ? -17.391 17.031 0.937 1 96.12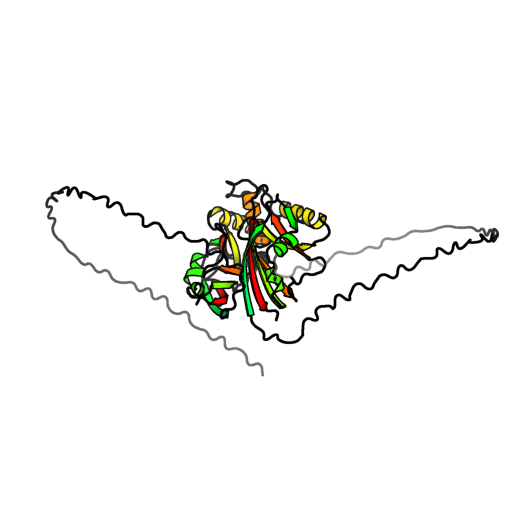 211 LEU B C 1
ATOM 3336 O O . LEU B 1 211 ? -17.047 18.141 1.338 1 96.12 211 LEU B O 1
ATOM 3340 N N . ARG B 1 212 ? -17.781 16.688 -0.314 1 90.44 212 ARG B N 1
ATOM 3341 C CA . ARG B 1 212 ? -17.922 17.75 -1.3 1 90.44 212 ARG B CA 1
ATOM 3342 C C . ARG B 1 212 ? -19.156 18.594 -1.024 1 90.44 212 ARG B C 1
ATOM 3344 O O . ARG B 1 212 ? -20.188 18.078 -0.583 1 90.44 212 ARG B O 1
ATOM 3351 N N . ASN B 1 213 ? -18.984 19.922 -1.149 1 77.12 213 ASN B N 1
ATOM 3352 C CA . ASN B 1 213 ? -20.141 20.812 -1.007 1 77.12 213 ASN B CA 1
ATOM 3353 C C . ASN B 1 213 ? -21.078 20.703 -2.207 1 77.12 213 ASN B C 1
ATOM 3355 O O . ASN B 1 213 ? -20.625 20.453 -3.328 1 77.12 213 ASN B O 1
#